Protein AF-A0A2C6JZD4-F1 (afdb_monomer)

Organism: NCBI:txid483139

Foldseek 3Di:
DDAPDFFLFDWVLLQLLLCLAVNCVPVPRDDAQLVCLFLQSLLSLLCRLPVPQSDPCLHCVVDPDSLVSNLVSLVSLCVLVVVPRVVLSVVLNVCSVCSNVRPPRSSSVSVLSSLLSCVPDPNPVSVVSLVVTDPVSVVSSVVSNVVVVVVVVVVVVVVVVVVVVVVVVVVVVVVVLVVVLVVPPPDDPVNVVSVVVVVVVVVVVVVVVVVVVVVVVVVVVVVVVVVVVVVVVVVVVVVVVVVVVVVVVVVVVVVVVVVVVVVVVVVVVVVVVVVVVVVVVVVVVVVVVVVVVVVVVVVVVVVVVVVVVVVVVVVVVVVVVVVVVVVVVVVVVVVVVVDDDDDDPPPVVVVVVVVVVVVVVVVVVVVVVVVVVVVVVVVVVVVVVVPPDDDDDDDDPPPPVVVVVVVVVVVVPD

Structure (mmCIF, N/CA/C/O backbone):
data_AF-A0A2C6JZD4-F1
#
_entry.id   AF-A0A2C6JZD4-F1
#
loop_
_atom_site.group_PDB
_atom_site.id
_atom_site.type_symbol
_atom_site.label_atom_id
_atom_site.label_alt_id
_atom_site.label_comp_id
_atom_site.label_asym_id
_atom_site.label_entity_id
_atom_site.label_seq_id
_atom_site.pdbx_PDB_ins_code
_atom_site.Cartn_x
_atom_site.Cartn_y
_atom_site.Cartn_z
_atom_site.occupancy
_atom_site.B_iso_or_equiv
_atom_site.auth_seq_id
_atom_site.auth_comp_id
_atom_site.auth_asym_id
_atom_site.auth_atom_id
_atom_site.pdbx_PDB_model_num
ATOM 1 N N . MET A 1 1 ? -6.791 -2.362 -34.193 1.00 61.81 1 MET A N 1
ATOM 2 C CA . MET A 1 1 ? -5.798 -1.778 -33.273 1.00 61.81 1 MET A CA 1
ATOM 3 C C . MET A 1 1 ? -4.894 -2.919 -32.865 1.00 61.81 1 MET A C 1
ATOM 5 O O . MET A 1 1 ? -5.431 -3.951 -32.487 1.00 61.81 1 MET A O 1
ATOM 9 N N . SER A 1 2 ? -3.583 -2.819 -33.057 1.00 76.00 2 SER A N 1
ATOM 10 C CA . SER A 1 2 ? -2.673 -3.875 -32.609 1.00 76.00 2 SER A CA 1
ATOM 11 C C . SER A 1 2 ? -1.524 -3.222 -31.883 1.00 76.00 2 SER A C 1
ATOM 13 O O . SER A 1 2 ? -0.789 -2.448 -32.488 1.00 76.00 2 SER A O 1
ATOM 15 N N . PHE A 1 3 ? -1.402 -3.548 -30.606 1.00 87.94 3 PHE A N 1
ATOM 16 C CA . PHE A 1 3 ? -0.179 -3.331 -29.857 1.00 87.94 3 PHE A CA 1
ATOM 17 C C . PHE A 1 3 ? 0.925 -4.244 -30.385 1.00 87.94 3 PHE A C 1
ATOM 19 O O . PHE A 1 3 ? 0.637 -5.265 -31.027 1.00 87.94 3 PHE A O 1
ATOM 26 N N . ALA A 1 4 ? 2.173 -3.903 -30.077 1.00 81.75 4 ALA A N 1
ATOM 27 C CA . ALA A 1 4 ? 3.309 -4.794 -30.272 1.00 81.75 4 ALA A CA 1
ATOM 28 C C . ALA A 1 4 ? 3.086 -6.127 -29.539 1.00 81.7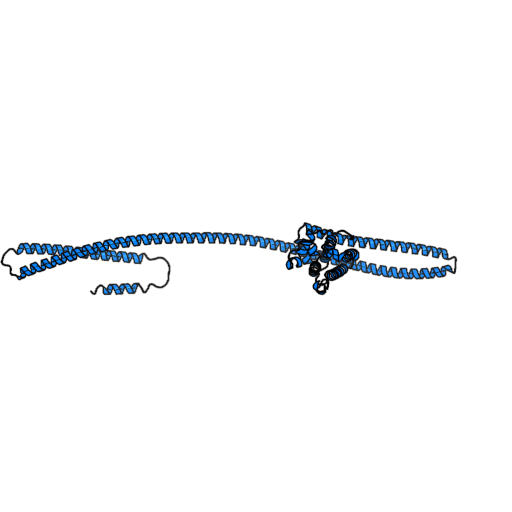5 4 ALA A C 1
ATOM 30 O O . ALA A 1 4 ? 3.437 -7.190 -30.057 1.00 81.75 4 ALA A O 1
ATOM 31 N N . ARG A 1 5 ? 2.436 -6.077 -28.367 1.00 82.94 5 ARG A N 1
ATOM 32 C CA . ARG A 1 5 ? 1.950 -7.245 -27.623 1.00 82.94 5 ARG A CA 1
ATOM 33 C C . ARG A 1 5 ? 0.602 -6.967 -26.959 1.00 82.94 5 ARG A C 1
ATOM 35 O O . ARG A 1 5 ? 0.392 -5.847 -26.491 1.00 82.94 5 ARG A O 1
ATOM 42 N N . PRO A 1 6 ? -0.293 -7.966 -26.877 1.00 87.06 6 PRO A N 1
ATOM 43 C CA . PRO A 1 6 ? -1.510 -7.833 -26.086 1.00 87.06 6 PRO A CA 1
ATOM 44 C C . PRO A 1 6 ? -1.171 -7.574 -24.607 1.00 87.06 6 PRO A C 1
ATOM 46 O O . PRO A 1 6 ? -0.098 -7.988 -24.160 1.00 87.06 6 PRO A O 1
ATOM 49 N N . PRO A 1 7 ? -2.062 -6.908 -23.855 1.00 91.06 7 PRO A N 1
ATOM 50 C CA . PRO A 1 7 ? -1.891 -6.757 -22.418 1.00 91.06 7 PRO A CA 1
ATOM 51 C C . PRO A 1 7 ? -1.912 -8.130 -21.725 1.00 91.06 7 PRO A C 1
ATOM 53 O O . PRO A 1 7 ? -2.772 -8.971 -21.992 1.00 91.06 7 PRO A O 1
ATOM 56 N N . ILE A 1 8 ? -0.919 -8.335 -20.873 1.00 92.69 8 ILE A N 1
ATOM 57 C CA . ILE A 1 8 ? -0.712 -9.418 -19.914 1.00 92.69 8 ILE A CA 1
ATOM 58 C C . ILE A 1 8 ? -1.503 -9.133 -18.633 1.00 92.69 8 ILE A C 1
ATOM 60 O O . ILE A 1 8 ? -2.038 -10.062 -18.029 1.00 92.69 8 ILE A O 1
ATOM 64 N N . LEU A 1 9 ? -1.576 -7.862 -18.218 1.00 94.44 9 LEU A N 1
ATOM 65 C CA . LEU A 1 9 ? -2.345 -7.444 -17.049 1.00 94.44 9 LEU A CA 1
ATOM 66 C C . LEU A 1 9 ? -3.829 -7.756 -17.265 1.00 94.44 9 LEU A C 1
ATOM 68 O O . LEU A 1 9 ? -4.392 -7.413 -18.305 1.00 94.44 9 LEU A O 1
ATOM 72 N N . ASP A 1 10 ? -4.471 -8.377 -16.277 1.00 95.19 10 ASP A N 1
ATOM 73 C CA . ASP A 1 10 ? -5.909 -8.628 -16.299 1.00 95.19 10 ASP A CA 1
ATOM 74 C C . ASP A 1 10 ? -6.694 -7.595 -15.475 1.00 95.19 10 ASP A C 1
ATOM 76 O O . ASP A 1 10 ? -6.143 -6.715 -14.811 1.00 95.19 10 ASP A O 1
ATOM 80 N N . THR A 1 11 ? -8.021 -7.674 -15.568 1.00 95.31 11 THR A N 1
ATOM 81 C CA . THR A 1 11 ? -8.922 -6.719 -14.912 1.00 95.31 11 THR A CA 1
ATOM 82 C C . THR A 1 11 ? -8.813 -6.753 -13.392 1.00 95.31 11 THR A C 1
ATOM 84 O O . THR A 1 11 ? -8.816 -5.694 -12.767 1.00 95.31 11 THR A O 1
ATOM 87 N N . ASP A 1 12 ? -8.711 -7.942 -12.803 1.00 94.50 12 ASP A N 1
ATOM 88 C CA . ASP A 1 12 ? -8.714 -8.105 -11.350 1.00 94.50 12 ASP A CA 1
ATOM 89 C C . ASP A 1 12 ? -7.400 -7.582 -10.760 1.00 94.50 12 ASP A C 1
ATOM 91 O O . ASP A 1 12 ? -7.422 -6.807 -9.803 1.00 94.50 12 ASP A O 1
ATOM 95 N N . ALA A 1 13 ? -6.272 -7.907 -11.395 1.00 95.12 13 ALA A N 1
ATOM 96 C CA . ALA A 1 13 ? -4.954 -7.400 -11.035 1.00 95.12 13 ALA A CA 1
ATOM 97 C C . ALA A 1 13 ? -4.855 -5.878 -11.204 1.00 95.12 13 ALA A C 1
ATOM 99 O O . ALA A 1 13 ? -4.295 -5.198 -10.346 1.00 95.12 13 ALA A O 1
ATOM 100 N N . CYS A 1 14 ? -5.435 -5.318 -12.272 1.00 95.12 14 CYS A N 1
ATOM 101 C CA . CYS A 1 14 ? -5.488 -3.871 -12.476 1.00 95.12 14 CYS A CA 1
ATOM 102 C C . CYS A 1 14 ? -6.291 -3.170 -11.370 1.00 95.12 14 CYS A C 1
ATOM 104 O O . CYS A 1 14 ? -5.836 -2.172 -10.812 1.00 95.12 14 CYS A O 1
ATOM 106 N N . LEU A 1 15 ? -7.475 -3.685 -11.027 1.00 94.19 15 LEU A N 1
ATOM 107 C CA . LEU A 1 15 ? -8.311 -3.107 -9.973 1.00 94.19 15 LEU A CA 1
ATOM 108 C C . LEU A 1 15 ? -7.658 -3.235 -8.597 1.00 94.19 15 LEU A C 1
ATOM 110 O O . LEU A 1 15 ? -7.688 -2.283 -7.820 1.00 94.19 15 LEU A O 1
ATOM 114 N N . GLU A 1 16 ? -7.058 -4.384 -8.291 1.00 94.44 16 GLU A N 1
ATOM 115 C CA . GLU A 1 16 ? -6.314 -4.596 -7.050 1.00 94.44 16 GLU A CA 1
ATOM 116 C C . GLU A 1 16 ? -5.120 -3.636 -6.948 1.00 94.44 16 GLU A C 1
ATOM 118 O O . GLU A 1 16 ? -4.931 -3.005 -5.905 1.00 94.44 16 GLU A O 1
ATOM 123 N N . PHE A 1 17 ? -4.383 -3.449 -8.049 1.00 92.75 17 PHE A N 1
ATOM 124 C CA . PHE A 1 17 ? -3.276 -2.501 -8.122 1.00 92.75 17 PHE A CA 1
ATOM 125 C C . PHE A 1 17 ? -3.729 -1.079 -7.794 1.00 92.75 17 PHE A C 1
ATOM 127 O O . PHE A 1 17 ? -3.250 -0.495 -6.822 1.00 92.75 17 PHE A O 1
ATOM 134 N N . VAL A 1 18 ? -4.702 -0.541 -8.533 1.00 92.00 18 VAL A N 1
ATOM 135 C CA . VAL A 1 18 ? -5.160 0.844 -8.335 1.00 92.00 18 VAL A CA 1
ATOM 136 C C . VAL A 1 18 ? -5.803 1.045 -6.962 1.00 92.00 18 VAL A C 1
ATOM 138 O O . VAL A 1 18 ? -5.614 2.084 -6.337 1.00 92.00 18 VAL A O 1
ATOM 141 N N . ASN A 1 19 ? -6.519 0.045 -6.443 1.00 92.50 19 ASN A N 1
ATOM 142 C CA . ASN A 1 19 ? -7.162 0.141 -5.131 1.00 92.50 19 ASN A CA 1
ATOM 143 C C . ASN A 1 19 ? -6.181 0.081 -3.951 1.00 92.50 19 ASN A C 1
ATOM 145 O O . ASN A 1 19 ? -6.536 0.485 -2.843 1.00 92.50 19 ASN A O 1
ATOM 149 N N . SER A 1 20 ? -4.956 -0.401 -4.169 1.00 90.38 20 SER A N 1
ATOM 150 C CA . SER A 1 20 ? -3.889 -0.345 -3.161 1.00 90.38 20 SER A CA 1
ATOM 151 C C . SER A 1 20 ? -3.279 1.056 -3.005 1.00 90.38 20 SER A C 1
ATOM 153 O O . SER A 1 20 ? -2.732 1.390 -1.943 1.00 90.38 20 SER A O 1
ATOM 155 N N . LEU A 1 21 ? -3.398 1.873 -4.054 1.00 88.81 21 LEU A N 1
ATOM 156 C CA . LEU A 1 21 ? -2.899 3.240 -4.137 1.00 88.81 21 LEU A CA 1
ATOM 157 C C . LEU A 1 21 ? -3.847 4.218 -3.416 1.00 88.81 21 LEU A C 1
ATOM 159 O O . LEU A 1 21 ? -4.992 3.890 -3.092 1.00 88.81 21 LEU A O 1
ATOM 163 N N . GLU A 1 22 ? -3.366 5.419 -3.106 1.00 81.06 22 GLU A N 1
ATOM 164 C CA . GLU A 1 22 ? -4.111 6.462 -2.391 1.00 81.06 22 GLU A CA 1
ATOM 165 C C . GLU A 1 22 ? -5.388 6.868 -3.131 1.00 81.06 22 GLU A C 1
ATOM 167 O O . GLU A 1 22 ? -6.417 7.064 -2.485 1.00 81.06 22 GLU A O 1
ATOM 172 N N . TYR A 1 23 ? -5.393 6.838 -4.467 1.00 77.44 23 TYR A N 1
ATOM 173 C CA . TYR A 1 23 ? -6.597 7.099 -5.266 1.00 77.44 23 TYR A CA 1
ATOM 174 C C . TYR A 1 23 ? -7.782 6.192 -4.886 1.00 77.44 23 TYR A C 1
ATOM 176 O O . TYR A 1 23 ? -8.896 6.668 -4.653 1.00 77.44 23 TYR A O 1
ATOM 184 N N . GLY A 1 24 ? -7.543 4.882 -4.745 1.00 63.56 24 GLY A N 1
ATOM 185 C CA . GLY A 1 24 ? -8.572 3.928 -4.318 1.00 63.56 24 GLY A CA 1
ATOM 186 C C . GLY A 1 24 ? -9.014 4.104 -2.861 1.00 63.56 24 GLY A C 1
ATOM 187 O O . GLY A 1 24 ? -10.104 3.670 -2.481 1.00 63.56 24 GLY A O 1
ATOM 188 N N . LYS A 1 25 ? -8.198 4.771 -2.035 1.00 69.94 25 LYS A N 1
ATOM 189 C CA . LYS A 1 25 ? -8.527 5.092 -0.639 1.00 69.94 25 LYS A CA 1
ATOM 190 C C . LYS A 1 25 ? -9.356 6.370 -0.527 1.00 69.94 25 LYS A C 1
ATOM 192 O O . LYS A 1 25 ? -10.287 6.404 0.276 1.00 69.94 25 LYS A O 1
ATOM 197 N N . GLU A 1 26 ? -9.054 7.390 -1.327 1.00 74.62 26 GLU A N 1
ATOM 198 C CA . GLU A 1 26 ? -9.722 8.696 -1.275 1.00 74.62 26 GLU A CA 1
ATOM 199 C C . GLU A 1 26 ? -11.076 8.709 -1.995 1.00 74.62 26 GLU A C 1
ATOM 201 O O . GLU A 1 26 ? -12.043 9.282 -1.488 1.00 74.62 26 GLU A O 1
ATOM 206 N N . HIS A 1 27 ? -11.186 8.018 -3.134 1.00 73.81 27 HIS A N 1
ATOM 207 C CA . HIS A 1 27 ? -12.409 7.986 -3.948 1.00 73.81 27 HIS A CA 1
ATOM 208 C C . HIS A 1 27 ? -13.265 6.727 -3.725 1.00 73.81 27 HIS A C 1
ATOM 210 O O . HIS A 1 27 ? -14.353 6.594 -4.293 1.00 73.81 27 HIS A O 1
ATOM 216 N N . GLY A 1 28 ? -12.808 5.836 -2.841 1.00 77.44 28 GLY A N 1
ATOM 217 C CA . GLY A 1 28 ? -13.373 4.509 -2.627 1.00 77.44 28 GLY A CA 1
ATOM 218 C C . GLY A 1 28 ? -12.885 3.492 -3.668 1.00 77.44 28 GLY A C 1
ATOM 219 O O . GLY A 1 28 ? -12.382 3.873 -4.725 1.00 77.44 28 GLY A O 1
ATOM 220 N N . PRO A 1 29 ? -13.033 2.185 -3.384 1.00 85.44 29 PRO A N 1
ATOM 221 C CA . PRO A 1 29 ? -12.495 1.146 -4.247 1.00 85.44 29 PRO A CA 1
ATOM 222 C C . PRO A 1 29 ? -13.202 1.151 -5.605 1.00 85.44 29 PRO A C 1
ATOM 224 O O . PRO A 1 29 ? -14.431 1.003 -5.675 1.00 85.44 29 PRO A O 1
ATOM 227 N N . LEU A 1 30 ? -12.407 1.281 -6.665 1.00 89.19 30 LEU A N 1
ATOM 228 C CA . LEU A 1 30 ? -12.838 1.177 -8.051 1.00 89.19 30 LEU A CA 1
ATOM 229 C C . LEU A 1 30 ? -13.379 -0.225 -8.316 1.00 89.19 30 LEU A C 1
ATOM 231 O O . LEU A 1 30 ? -12.843 -1.220 -7.816 1.00 89.19 30 LEU A O 1
ATOM 235 N N . LYS A 1 31 ? -14.448 -0.305 -9.109 1.00 89.62 31 LYS A N 1
ATOM 236 C CA . LYS A 1 31 ? -15.195 -1.558 -9.328 1.00 89.62 31 LYS A CA 1
ATOM 237 C C . LYS A 1 31 ? -15.085 -2.113 -10.739 1.00 89.62 31 LYS A C 1
ATOM 239 O O . LYS A 1 31 ? -15.521 -3.237 -10.979 1.00 89.62 31 LYS A O 1
ATOM 244 N N . ASN A 1 32 ? -14.605 -1.317 -11.684 1.00 92.25 32 ASN A N 1
ATOM 245 C CA . ASN A 1 32 ? -14.557 -1.665 -13.099 1.00 92.25 32 ASN A CA 1
ATOM 246 C C . ASN A 1 32 ? -13.475 -0.849 -13.821 1.00 92.25 32 ASN A C 1
ATOM 248 O O . ASN A 1 32 ? -13.017 0.175 -13.319 1.00 92.25 32 ASN A O 1
ATOM 252 N N . LEU A 1 33 ? -13.091 -1.304 -15.015 1.00 91.75 33 LEU A N 1
ATOM 253 C CA . LEU A 1 33 ? -12.051 -0.647 -15.808 1.00 91.75 33 LEU A CA 1
ATOM 254 C C . LEU A 1 33 ? -12.454 0.741 -16.308 1.00 91.75 33 LEU A C 1
ATOM 256 O O . LEU A 1 33 ? -11.580 1.580 -16.458 1.00 91.75 33 LEU A O 1
ATOM 260 N N . GLU A 1 34 ? -13.740 1.023 -16.531 1.00 92.69 34 GLU A N 1
ATOM 261 C CA . GLU A 1 34 ? -14.190 2.360 -16.953 1.00 92.69 34 GLU A CA 1
ATOM 262 C C . GLU A 1 34 ? -13.784 3.429 -15.927 1.00 92.69 34 GLU A C 1
ATOM 264 O O . GLU A 1 34 ? -13.343 4.518 -16.289 1.00 92.69 34 GLU A O 1
ATOM 269 N N . GLU A 1 35 ? -13.841 3.096 -14.637 1.00 92.56 35 GLU A N 1
ATOM 270 C CA . GLU A 1 35 ? -13.373 3.980 -13.574 1.00 92.56 35 GLU A CA 1
ATOM 271 C C . GLU A 1 35 ? -11.841 4.149 -13.572 1.00 92.56 35 GLU A C 1
ATOM 273 O O . GLU A 1 35 ? -11.369 5.260 -13.332 1.00 92.56 35 GLU A O 1
ATOM 278 N N . CYS A 1 36 ? -11.076 3.105 -13.915 1.00 93.00 36 CYS A N 1
ATOM 279 C CA . CYS A 1 36 ? -9.622 3.182 -14.129 1.00 93.00 36 CYS A CA 1
ATOM 280 C C . CYS A 1 36 ? -9.248 3.993 -15.384 1.00 93.00 36 CYS A C 1
ATOM 282 O O . CYS A 1 36 ? -8.165 4.562 -15.460 1.00 93.00 36 CYS A O 1
ATOM 284 N N . GLY A 1 37 ? -10.140 4.066 -16.375 1.00 92.56 37 GLY A N 1
ATOM 285 C CA . GLY A 1 37 ? -9.938 4.817 -17.616 1.00 92.56 37 GLY A CA 1
ATOM 286 C C . GLY A 1 37 ? -10.064 6.336 -17.463 1.00 92.56 37 GLY A C 1
ATOM 287 O O . GLY A 1 37 ? -9.799 7.075 -18.411 1.00 92.56 37 GLY A O 1
ATOM 288 N N . LYS A 1 38 ? -10.462 6.837 -16.287 1.00 94.00 38 LYS A N 1
ATOM 289 C CA . LYS A 1 38 ? -10.536 8.279 -16.024 1.00 94.00 38 LYS A CA 1
ATOM 290 C C . LYS A 1 38 ? -9.133 8.878 -15.969 1.00 94.00 38 LYS A C 1
ATOM 292 O O . LYS A 1 38 ? -8.264 8.355 -15.280 1.00 94.00 38 LYS A O 1
ATOM 297 N N . ALA A 1 39 ? -8.943 10.037 -16.603 1.00 94.62 39 ALA A N 1
ATOM 298 C CA . ALA A 1 39 ? -7.671 10.766 -16.563 1.00 94.62 39 ALA A CA 1
ATOM 299 C C . ALA A 1 39 ? -7.181 11.026 -15.123 1.00 94.62 39 ALA A C 1
ATOM 301 O O . ALA A 1 39 ? -5.985 10.975 -14.864 1.00 94.62 39 ALA A O 1
ATOM 302 N N . GLU A 1 40 ? -8.109 11.242 -14.185 1.00 93.44 40 GLU A N 1
ATOM 303 C CA . GLU A 1 40 ? -7.830 11.411 -12.751 1.00 93.44 40 GLU A CA 1
ATOM 304 C C . GLU A 1 40 ? -7.263 10.144 -12.115 1.00 93.44 40 GLU A C 1
ATOM 306 O O . GLU A 1 40 ? -6.236 10.218 -11.454 1.00 93.44 40 GLU A O 1
ATOM 311 N N . ALA A 1 41 ? -7.835 8.974 -12.409 1.00 94.00 41 ALA A N 1
ATOM 312 C CA . ALA A 1 41 ? -7.310 7.704 -11.917 1.00 94.00 41 ALA A CA 1
ATOM 313 C C . ALA A 1 41 ? -5.888 7.437 -12.438 1.00 94.00 41 ALA A C 1
ATOM 315 O O . ALA A 1 41 ? -5.015 7.031 -11.671 1.00 94.00 41 ALA A O 1
ATOM 316 N N . VAL A 1 42 ? -5.640 7.696 -13.727 1.00 95.81 42 VAL A N 1
ATOM 317 C CA . VAL A 1 42 ? -4.317 7.504 -14.346 1.00 95.81 42 VAL A CA 1
ATOM 318 C C . VAL A 1 42 ? -3.289 8.475 -13.760 1.00 95.81 42 VAL A C 1
ATOM 320 O O . VAL A 1 42 ? -2.201 8.046 -13.375 1.00 95.81 42 VAL A O 1
ATOM 323 N N . TRP A 1 43 ? -3.632 9.765 -13.655 1.00 95.94 43 TRP A N 1
ATOM 324 C CA . TRP A 1 43 ? -2.751 10.777 -13.071 1.00 95.94 43 TRP A CA 1
ATOM 325 C C . TRP A 1 43 ? -2.438 10.476 -11.608 1.00 95.94 43 TRP A C 1
ATOM 327 O O . TRP A 1 43 ? -1.267 10.464 -11.253 1.00 95.94 43 TRP A O 1
ATOM 337 N N . SER A 1 44 ? -3.435 10.170 -10.773 1.00 93.31 44 SER A N 1
ATOM 338 C CA . SER A 1 44 ? -3.201 9.924 -9.346 1.00 93.31 44 SER A CA 1
ATOM 339 C C . SER A 1 44 ? -2.279 8.731 -9.111 1.00 93.31 44 SER A C 1
ATOM 341 O O 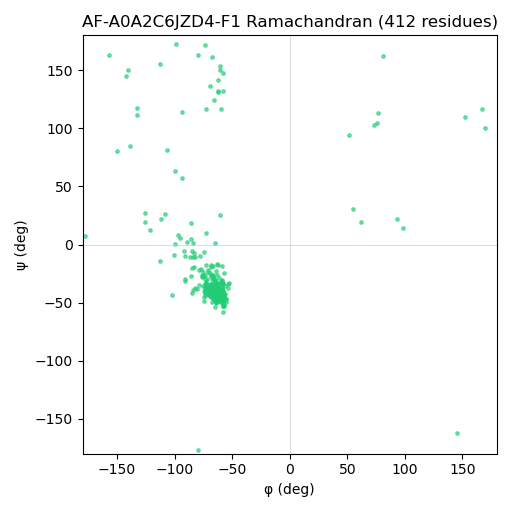. SER A 1 44 ? -1.399 8.804 -8.259 1.00 93.31 44 SER A O 1
ATOM 343 N N . CYS A 1 45 ? -2.414 7.662 -9.906 1.00 92.94 45 CYS A N 1
ATOM 344 C CA . CYS A 1 45 ? -1.479 6.538 -9.840 1.00 92.94 45 CYS A CA 1
ATOM 345 C C . CYS A 1 45 ? -0.047 6.986 -10.161 1.00 92.94 45 CYS A C 1
ATOM 347 O O . CYS A 1 45 ? 0.884 6.659 -9.434 1.00 92.94 45 CYS A O 1
ATOM 349 N N . LEU A 1 46 ? 0.137 7.745 -11.242 1.00 93.50 46 LEU A N 1
ATOM 350 C CA . LEU A 1 46 ? 1.452 8.224 -11.668 1.00 93.50 46 LEU A CA 1
ATOM 351 C C . LEU A 1 46 ? 2.065 9.236 -10.694 1.00 93.50 46 LEU A C 1
ATOM 353 O O . LEU A 1 46 ? 3.261 9.158 -10.416 1.00 93.50 46 LEU A O 1
ATOM 357 N N . HIS A 1 47 ? 1.254 10.147 -10.155 1.00 92.69 47 HIS A N 1
ATOM 358 C CA . HIS A 1 47 ? 1.663 11.126 -9.154 1.00 92.69 47 HIS A CA 1
ATOM 359 C C . HIS A 1 47 ? 2.163 10.437 -7.885 1.00 92.69 47 HIS A C 1
ATOM 361 O O . HIS A 1 47 ? 3.197 10.809 -7.345 1.00 92.69 47 HIS A O 1
ATOM 367 N N . GLU A 1 48 ? 1.481 9.383 -7.441 1.00 91.38 48 GLU A N 1
ATOM 368 C CA . GLU A 1 48 ? 1.912 8.611 -6.280 1.00 91.38 48 GLU A CA 1
ATOM 369 C C . GLU A 1 48 ? 3.188 7.798 -6.549 1.00 91.38 48 GLU A C 1
ATOM 371 O O . GLU A 1 48 ? 4.046 7.679 -5.675 1.00 91.38 48 GLU A O 1
ATOM 376 N N . ILE A 1 49 ? 3.337 7.251 -7.761 1.00 90.25 49 ILE A N 1
ATOM 377 C CA . ILE A 1 49 ? 4.527 6.484 -8.154 1.00 90.25 49 ILE A CA 1
ATOM 378 C C . ILE A 1 49 ? 5.759 7.391 -8.252 1.00 90.25 49 ILE A C 1
ATOM 380 O O . ILE A 1 49 ? 6.837 7.016 -7.785 1.00 90.25 49 ILE A O 1
ATOM 384 N N . TYR A 1 50 ? 5.620 8.563 -8.877 1.00 90.56 50 TYR A N 1
ATOM 385 C CA . TYR A 1 50 ? 6.734 9.479 -9.109 1.00 90.56 50 TYR A CA 1
ATOM 386 C C . TYR A 1 50 ? 6.266 10.952 -9.144 1.00 90.56 50 TYR A C 1
ATOM 388 O O . TYR A 1 50 ? 6.141 11.554 -10.219 1.00 90.56 50 TYR A O 1
ATOM 396 N N . PRO A 1 51 ? 6.064 11.590 -7.976 1.00 90.25 51 PRO A N 1
ATOM 397 C CA . PRO A 1 51 ? 5.433 12.913 -7.887 1.00 90.25 51 PRO A CA 1
ATOM 398 C C . PRO A 1 51 ? 6.277 14.034 -8.500 1.00 90.25 51 PRO A C 1
ATOM 400 O O . PRO A 1 51 ? 5.740 15.040 -8.952 1.00 90.25 51 PRO A O 1
ATOM 403 N N . SER A 1 52 ? 7.604 13.867 -8.543 1.00 89.50 52 SER A N 1
ATOM 404 C CA . SER A 1 52 ? 8.523 14.863 -9.114 1.00 89.50 52 SER A CA 1
ATOM 405 C C . SER A 1 52 ? 8.436 14.975 -10.641 1.00 89.50 52 SER A C 1
ATOM 407 O O . SER A 1 52 ? 8.869 15.981 -11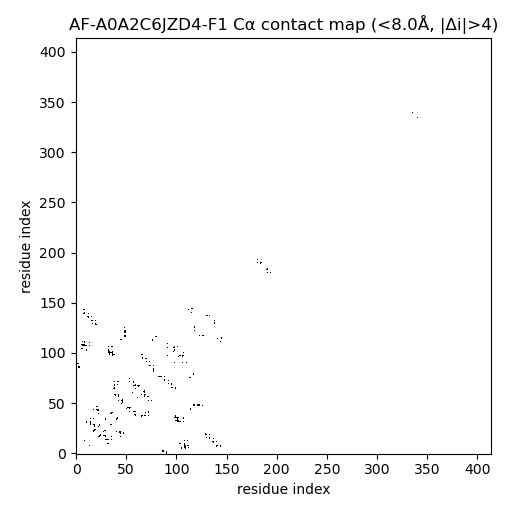.193 1.00 89.50 52 SER A O 1
ATOM 409 N N . TRP A 1 53 ? 7.943 13.935 -11.321 1.00 92.50 53 TRP A N 1
ATOM 410 C CA . TRP A 1 53 ? 7.770 13.908 -12.780 1.00 92.50 53 TRP A CA 1
ATOM 411 C C . TRP A 1 53 ? 6.308 14.130 -13.152 1.00 92.50 53 TRP A C 1
ATOM 413 O O . TRP A 1 53 ? 6.005 14.911 -14.048 1.00 92.50 53 TRP A O 1
ATOM 423 N N . PHE A 1 54 ? 5.401 13.475 -12.427 1.00 93.31 54 PHE A N 1
ATOM 424 C CA . PHE A 1 54 ? 3.964 13.587 -12.632 1.00 93.31 54 PHE A CA 1
ATOM 425 C C . PHE A 1 54 ? 3.347 14.539 -11.611 1.00 93.31 54 PHE A C 1
ATOM 427 O O . PHE A 1 54 ? 2.572 14.118 -10.763 1.00 93.31 54 PHE A O 1
ATOM 434 N N . ASP A 1 55 ? 3.731 15.813 -11.648 1.00 93.19 55 ASP A N 1
ATOM 435 C CA . ASP A 1 55 ? 3.329 16.795 -10.639 1.00 93.19 55 ASP A CA 1
ATOM 436 C C . ASP A 1 55 ? 1.904 17.358 -10.851 1.00 93.19 55 ASP A C 1
ATOM 438 O O . ASP A 1 55 ? 1.160 16.973 -11.761 1.00 93.19 55 ASP A O 1
ATOM 442 N N . GLU A 1 56 ? 1.523 18.306 -9.992 1.00 94.75 56 GLU A N 1
ATOM 443 C CA . GLU A 1 56 ? 0.235 19.010 -10.029 1.00 94.75 56 GLU A CA 1
ATOM 444 C C . GLU A 1 56 ? -0.026 19.767 -11.338 1.00 94.75 56 GLU A C 1
ATOM 446 O O . GLU A 1 56 ? -1.175 20.088 -11.634 1.00 94.75 56 GLU A O 1
ATOM 451 N N . SER A 1 57 ? 0.995 20.063 -12.153 1.00 95.19 57 SER A N 1
ATOM 452 C CA . SER A 1 57 ? 0.782 20.692 -13.462 1.00 95.19 57 SER A CA 1
ATOM 453 C C . SER A 1 57 ? 0.056 19.758 -14.433 1.00 95.19 57 SER A C 1
ATOM 455 O O . SER A 1 57 ? -0.709 20.233 -15.275 1.00 95.19 57 SER A O 1
ATOM 457 N N . LEU A 1 58 ? 0.207 18.442 -14.253 1.00 95.44 58 LEU A N 1
ATOM 458 C CA . LEU A 1 58 ? -0.474 17.407 -15.030 1.00 95.44 58 LEU A CA 1
ATOM 459 C C . LEU A 1 58 ? -1.825 16.986 -14.445 1.00 95.44 58 LEU A C 1
ATOM 461 O O . LEU A 1 58 ? -2.486 16.124 -15.027 1.00 95.44 58 LEU A O 1
ATOM 465 N N . HIS A 1 59 ? -2.268 17.601 -13.343 1.00 96.00 59 HIS A N 1
ATOM 466 C CA . HIS A 1 59 ? -3.571 17.297 -12.763 1.00 96.00 59 HIS A CA 1
ATOM 467 C C . HIS A 1 59 ? -4.694 17.550 -13.795 1.00 96.00 59 HIS A C 1
ATOM 469 O O . HIS A 1 59 ? -4.739 18.631 -14.399 1.00 96.00 59 HIS A O 1
ATOM 475 N N . PRO A 1 60 ? -5.651 16.620 -13.999 1.00 96.06 60 PRO A N 1
ATOM 476 C CA . PRO A 1 60 ? -6.679 16.746 -15.040 1.00 96.06 60 PRO A CA 1
ATOM 477 C C . PRO A 1 60 ? -7.540 18.013 -14.972 1.00 96.06 60 PRO A C 1
ATOM 479 O O . PRO A 1 60 ? -8.053 18.458 -15.996 1.00 96.06 60 PRO A O 1
ATOM 482 N N . SER A 1 61 ? -7.679 18.632 -13.794 1.00 95.38 61 SER A N 1
ATOM 483 C CA . SER A 1 61 ? -8.388 19.915 -13.626 1.00 95.38 61 SER A CA 1
ATOM 484 C C . SER A 1 61 ? -7.749 21.092 -14.366 1.00 95.38 61 SER A C 1
ATOM 486 O O . SER A 1 61 ? -8.391 22.131 -14.510 1.00 95.38 61 SER A O 1
ATOM 488 N N . ASN A 1 62 ? -6.491 20.962 -14.794 1.00 95.69 62 ASN A N 1
ATOM 489 C CA . ASN A 1 62 ? -5.767 22.010 -15.510 1.00 95.69 62 ASN A CA 1
ATOM 490 C C . ASN A 1 62 ? -6.072 22.031 -17.013 1.00 95.69 62 ASN A C 1
ATOM 492 O O . ASN A 1 62 ? -5.643 22.952 -17.708 1.00 95.69 62 ASN A O 1
ATOM 496 N N . PHE A 1 63 ? -6.817 21.046 -17.516 1.00 96.62 63 PHE A N 1
ATOM 497 C CA . PHE A 1 63 ? -7.114 20.880 -18.936 1.00 96.62 63 PHE A CA 1
ATOM 498 C C . PHE A 1 63 ? -8.595 21.119 -19.223 1.00 96.62 63 PHE A C 1
ATOM 500 O O . PHE A 1 63 ? -9.456 20.961 -18.355 1.00 96.62 63 PHE A O 1
ATOM 507 N N . ALA A 1 64 ? -8.912 21.505 -20.460 1.00 94.94 64 ALA A N 1
ATOM 508 C CA . ALA A 1 64 ? -10.288 21.819 -20.831 1.00 94.94 64 ALA A CA 1
ATOM 509 C C . ALA A 1 64 ? -11.148 20.559 -21.000 1.00 94.94 64 ALA A C 1
ATOM 511 O O . ALA A 1 64 ? -12.370 20.620 -20.848 1.00 94.94 64 ALA A O 1
ATOM 512 N N . THR A 1 65 ? -10.519 19.431 -21.343 1.00 96.44 65 THR A N 1
ATOM 513 C CA . THR A 1 65 ? -11.200 18.168 -21.639 1.00 96.44 65 THR A CA 1
ATOM 514 C C . THR A 1 65 ? -10.439 16.962 -21.073 1.00 96.44 65 THR A C 1
ATOM 516 O O . THR A 1 65 ? -9.208 17.012 -20.983 1.00 96.44 65 THR A O 1
ATOM 519 N N . PRO A 1 66 ? -11.134 15.864 -20.711 1.00 94.19 66 PRO A N 1
ATOM 520 C CA . PRO A 1 66 ? -10.487 14.616 -20.301 1.00 94.19 66 PRO A CA 1
ATOM 521 C C . PRO A 1 66 ? -9.550 14.036 -21.369 1.00 94.19 66 PRO A C 1
ATOM 523 O O . PRO A 1 66 ? -8.523 13.456 -21.031 1.00 94.19 66 PRO A O 1
ATOM 526 N N . GLU A 1 67 ? -9.884 14.213 -22.649 1.00 96.50 67 GLU A N 1
ATOM 527 C CA . GLU A 1 67 ? -9.077 13.793 -23.794 1.00 96.50 67 GLU A CA 1
ATOM 528 C C . GLU A 1 67 ? -7.731 14.521 -23.828 1.00 96.50 67 GLU A C 1
ATOM 530 O O . GLU A 1 67 ? -6.690 13.896 -24.031 1.00 96.50 67 GLU A O 1
ATOM 535 N N . GLU A 1 68 ? -7.747 15.838 -23.614 1.00 96.75 68 GLU A N 1
ATOM 536 C CA . GLU A 1 68 ? -6.546 16.674 -23.568 1.00 96.75 68 GLU A CA 1
ATOM 537 C C . GLU A 1 68 ? -5.672 16.318 -22.360 1.00 96.75 68 GLU A C 1
ATOM 539 O O . GLU A 1 68 ? -4.472 16.099 -22.524 1.00 96.75 68 GLU A O 1
ATOM 544 N N . ALA A 1 69 ? -6.280 16.165 -21.176 1.00 97.31 69 ALA A N 1
ATOM 545 C CA . ALA A 1 69 ? -5.575 15.738 -19.968 1.00 97.31 69 ALA A CA 1
ATOM 546 C C . ALA A 1 69 ? -4.883 14.385 -20.169 1.00 97.31 69 ALA A C 1
ATOM 548 O O . ALA A 1 69 ? -3.678 14.257 -19.960 1.00 97.31 69 ALA A O 1
ATOM 549 N N . LEU A 1 70 ? -5.632 13.377 -20.627 1.00 97.50 70 LEU A N 1
ATOM 550 C CA . LEU A 1 70 ? -5.101 12.034 -20.833 1.00 97.50 70 LEU A CA 1
ATOM 551 C C . LEU A 1 70 ? -4.023 12.009 -21.924 1.00 97.50 70 LEU A C 1
ATOM 553 O O . LEU A 1 70 ? -3.011 11.337 -21.751 1.00 97.50 70 LEU A O 1
ATOM 557 N N . SER A 1 71 ? -4.198 12.763 -23.015 1.00 97.06 71 SER A N 1
ATOM 558 C CA . SER A 1 71 ? -3.167 12.895 -24.057 1.00 97.06 71 SER A CA 1
ATOM 559 C C . SER A 1 71 ? -1.856 13.416 -23.477 1.00 97.06 71 SER A C 1
ATOM 561 O O . SER A 1 71 ? -0.792 12.878 -23.782 1.00 97.06 71 SER A O 1
ATOM 563 N N . GLN A 1 72 ? -1.930 14.442 -22.624 1.00 97.50 72 GLN A N 1
ATOM 564 C CA . GLN A 1 72 ? -0.747 15.040 -22.020 1.00 97.50 72 GLN A CA 1
ATOM 565 C C . GLN A 1 72 ? -0.080 14.090 -21.020 1.00 97.50 72 GLN A C 1
ATOM 567 O O . GLN A 1 72 ? 1.139 13.940 -21.047 1.00 97.50 72 GLN A O 1
ATOM 572 N N . ILE A 1 73 ? -0.864 13.403 -20.186 1.00 97.88 73 ILE A N 1
ATOM 573 C CA . ILE A 1 73 ? -0.356 12.397 -19.242 1.00 97.88 73 ILE A CA 1
ATOM 574 C C . ILE A 1 73 ? 0.366 11.266 -19.989 1.00 97.88 73 ILE A C 1
ATOM 576 O O . ILE A 1 73 ? 1.481 10.901 -19.624 1.00 97.88 73 ILE A O 1
ATOM 580 N N . LEU A 1 74 ? -0.237 10.738 -21.060 1.00 97.56 74 LEU A N 1
ATOM 581 C CA . LEU A 1 74 ? 0.354 9.667 -21.869 1.00 97.56 74 LEU A CA 1
ATOM 582 C C . LEU A 1 74 ? 1.628 10.117 -22.588 1.00 97.56 74 LEU A C 1
ATOM 584 O O . LEU A 1 74 ? 2.572 9.339 -22.670 1.00 97.56 74 LEU A O 1
ATOM 588 N N . TYR A 1 75 ? 1.678 11.364 -23.061 1.00 96.94 75 TYR A N 1
ATOM 589 C CA . TYR A 1 75 ? 2.894 11.944 -23.632 1.00 96.94 75 TYR A CA 1
ATOM 590 C C . TYR A 1 75 ? 4.042 11.954 -22.610 1.00 96.94 75 TYR A C 1
ATOM 592 O O . TYR A 1 75 ? 5.132 11.471 -22.905 1.00 96.94 75 TYR A O 1
ATOM 600 N N . TYR A 1 76 ? 3.789 12.440 -21.390 1.00 96.38 76 TYR A N 1
ATOM 601 C CA . TYR A 1 76 ? 4.808 12.478 -20.335 1.00 96.38 76 TYR A CA 1
ATOM 602 C C . TYR A 1 76 ? 5.213 11.090 -19.843 1.00 96.38 76 TYR A C 1
ATOM 604 O O . TYR A 1 76 ? 6.347 10.910 -19.403 1.00 96.38 76 TYR A O 1
ATOM 612 N N . LEU A 1 77 ? 4.304 10.115 -19.901 1.00 95.56 77 LEU A N 1
ATOM 613 C CA . LEU A 1 77 ? 4.611 8.729 -19.576 1.00 95.56 77 LEU A CA 1
ATOM 614 C C . LEU A 1 77 ? 5.481 8.066 -20.654 1.00 95.56 77 LEU A C 1
ATOM 616 O O . LEU A 1 77 ? 6.400 7.330 -20.310 1.00 95.56 77 LEU A O 1
ATOM 620 N N . ASP A 1 78 ? 5.239 8.338 -21.938 1.00 95.75 78 ASP A N 1
ATOM 621 C CA . ASP A 1 78 ? 6.116 7.871 -23.022 1.00 95.75 78 ASP A CA 1
ATOM 622 C C . ASP A 1 78 ? 7.511 8.504 -22.905 1.00 95.75 78 ASP A C 1
ATOM 624 O O . ASP A 1 78 ? 8.521 7.806 -22.978 1.00 95.75 78 ASP A O 1
ATOM 628 N N . GLU A 1 79 ? 7.576 9.808 -22.612 1.00 94.88 79 GLU A N 1
ATOM 629 C CA . GLU A 1 79 ? 8.836 10.519 -22.368 1.00 94.88 79 GLU A CA 1
ATOM 630 C C . GLU A 1 79 ? 9.577 9.974 -21.136 1.00 94.88 79 GLU A C 1
ATOM 632 O O . GLU A 1 79 ? 10.794 9.798 -21.189 1.00 94.88 79 GLU A O 1
ATOM 637 N N . PHE A 1 80 ? 8.854 9.636 -20.061 1.00 92.62 80 PHE A N 1
ATOM 638 C CA . PHE A 1 80 ? 9.418 8.981 -18.874 1.00 92.62 80 PHE A CA 1
ATOM 639 C C . PHE A 1 80 ? 10.078 7.639 -19.218 1.00 92.62 80 PHE A C 1
ATOM 641 O O . PHE A 1 80 ? 11.125 7.301 -18.674 1.00 92.62 80 PHE A O 1
ATOM 648 N N . HIS A 1 81 ? 9.491 6.892 -20.156 1.00 90.75 81 HIS A N 1
ATOM 649 C CA . HIS A 1 81 ? 10.047 5.646 -20.694 1.00 90.75 81 HIS A CA 1
ATOM 650 C C . HIS A 1 81 ? 11.026 5.872 -21.856 1.00 90.75 81 HIS A C 1
ATOM 652 O O . HIS A 1 81 ? 11.285 4.949 -22.631 1.00 90.75 81 HIS A O 1
ATOM 658 N N . GLU A 1 82 ? 11.552 7.090 -22.012 1.00 90.56 82 GLU A N 1
ATOM 659 C CA . GLU A 1 82 ? 12.508 7.479 -23.056 1.00 90.56 82 GLU A CA 1
ATOM 660 C C . GLU A 1 82 ? 12.017 7.174 -24.487 1.00 90.56 82 GLU A C 1
ATOM 662 O O . GLU A 1 82 ? 12.804 6.929 -25.402 1.00 90.56 82 GLU A O 1
ATOM 667 N N . ASN A 1 83 ? 10.699 7.210 -24.707 1.00 90.56 83 ASN A N 1
ATOM 668 C CA . ASN A 1 83 ? 10.019 6.866 -25.960 1.00 90.56 83 ASN A CA 1
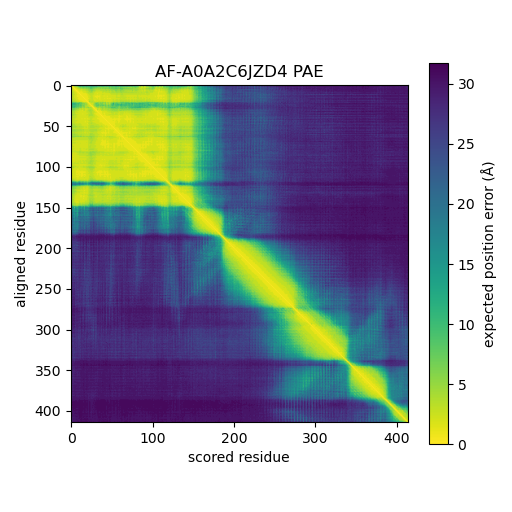ATOM 669 C C . ASN A 1 83 ? 10.202 5.404 -26.411 1.00 90.56 83 ASN A C 1
ATOM 671 O O . ASN A 1 83 ? 9.973 5.071 -27.580 1.00 90.56 83 ASN A O 1
ATOM 675 N N . LYS A 1 84 ? 10.595 4.500 -25.501 1.00 87.62 84 LYS A N 1
ATOM 676 C CA . LYS A 1 84 ? 10.796 3.072 -25.800 1.00 87.62 84 LYS A CA 1
ATOM 677 C C . LYS A 1 84 ? 9.531 2.398 -26.342 1.00 87.62 84 LYS A C 1
ATOM 679 O O . LYS A 1 84 ? 9.621 1.472 -27.147 1.00 87.62 84 LYS A O 1
ATOM 684 N N . TYR A 1 85 ? 8.354 2.867 -25.930 1.00 91.00 85 TYR A N 1
ATOM 685 C CA . TYR A 1 85 ? 7.061 2.279 -26.288 1.00 91.00 85 TYR A CA 1
ATOM 686 C C . TYR A 1 85 ? 6.219 3.185 -27.198 1.00 91.00 85 TYR A C 1
ATOM 688 O O . TYR A 1 85 ? 5.008 2.989 -27.303 1.00 91.00 85 TYR A O 1
ATOM 696 N N . ALA A 1 86 ? 6.842 4.131 -27.910 1.00 91.88 86 ALA A N 1
ATOM 697 C CA . ALA A 1 86 ? 6.149 5.152 -28.703 1.00 91.88 86 ALA A CA 1
ATOM 698 C C . ALA A 1 86 ? 5.112 4.591 -29.696 1.00 91.88 86 ALA A C 1
ATOM 700 O O . ALA A 1 86 ? 4.076 5.206 -29.951 1.00 91.88 86 ALA A O 1
ATOM 701 N N . ALA A 1 87 ? 5.351 3.400 -30.260 1.00 92.12 87 ALA A N 1
ATOM 702 C CA . ALA A 1 87 ? 4.392 2.740 -31.146 1.00 92.12 87 ALA A CA 1
ATOM 703 C C . ALA A 1 87 ? 3.097 2.335 -30.418 1.00 92.12 87 ALA A C 1
ATOM 705 O O . ALA A 1 87 ? 2.008 2.541 -30.954 1.00 92.12 87 ALA A O 1
ATOM 706 N N . ASP A 1 88 ? 3.208 1.800 -29.202 1.00 94.75 88 ASP A N 1
ATOM 707 C CA . ASP A 1 88 ? 2.062 1.405 -28.382 1.00 94.75 88 ASP A CA 1
ATOM 708 C C . ASP A 1 88 ? 1.363 2.637 -27.789 1.00 94.75 88 ASP A C 1
ATOM 710 O O . ASP A 1 88 ? 0.133 2.715 -27.828 1.00 94.75 88 ASP A O 1
ATOM 714 N N . PHE A 1 89 ? 2.120 3.649 -27.345 1.00 95.94 89 PHE A N 1
ATOM 715 C CA . PHE A 1 89 ? 1.554 4.932 -26.914 1.00 95.94 89 PHE A CA 1
ATOM 716 C C . PHE A 1 89 ? 0.759 5.610 -28.021 1.00 95.94 89 PHE A C 1
ATOM 718 O O . PHE A 1 89 ? -0.339 6.104 -27.757 1.00 95.94 89 PHE A O 1
ATOM 725 N N . LYS A 1 90 ? 1.246 5.559 -29.266 1.00 95.25 90 LYS A N 1
ATOM 726 C CA . LYS A 1 90 ? 0.515 6.054 -30.435 1.00 95.25 90 LYS A CA 1
ATOM 727 C C . LYS A 1 90 ? -0.809 5.319 -30.647 1.00 95.25 90 LYS A C 1
ATOM 729 O O . LYS A 1 90 ? -1.814 5.953 -30.951 1.00 95.25 90 LYS A O 1
ATOM 734 N N . VAL A 1 91 ? -0.844 3.996 -30.458 1.00 96.44 91 VAL A N 1
ATOM 735 C CA . VAL A 1 91 ? -2.099 3.227 -30.541 1.00 96.44 91 VAL A CA 1
ATOM 736 C C . VAL A 1 91 ? -3.100 3.706 -29.488 1.00 96.44 91 VAL A C 1
ATOM 738 O O . VAL A 1 91 ? -4.283 3.838 -29.807 1.00 96.44 91 VAL A O 1
ATOM 741 N N . ILE A 1 92 ? -2.647 4.002 -28.267 1.00 96.94 92 ILE A N 1
ATOM 742 C CA . ILE A 1 92 ? -3.511 4.520 -27.197 1.00 96.94 92 ILE A CA 1
ATOM 743 C C . ILE A 1 92 ? -3.999 5.934 -27.543 1.00 96.94 92 ILE A C 1
ATOM 745 O O . ILE A 1 92 ? -5.204 6.179 -27.508 1.00 96.94 92 ILE A O 1
ATOM 749 N N . THR A 1 93 ? -3.100 6.844 -27.938 1.00 95.62 93 THR A N 1
ATOM 750 C CA . THR A 1 93 ? -3.450 8.242 -28.265 1.00 95.62 93 THR A CA 1
ATOM 751 C C . THR A 1 93 ? -4.389 8.347 -29.466 1.00 95.62 93 THR A C 1
ATOM 753 O O . THR A 1 93 ? -5.377 9.077 -29.396 1.00 95.62 93 THR A O 1
ATOM 756 N N . ASP A 1 94 ? -4.172 7.555 -30.522 1.00 96.44 94 ASP A N 1
ATOM 757 C CA . ASP A 1 94 ? -5.062 7.495 -31.693 1.00 96.44 94 ASP A CA 1
ATOM 758 C C . ASP A 1 94 ? -6.484 6.998 -31.331 1.00 96.44 94 ASP A C 1
ATOM 760 O O . ASP A 1 94 ? -7.426 7.194 -32.101 1.00 96.44 94 ASP A O 1
ATOM 764 N N . ASN A 1 95 ? -6.661 6.361 -30.163 1.00 96.56 95 ASN A N 1
ATOM 765 C CA . ASN A 1 95 ? -7.919 5.761 -29.707 1.00 96.56 95 ASN A CA 1
ATOM 766 C C . ASN A 1 95 ? -8.364 6.256 -28.315 1.00 96.56 95 ASN A C 1
ATOM 768 O O . ASN A 1 95 ? -9.109 5.559 -27.624 1.00 96.56 95 ASN A O 1
ATOM 772 N N . ILE A 1 96 ? -7.981 7.474 -27.912 1.00 96.12 96 ILE A N 1
ATOM 773 C CA . ILE A 1 96 ? -8.288 8.037 -26.581 1.00 96.12 96 ILE A CA 1
ATOM 774 C C . ILE A 1 96 ? -9.777 8.007 -26.223 1.00 96.12 96 ILE A C 1
ATOM 776 O O . ILE A 1 96 ? -10.132 7.706 -25.088 1.00 96.12 96 ILE A O 1
ATOM 780 N N . ASN A 1 97 ? -10.671 8.237 -27.186 1.00 94.94 97 ASN A N 1
ATOM 781 C CA . ASN A 1 97 ? -12.113 8.184 -26.922 1.00 94.94 97 ASN A CA 1
ATOM 782 C C . ASN A 1 97 ? -12.574 6.778 -26.506 1.00 94.94 97 ASN A C 1
ATOM 784 O O . ASN A 1 97 ? -13.460 6.638 -25.664 1.00 94.94 97 ASN A O 1
ATOM 788 N N . HIS A 1 98 ? -11.972 5.731 -27.077 1.00 95.56 98 HIS A N 1
ATOM 789 C CA . HIS A 1 98 ? -12.246 4.348 -26.689 1.00 95.56 98 HIS A CA 1
ATOM 790 C C . HIS A 1 98 ? -11.640 4.026 -25.322 1.00 95.56 98 HIS A C 1
ATOM 792 O O . HIS A 1 98 ? -12.294 3.358 -24.525 1.00 95.56 98 HIS A O 1
ATOM 798 N N . PHE A 1 99 ? -10.455 4.566 -25.017 1.00 96.44 99 PHE A N 1
ATOM 799 C CA . PHE A 1 99 ? -9.849 4.461 -23.688 1.00 96.44 99 PHE A CA 1
ATOM 800 C C . PHE A 1 99 ? -10.771 5.056 -22.615 1.00 96.44 99 PHE A C 1
ATOM 802 O O . PHE A 1 99 ? -11.144 4.367 -21.671 1.00 96.44 99 PHE A O 1
ATOM 809 N N . LEU A 1 100 ? -11.214 6.303 -22.804 1.00 94.06 100 LEU A N 1
ATOM 810 C CA . LEU A 1 100 ? -12.106 7.003 -21.872 1.00 94.06 100 LEU A CA 1
ATOM 811 C C . LEU A 1 100 ? -13.490 6.346 -21.755 1.00 94.06 100 LEU A C 1
ATOM 813 O O . LEU A 1 100 ? -14.172 6.529 -20.754 1.00 94.06 100 LEU A O 1
ATOM 817 N N . SER A 1 101 ? -13.898 5.571 -22.764 1.00 93.31 101 SER A N 1
ATOM 818 C CA . SER A 1 101 ? -15.138 4.783 -22.743 1.00 93.31 101 SER A CA 1
ATOM 819 C C . SER A 1 101 ? -14.974 3.405 -22.084 1.00 93.31 101 SER A C 1
ATOM 821 O O . SER A 1 101 ? -15.909 2.607 -22.125 1.00 93.31 101 SER A O 1
ATOM 823 N N . GLY A 1 102 ? -13.803 3.092 -21.517 1.00 93.25 102 GLY A N 1
ATOM 824 C CA . GLY A 1 102 ? -13.577 1.847 -20.787 1.00 93.25 102 GLY A CA 1
ATOM 825 C C . GLY A 1 102 ? -13.009 0.686 -21.609 1.00 93.25 102 GLY A C 1
ATOM 826 O O . GLY A 1 102 ? -13.203 -0.458 -21.203 1.00 93.25 102 GLY A O 1
ATOM 827 N N . ASP A 1 103 ? -12.352 0.921 -22.757 1.00 95.88 103 ASP A N 1
ATOM 828 C CA . ASP A 1 103 ? -11.763 -0.173 -23.551 1.00 95.88 103 ASP A CA 1
ATOM 829 C C . ASP A 1 103 ? -10.708 -0.951 -22.737 1.00 95.88 103 ASP A C 1
ATOM 831 O O . ASP A 1 103 ? -9.658 -0.390 -22.397 1.00 95.88 103 ASP A O 1
ATOM 835 N N . PRO A 1 104 ? -10.931 -2.252 -22.455 1.00 95.62 104 PRO A N 1
ATOM 836 C CA . PRO A 1 104 ? -10.037 -3.011 -21.590 1.00 95.62 104 PRO A CA 1
ATOM 837 C C . PRO A 1 104 ? -8.620 -3.126 -22.138 1.00 95.62 104 PRO A C 1
ATOM 839 O O . PRO A 1 104 ? -7.666 -3.080 -21.373 1.00 95.62 104 PRO A O 1
ATOM 842 N N . SER A 1 105 ? -8.458 -3.265 -23.456 1.00 95.62 105 SER A N 1
ATOM 843 C CA . SER A 1 105 ? -7.132 -3.484 -24.037 1.00 95.62 105 SER A CA 1
ATOM 844 C C . SER A 1 105 ? -6.268 -2.239 -23.903 1.00 95.62 105 SER A C 1
ATOM 846 O O . SER A 1 105 ? -5.085 -2.349 -23.597 1.00 95.62 105 SER A O 1
ATOM 848 N N . LEU A 1 106 ? -6.858 -1.060 -24.117 1.00 96.75 106 LEU A N 1
ATOM 849 C CA . LEU A 1 106 ? -6.139 0.205 -23.996 1.00 96.75 106 LEU A CA 1
ATOM 850 C C . LEU A 1 106 ? -5.819 0.521 -22.527 1.00 96.75 106 LEU A C 1
ATOM 852 O O . LEU A 1 106 ? -4.695 0.910 -22.222 1.00 96.75 106 LEU A O 1
ATOM 856 N N . ILE A 1 107 ? -6.775 0.302 -21.618 1.00 97.31 107 ILE A N 1
ATOM 857 C CA . ILE A 1 107 ? -6.609 0.568 -20.182 1.00 97.31 107 ILE A CA 1
ATOM 858 C C . ILE A 1 107 ? -5.549 -0.343 -19.580 1.00 97.31 107 ILE A C 1
ATOM 860 O O . ILE A 1 107 ? -4.574 0.146 -19.015 1.00 97.31 107 ILE A O 1
ATOM 864 N N . LEU A 1 108 ? -5.690 -1.657 -19.755 1.00 97.25 108 LEU A N 1
ATOM 865 C CA . LEU A 1 108 ? -4.751 -2.627 -19.197 1.00 97.25 108 LEU A CA 1
ATOM 866 C C . LEU A 1 108 ? -3.333 -2.382 -19.720 1.00 97.25 108 LEU A C 1
ATOM 868 O O . LEU A 1 108 ? -2.386 -2.415 -18.940 1.00 97.25 108 LEU A O 1
ATOM 872 N N . LYS A 1 109 ? -3.185 -2.034 -21.007 1.00 96.00 109 LYS A N 1
ATOM 873 C CA . LYS A 1 109 ? -1.875 -1.709 -21.582 1.00 96.00 109 LYS A CA 1
ATOM 874 C C . LYS A 1 109 ? -1.263 -0.441 -20.979 1.00 96.00 109 LYS A C 1
ATOM 876 O O . LYS A 1 109 ? -0.079 -0.440 -20.662 1.00 96.00 109 LYS A O 1
ATOM 881 N N . THR A 1 110 ? -2.048 0.612 -20.754 1.00 97.00 110 THR A N 1
ATOM 882 C CA . THR A 1 110 ? -1.563 1.809 -20.045 1.00 97.00 110 THR A CA 1
ATOM 883 C C . THR A 1 110 ? -1.122 1.479 -18.621 1.00 97.00 110 THR A C 1
ATOM 885 O O . THR A 1 110 ? -0.070 1.944 -18.186 1.00 97.00 110 THR A O 1
ATOM 888 N N . TYR A 1 111 ? -1.874 0.642 -17.903 1.00 95.75 111 TYR A N 1
ATOM 889 C CA . TYR A 1 111 ? -1.514 0.248 -16.541 1.00 95.75 111 TYR A CA 1
ATOM 890 C C . TYR A 1 111 ? -0.261 -0.640 -16.473 1.00 95.75 111 TYR A C 1
ATOM 892 O O . TYR A 1 111 ? 0.482 -0.555 -15.498 1.00 95.75 111 TYR A O 1
ATOM 900 N N . GLU A 1 112 ? 0.062 -1.404 -17.520 1.00 94.50 112 GLU A N 1
ATOM 901 C CA . GLU A 1 112 ? 1.385 -2.035 -17.642 1.00 94.50 112 GLU A CA 1
ATOM 902 C C . GLU A 1 112 ? 2.508 -1.003 -17.706 1.00 94.50 112 GLU A C 1
ATOM 904 O O . GLU A 1 112 ? 3.509 -1.144 -17.007 1.00 94.50 112 GLU A O 1
ATOM 909 N N . PHE A 1 113 ? 2.346 0.063 -18.494 1.00 94.12 113 PHE A N 1
ATOM 910 C CA . PHE A 1 113 ? 3.351 1.125 -18.566 1.00 94.12 113 PHE A CA 1
ATOM 911 C C . PHE A 1 113 ? 3.488 1.890 -17.240 1.00 94.12 113 PHE A C 1
ATOM 913 O O . PHE A 1 113 ? 4.599 2.292 -16.888 1.00 94.12 113 PHE A O 1
ATOM 920 N N . LEU A 1 114 ? 2.404 2.036 -16.469 1.00 93.50 114 LEU A N 1
ATOM 921 C CA . LEU A 1 114 ? 2.459 2.535 -15.086 1.00 93.50 114 LEU A CA 1
ATOM 922 C C . LEU A 1 114 ? 3.278 1.605 -14.183 1.00 93.50 114 LEU A C 1
ATOM 924 O O . LEU A 1 114 ? 4.130 2.080 -13.438 1.00 93.50 114 LEU A O 1
ATOM 928 N N . LEU A 1 115 ? 3.064 0.288 -14.268 1.00 91.75 115 LEU A N 1
ATOM 929 C CA . LEU A 1 115 ? 3.829 -0.696 -13.492 1.00 91.75 115 LEU A CA 1
ATOM 930 C C . LEU A 1 115 ? 5.325 -0.653 -13.833 1.00 91.75 115 LEU A C 1
ATOM 932 O O . LEU A 1 115 ? 6.166 -0.767 -12.950 1.00 91.75 115 LEU A O 1
ATOM 936 N N . LEU A 1 116 ? 5.693 -0.415 -15.091 1.00 89.56 116 LEU A N 1
ATOM 937 C CA . LEU A 1 116 ? 7.104 -0.237 -15.458 1.00 89.56 116 LEU A CA 1
ATOM 938 C C . LEU A 1 116 ? 7.717 1.030 -14.843 1.00 89.56 116 LEU A C 1
ATOM 940 O O . LEU A 1 116 ? 8.915 1.056 -14.541 1.00 89.56 116 LEU A O 1
ATOM 944 N N . ALA A 1 117 ? 6.905 2.067 -14.617 1.00 88.00 117 ALA A N 1
ATOM 945 C CA . ALA A 1 117 ? 7.360 3.283 -13.956 1.00 88.00 117 ALA A CA 1
ATOM 946 C C . ALA A 1 117 ? 7.673 3.053 -12.467 1.00 88.00 117 ALA A C 1
ATOM 948 O O . ALA A 1 117 ? 8.546 3.728 -11.925 1.00 88.00 117 ALA A O 1
ATOM 949 N N . THR A 1 118 ? 7.076 2.043 -11.815 1.00 84.44 118 THR A N 1
ATOM 950 C CA . THR A 1 118 ? 7.364 1.734 -10.399 1.00 84.44 118 THR A CA 1
ATOM 951 C C . THR A 1 118 ? 8.788 1.229 -10.165 1.00 84.44 118 THR A C 1
ATOM 953 O O . THR A 1 118 ? 9.261 1.246 -9.031 1.00 84.44 118 THR A O 1
ATOM 956 N N . ILE A 1 119 ? 9.476 0.768 -11.216 1.00 73.38 119 ILE A N 1
ATOM 957 C CA . ILE A 1 119 ? 10.875 0.317 -11.147 1.00 73.38 119 ILE A CA 1
ATOM 958 C C . ILE A 1 119 ? 11.843 1.516 -11.077 1.00 73.38 119 ILE A C 1
ATOM 960 O O . ILE A 1 119 ? 12.942 1.401 -10.536 1.00 73.38 119 ILE A O 1
ATOM 964 N N . HIS A 1 120 ? 11.444 2.678 -11.599 1.00 63.75 120 HIS A N 1
ATOM 965 C CA . HIS A 1 120 ? 12.314 3.834 -11.801 1.00 63.75 120 HIS A CA 1
ATOM 966 C C . HIS A 1 120 ? 11.994 4.932 -10.768 1.00 63.75 120 HIS A C 1
ATOM 968 O O . HIS A 1 120 ? 11.265 5.867 -11.072 1.00 63.75 120 HIS A O 1
ATOM 974 N N . GLY A 1 121 ? 12.514 4.843 -9.532 1.00 53.34 121 GLY A N 1
ATOM 975 C CA . GLY A 1 121 ? 12.387 5.921 -8.527 1.00 53.34 121 GLY A CA 1
ATOM 976 C C . GLY A 1 121 ? 12.245 5.479 -7.069 1.00 53.34 121 GLY A C 1
ATOM 977 O O . GLY A 1 121 ? 12.517 4.327 -6.741 1.00 53.34 121 GLY A O 1
ATOM 978 N N . GLU A 1 122 ? 11.775 6.387 -6.194 1.00 54.38 122 GLU A N 1
ATOM 979 C CA . GLU A 1 122 ? 11.414 6.174 -4.767 1.00 54.38 122 GLU A CA 1
ATOM 980 C C . GLU A 1 122 ? 10.271 5.138 -4.553 1.00 54.38 122 GLU A C 1
ATOM 982 O O . GLU A 1 122 ? 9.576 5.132 -3.539 1.00 54.38 122 GLU A O 1
ATOM 987 N N . GLY A 1 123 ? 10.091 4.202 -5.488 1.00 58.38 123 GLY A N 1
ATOM 988 C CA . GLY A 1 123 ? 9.034 3.200 -5.555 1.00 58.38 123 GLY A CA 1
ATOM 989 C C . GLY A 1 123 ? 9.138 2.056 -4.544 1.00 58.38 123 GLY A C 1
ATOM 990 O O . GLY A 1 123 ? 8.356 1.117 -4.641 1.00 58.38 123 GLY A O 1
ATOM 991 N N . GLN A 1 124 ? 10.029 2.102 -3.543 1.00 66.50 124 GLN A N 1
ATOM 992 C CA . GLN A 1 124 ? 10.069 1.069 -2.489 1.00 66.50 124 GLN A CA 1
ATOM 993 C C . GLN A 1 124 ? 8.732 0.954 -1.741 1.00 66.50 124 GLN A C 1
ATOM 995 O O . GLN A 1 124 ? 8.330 -0.145 -1.363 1.00 66.50 124 GLN A O 1
ATOM 1000 N N . GLN A 1 125 ? 8.015 2.070 -1.572 1.00 80.00 125 GLN A N 1
ATOM 1001 C CA . GLN A 1 125 ? 6.681 2.066 -0.965 1.00 80.00 125 GLN A CA 1
ATOM 1002 C C . GLN A 1 125 ? 5.633 1.420 -1.882 1.00 80.00 125 GLN A C 1
ATOM 1004 O O . GLN A 1 125 ? 4.765 0.698 -1.401 1.00 80.00 125 GLN A O 1
ATOM 1009 N N . ILE A 1 126 ? 5.736 1.623 -3.199 1.00 85.69 126 ILE A N 1
ATOM 1010 C CA . ILE A 1 126 ? 4.840 1.002 -4.185 1.00 85.69 126 ILE A CA 1
ATOM 1011 C C . ILE A 1 126 ? 5.123 -0.499 -4.302 1.00 85.69 126 ILE A C 1
ATOM 1013 O O . ILE A 1 126 ? 4.193 -1.298 -4.336 1.00 85.69 126 ILE A O 1
ATOM 1017 N N . ILE A 1 127 ? 6.396 -0.903 -4.261 1.00 82.94 127 ILE A N 1
ATOM 1018 C CA . ILE A 1 127 ? 6.797 -2.314 -4.210 1.00 82.94 127 ILE A CA 1
ATOM 1019 C C . ILE A 1 127 ? 6.227 -2.983 -2.954 1.00 82.94 127 ILE A C 1
ATOM 1021 O O . ILE A 1 127 ? 5.668 -4.070 -3.054 1.00 82.94 127 ILE A O 1
ATOM 1025 N N . ALA A 1 128 ? 6.292 -2.332 -1.787 1.00 84.69 128 ALA A N 1
ATOM 1026 C CA . ALA A 1 128 ? 5.680 -2.861 -0.567 1.00 84.69 128 ALA A CA 1
ATOM 1027 C C . ALA A 1 128 ? 4.162 -3.073 -0.727 1.00 84.69 128 ALA A C 1
ATOM 1029 O O . ALA A 1 128 ? 3.658 -4.128 -0.354 1.00 84.69 128 ALA A O 1
ATOM 1030 N N . LYS A 1 129 ? 3.451 -2.129 -1.362 1.00 89.19 129 LYS A N 1
ATOM 1031 C CA . LYS A 1 129 ? 2.019 -2.280 -1.676 1.00 89.19 129 LYS A CA 1
ATOM 1032 C C . LYS A 1 129 ? 1.758 -3.453 -2.620 1.00 89.19 129 LYS A C 1
ATOM 1034 O O . LYS A 1 129 ? 0.822 -4.210 -2.390 1.00 89.19 129 LYS A O 1
ATOM 1039 N N . ILE A 1 130 ? 2.602 -3.655 -3.635 1.00 88.38 130 ILE A N 1
ATOM 1040 C CA . ILE A 1 130 ? 2.517 -4.818 -4.533 1.00 88.38 130 ILE A CA 1
ATOM 1041 C C . ILE A 1 130 ? 2.693 -6.129 -3.748 1.00 88.38 130 ILE A C 1
ATOM 1043 O O . ILE A 1 130 ? 1.949 -7.081 -3.971 1.00 88.38 130 ILE A O 1
ATOM 1047 N N . MET A 1 131 ? 3.611 -6.175 -2.778 1.00 87.25 131 MET A N 1
ATOM 1048 C CA . MET A 1 131 ? 3.841 -7.359 -1.936 1.00 87.25 131 MET A CA 1
ATOM 1049 C C . MET A 1 131 ? 2.680 -7.682 -0.978 1.00 87.25 131 MET A C 1
ATOM 1051 O O . MET A 1 131 ? 2.592 -8.811 -0.491 1.00 87.25 131 MET A O 1
ATOM 1055 N N . GLU A 1 132 ? 1.778 -6.732 -0.723 1.00 90.56 132 GLU A N 1
ATOM 1056 C CA . GLU A 1 132 ? 0.551 -6.938 0.059 1.00 90.56 132 GLU A CA 1
ATOM 1057 C C . GLU A 1 132 ? -0.634 -7.443 -0.791 1.00 90.56 132 GLU A C 1
ATOM 1059 O O . GLU A 1 132 ? -1.647 -7.870 -0.233 1.00 90.56 132 GLU A O 1
ATOM 1064 N N . MET A 1 133 ? -0.518 -7.435 -2.127 1.00 92.81 133 MET A N 1
ATOM 1065 C CA . MET A 1 133 ? -1.562 -7.911 -3.048 1.00 92.81 133 MET A CA 1
ATOM 1066 C C . MET A 1 133 ? -1.673 -9.438 -3.070 1.00 92.81 133 MET A C 1
ATOM 1068 O O . MET A 1 133 ? -0.833 -10.166 -2.538 1.00 92.81 133 MET A O 1
ATOM 1072 N N . SER A 1 134 ? -2.695 -9.954 -3.746 1.00 93.75 134 SER A N 1
ATOM 1073 C CA . SER A 1 134 ? -2.861 -11.378 -3.999 1.00 93.75 134 SER A CA 1
ATOM 1074 C C . SER A 1 134 ? -1.670 -11.978 -4.760 1.00 93.75 134 SER A C 1
ATOM 1076 O O . SER A 1 134 ? -1.058 -11.352 -5.626 1.00 93.75 134 SER A O 1
ATOM 1078 N N . GLN A 1 135 ? -1.362 -13.247 -4.477 1.00 88.25 135 GLN A N 1
ATOM 1079 C CA . GLN A 1 135 ? -0.266 -13.970 -5.138 1.00 88.25 135 GLN A CA 1
ATOM 1080 C C . GLN A 1 135 ? -0.447 -14.069 -6.662 1.00 88.25 135 GLN A C 1
ATOM 1082 O O . GLN A 1 135 ? 0.531 -14.047 -7.409 1.00 88.25 135 GLN A O 1
ATOM 1087 N N . SER A 1 136 ? -1.694 -14.137 -7.138 1.00 90.81 136 SER A N 1
ATOM 1088 C CA . SER A 1 136 ? -2.021 -14.065 -8.566 1.00 90.81 136 SER A CA 1
ATOM 1089 C C . SER A 1 136 ? -1.587 -12.736 -9.181 1.00 90.81 136 SER A C 1
ATOM 1091 O O . SER A 1 136 ? -0.903 -12.735 -10.202 1.00 90.81 136 SER A O 1
ATOM 1093 N N . THR A 1 137 ? -1.913 -11.621 -8.529 1.00 92.62 137 THR A N 1
ATOM 1094 C CA . THR A 1 137 ? -1.561 -10.273 -8.990 1.00 92.62 137 THR A CA 1
ATOM 1095 C C . THR A 1 137 ? -0.057 -10.039 -8.931 1.00 92.62 137 THR A C 1
ATOM 1097 O O . THR A 1 137 ? 0.522 -9.567 -9.907 1.00 92.62 137 THR A O 1
ATOM 1100 N N . GLN A 1 138 ? 0.609 -10.468 -7.854 1.00 90.62 138 GLN A N 1
ATOM 1101 C CA . GLN A 1 138 ? 2.072 -10.419 -7.749 1.00 90.62 138 GLN A CA 1
ATOM 1102 C C . GLN A 1 138 ? 2.752 -11.175 -8.898 1.00 90.62 138 GLN A C 1
ATOM 1104 O O . GLN A 1 138 ? 3.676 -10.653 -9.517 1.00 90.62 138 GLN A O 1
ATOM 1109 N N . THR A 1 139 ? 2.261 -12.375 -9.231 1.00 90.50 139 THR A N 1
ATOM 1110 C CA . THR A 1 139 ? 2.811 -13.193 -10.325 1.00 90.50 139 THR A CA 1
ATOM 1111 C C . THR A 1 139 ? 2.641 -12.512 -11.686 1.00 90.50 139 THR A C 1
ATOM 1113 O O . THR A 1 139 ? 3.570 -12.510 -12.497 1.00 90.50 139 THR A O 1
ATOM 1116 N N . LEU A 1 140 ? 1.473 -11.915 -11.947 1.00 90.62 140 LEU A N 1
ATOM 1117 C CA . LEU A 1 140 ? 1.214 -11.176 -13.186 1.00 90.62 140 LEU A CA 1
ATOM 1118 C C . LEU A 1 140 ? 2.113 -9.947 -13.304 1.00 90.62 140 LEU A C 1
ATOM 1120 O O . LEU A 1 140 ? 2.763 -9.767 -14.333 1.00 90.62 140 LEU A O 1
ATOM 1124 N N . ILE A 1 141 ? 2.209 -9.148 -12.239 1.00 90.56 141 ILE A N 1
ATOM 1125 C CA . ILE A 1 141 ? 3.088 -7.977 -12.199 1.00 90.56 141 ILE A CA 1
ATOM 1126 C C . ILE A 1 141 ? 4.536 -8.411 -12.428 1.00 90.56 141 ILE A C 1
ATOM 1128 O O . ILE A 1 141 ? 5.187 -7.885 -13.324 1.00 90.56 141 ILE A O 1
ATOM 1132 N N . GLN A 1 142 ? 5.030 -9.427 -11.715 1.00 87.50 142 GLN A N 1
ATOM 1133 C CA . GLN A 1 142 ? 6.390 -9.935 -11.906 1.00 87.50 142 GLN A CA 1
ATOM 1134 C C . GLN A 1 14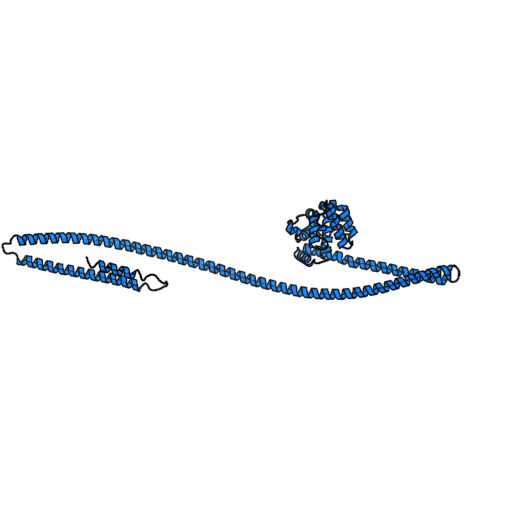2 ? 6.642 -10.398 -13.349 1.00 87.50 142 GLN A C 1
ATOM 1136 O O . GLN A 1 142 ? 7.705 -10.120 -13.900 1.00 87.50 142 GLN A O 1
ATOM 1141 N N . THR A 1 143 ? 5.661 -11.051 -13.980 1.00 90.31 143 THR A N 1
ATOM 1142 C CA . THR A 1 143 ? 5.742 -11.465 -15.391 1.00 90.31 143 THR A CA 1
ATOM 1143 C C . THR A 1 143 ? 5.877 -10.256 -16.317 1.00 90.31 143 THR A C 1
ATOM 1145 O O . THR A 1 143 ? 6.740 -10.253 -17.192 1.00 90.31 143 THR A O 1
ATOM 1148 N N . ILE A 1 144 ? 5.083 -9.203 -16.095 1.00 88.81 144 ILE A N 1
ATOM 1149 C CA . ILE A 1 144 ? 5.155 -7.951 -16.863 1.00 88.81 144 ILE A CA 1
ATOM 1150 C C . ILE A 1 144 ? 6.540 -7.311 -16.718 1.00 88.81 144 ILE A C 1
ATOM 1152 O O . ILE A 1 144 ? 7.149 -6.955 -17.729 1.00 88.81 144 ILE A O 1
ATOM 1156 N N . LEU A 1 145 ? 7.058 -7.187 -15.490 1.00 85.50 145 LEU A N 1
ATOM 1157 C CA . LEU A 1 145 ? 8.367 -6.570 -15.244 1.00 85.50 145 LEU A CA 1
ATOM 1158 C C . LEU A 1 145 ? 9.500 -7.391 -15.888 1.00 85.50 145 LEU A C 1
ATOM 1160 O O . LEU A 1 145 ? 10.379 -6.816 -16.530 1.00 85.50 145 LEU A O 1
ATOM 1164 N N . GLN A 1 146 ? 9.453 -8.724 -15.778 1.00 83.94 146 GLN A N 1
ATOM 1165 C CA . GLN A 1 146 ? 10.459 -9.616 -16.362 1.00 83.94 146 GLN A CA 1
ATOM 1166 C C . GLN A 1 146 ? 10.446 -9.568 -17.894 1.00 83.94 146 GLN A C 1
ATOM 1168 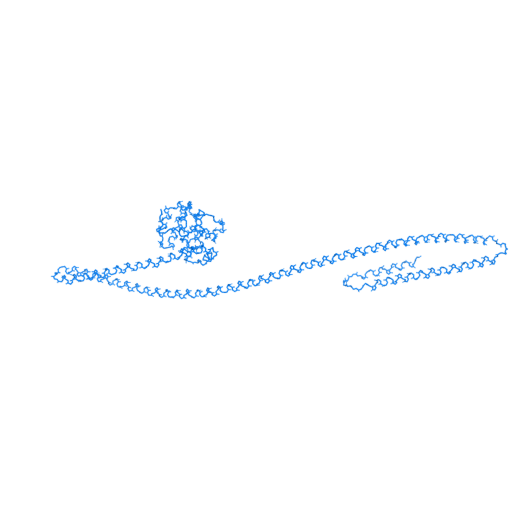O O . GLN A 1 146 ? 11.500 -9.421 -18.509 1.00 83.94 146 GLN A O 1
ATOM 1173 N N . GLU A 1 147 ? 9.268 -9.626 -18.526 1.00 82.00 147 GLU A N 1
ATOM 1174 C CA . GLU A 1 147 ? 9.174 -9.579 -19.989 1.00 82.00 147 GLU A CA 1
ATOM 1175 C C . GLU A 1 147 ? 9.760 -8.288 -20.569 1.00 82.00 147 GLU A C 1
ATOM 1177 O O . GLU A 1 147 ? 10.406 -8.323 -21.616 1.00 82.00 147 GLU A O 1
ATOM 1182 N N . HIS A 1 148 ? 9.557 -7.149 -19.905 1.00 75.38 148 HIS A N 1
ATOM 1183 C CA . HIS A 1 148 ? 10.072 -5.865 -20.384 1.00 75.38 148 HIS A CA 1
ATOM 1184 C C . HIS A 1 148 ? 11.569 -5.665 -20.079 1.00 75.38 148 HIS A C 1
ATOM 1186 O O . HIS A 1 148 ? 12.230 -4.898 -20.792 1.00 75.38 148 HIS A O 1
ATOM 1192 N N . ALA A 1 149 ? 12.114 -6.379 -19.085 1.00 71.56 149 ALA A N 1
ATOM 1193 C CA . ALA A 1 149 ? 13.549 -6.453 -18.808 1.00 71.56 149 ALA A CA 1
ATOM 1194 C C . ALA A 1 149 ? 14.292 -7.333 -19.833 1.00 71.56 149 ALA A C 1
ATOM 1196 O O . ALA A 1 149 ? 15.303 -6.901 -20.384 1.00 71.56 149 ALA A O 1
ATOM 1197 N N . ASP A 1 150 ? 13.753 -8.509 -20.170 1.00 62.97 150 ASP A N 1
ATOM 1198 C CA . ASP A 1 150 ? 14.369 -9.449 -21.123 1.00 62.97 150 ASP A CA 1
ATOM 1199 C C . ASP A 1 150 ? 14.436 -8.879 -22.557 1.00 62.97 150 ASP A C 1
ATOM 1201 O O . ASP A 1 150 ? 15.356 -9.177 -23.324 1.00 62.97 150 ASP A O 1
ATOM 1205 N N . ILE A 1 151 ? 13.483 -8.016 -22.935 1.00 61.47 151 ILE A N 1
ATOM 1206 C CA . ILE A 1 151 ? 13.501 -7.302 -24.226 1.00 61.47 151 ILE A CA 1
ATOM 1207 C C . ILE A 1 151 ? 14.702 -6.356 -24.323 1.00 61.47 151 ILE A C 1
ATOM 1209 O O . ILE A 1 151 ? 15.322 -6.274 -25.381 1.00 61.47 151 ILE A O 1
ATOM 1213 N N . ASN A 1 152 ? 15.073 -5.686 -23.225 1.00 60.22 152 ASN A N 1
ATOM 1214 C CA . ASN A 1 152 ? 16.212 -4.765 -23.225 1.00 60.22 152 ASN A CA 1
ATOM 1215 C C . ASN A 1 152 ? 17.518 -5.491 -23.568 1.00 60.22 152 ASN A C 1
ATOM 1217 O O . ASN A 1 152 ? 18.342 -4.960 -24.303 1.00 60.22 152 ASN A O 1
ATOM 1221 N N . GLU A 1 153 ? 17.708 -6.712 -23.072 1.00 60.09 153 GLU A N 1
ATOM 1222 C CA . GLU A 1 153 ? 18.927 -7.476 -23.339 1.00 60.09 153 GLU A CA 1
ATOM 1223 C C . GLU A 1 153 ? 18.980 -7.987 -24.789 1.00 60.09 153 GLU A C 1
ATOM 1225 O O . GLU A 1 153 ? 20.043 -8.001 -25.416 1.00 60.09 153 GLU A O 1
ATOM 1230 N N . LYS A 1 154 ? 17.822 -8.343 -25.358 1.00 62.44 154 LYS A N 1
ATOM 1231 C CA . LYS A 1 154 ? 17.723 -8.843 -26.732 1.00 62.44 154 LYS A CA 1
ATOM 1232 C C . LYS A 1 154 ? 17.899 -7.747 -27.789 1.00 62.44 154 LYS A C 1
ATOM 1234 O O . LYS A 1 154 ? 18.620 -7.974 -28.760 1.00 62.44 154 LYS A O 1
ATOM 1239 N N . ASP A 1 155 ? 17.308 -6.571 -27.587 1.00 65.06 155 ASP A N 1
ATOM 1240 C CA . ASP A 1 155 ? 17.436 -5.445 -28.524 1.00 65.06 155 ASP A CA 1
ATOM 1241 C C . ASP A 1 155 ? 18.881 -4.916 -28.561 1.00 65.06 155 ASP A C 1
ATOM 1243 O O . ASP A 1 155 ? 19.422 -4.641 -29.635 1.00 65.06 155 ASP A O 1
ATOM 1247 N N . PHE A 1 156 ? 19.560 -4.873 -27.407 1.00 62.88 156 PHE A N 1
ATOM 1248 C CA . PHE A 1 156 ? 20.990 -4.551 -27.344 1.00 62.88 156 PHE A CA 1
ATOM 1249 C C . PHE A 1 156 ? 21.855 -5.585 -28.080 1.00 62.88 156 PHE A C 1
ATOM 1251 O O . PHE A 1 156 ? 22.806 -5.214 -28.772 1.00 62.88 156 PHE A O 1
ATOM 1258 N N . ALA A 1 157 ? 21.535 -6.877 -27.961 1.00 67.25 157 ALA A N 1
ATOM 1259 C CA . ALA A 1 157 ? 22.269 -7.936 -28.651 1.00 67.25 157 ALA A CA 1
ATOM 1260 C C . ALA A 1 157 ? 22.120 -7.852 -30.183 1.00 67.25 157 ALA A C 1
ATOM 1262 O O . ALA A 1 157 ? 23.116 -7.975 -30.898 1.00 67.25 157 ALA A O 1
ATOM 1263 N N . GLU A 1 158 ? 20.912 -7.585 -30.693 1.00 72.00 158 GLU A N 1
ATOM 1264 C CA . GLU A 1 158 ? 20.675 -7.410 -32.135 1.00 72.00 158 GLU A CA 1
ATOM 1265 C C . GLU A 1 158 ? 21.383 -6.164 -32.693 1.00 72.00 158 GLU A C 1
ATOM 1267 O O . GLU A 1 158 ? 21.954 -6.213 -33.785 1.00 72.00 158 GLU A O 1
ATOM 1272 N N . GLN A 1 159 ? 21.425 -5.064 -31.935 1.00 70.81 159 GLN A N 1
ATOM 1273 C CA . GLN A 1 159 ? 22.086 -3.829 -32.366 1.00 70.81 159 GLN A CA 1
ATOM 1274 C C . GLN A 1 159 ? 23.619 -3.970 -32.450 1.00 70.81 159 GLN A C 1
ATOM 1276 O O . GLN A 1 159 ? 24.258 -3.395 -33.341 1.00 70.81 159 GLN A O 1
ATOM 1281 N N . ILE A 1 160 ? 24.213 -4.770 -31.556 1.00 71.00 160 ILE A N 1
ATOM 1282 C CA . ILE A 1 160 ? 25.633 -5.148 -31.621 1.00 71.00 160 ILE A CA 1
ATOM 1283 C C . ILE A 1 160 ? 25.895 -6.006 -32.866 1.00 71.00 160 ILE A C 1
ATOM 1285 O O . ILE A 1 160 ? 26.838 -5.734 -33.609 1.00 71.00 160 ILE A O 1
ATOM 1289 N N . GLU A 1 161 ? 25.038 -6.993 -33.141 1.00 82.44 161 GLU A N 1
ATOM 1290 C CA . GLU A 1 161 ? 25.200 -7.884 -34.294 1.00 82.44 161 GLU A CA 1
ATOM 1291 C C . GLU A 1 161 ? 25.102 -7.136 -35.640 1.00 82.44 161 GLU A C 1
ATOM 1293 O O . GLU A 1 161 ? 25.867 -7.413 -36.569 1.00 82.44 161 GLU A O 1
ATOM 1298 N N . ASP A 1 162 ? 24.189 -6.169 -35.762 1.00 80.06 162 ASP A N 1
ATOM 1299 C CA . ASP A 1 162 ? 24.045 -5.350 -36.975 1.00 80.06 162 ASP A CA 1
ATOM 1300 C C . ASP A 1 162 ? 25.238 -4.399 -37.187 1.00 80.06 162 ASP A C 1
ATOM 1302 O O . ASP A 1 162 ? 25.744 -4.228 -38.306 1.00 80.06 162 ASP A O 1
ATOM 1306 N N . SER A 1 163 ? 25.768 -3.848 -36.091 1.00 75.62 163 SER A N 1
ATOM 1307 C CA . SER A 1 163 ? 26.988 -3.035 -36.115 1.00 75.62 163 SER A CA 1
ATOM 1308 C C . SER A 1 163 ? 28.201 -3.859 -36.563 1.00 75.62 163 SER A C 1
ATOM 1310 O O . SER A 1 163 ? 28.956 -3.422 -37.436 1.00 75.62 163 SER A O 1
ATOM 1312 N N . ASP A 1 164 ? 28.349 -5.086 -36.059 1.00 82.88 164 ASP A N 1
ATOM 1313 C CA . ASP A 1 164 ? 29.425 -6.004 -36.452 1.00 82.88 164 ASP A CA 1
ATOM 1314 C C . ASP A 1 164 ? 29.341 -6.401 -37.934 1.00 82.88 164 ASP A C 1
ATOM 1316 O O . ASP A 1 164 ? 30.357 -6.405 -38.642 1.00 82.88 164 ASP A O 1
ATOM 1320 N N . LYS A 1 165 ? 28.132 -6.665 -38.450 1.00 86.44 165 LYS A N 1
ATOM 1321 C CA . LYS A 1 165 ? 27.905 -6.930 -39.884 1.00 86.44 165 LYS A CA 1
ATOM 1322 C C . LYS A 1 165 ? 28.300 -5.738 -40.751 1.00 86.44 165 LYS A C 1
ATOM 1324 O O . LYS A 1 165 ? 28.921 -5.914 -41.803 1.00 86.44 165 LYS A O 1
ATOM 1329 N N . THR A 1 166 ? 27.976 -4.527 -40.307 1.00 83.75 166 THR A N 1
ATOM 1330 C CA . THR A 1 166 ? 28.322 -3.294 -41.023 1.00 83.75 166 THR A CA 1
ATOM 1331 C C . THR A 1 166 ? 29.837 -3.079 -41.059 1.00 83.75 166 THR A C 1
ATOM 1333 O O . THR A 1 166 ? 30.393 -2.772 -42.118 1.00 83.75 166 THR A O 1
ATOM 1336 N N . ILE A 1 167 ? 30.529 -3.317 -39.940 1.00 82.25 167 ILE A N 1
ATOM 1337 C CA . ILE A 1 167 ? 31.996 -3.248 -39.855 1.00 82.25 167 ILE A CA 1
ATOM 1338 C C . ILE A 1 167 ? 32.652 -4.287 -40.773 1.00 82.25 167 ILE A C 1
ATOM 1340 O O . ILE A 1 167 ? 33.608 -3.961 -41.480 1.00 82.25 167 ILE A O 1
ATOM 1344 N N . ALA A 1 168 ? 32.151 -5.525 -40.791 1.00 87.50 168 ALA A N 1
ATOM 1345 C CA . ALA A 1 168 ? 32.685 -6.586 -41.643 1.00 87.50 168 ALA A CA 1
ATOM 1346 C C . ALA A 1 168 ? 32.583 -6.227 -43.134 1.00 87.50 168 ALA A C 1
ATOM 1348 O O . ALA A 1 168 ? 33.559 -6.364 -43.872 1.00 87.50 168 ALA A O 1
ATOM 1349 N N . LYS A 1 169 ? 31.439 -5.682 -43.557 1.00 88.06 169 LYS A N 1
ATOM 1350 C CA . LYS A 1 169 ? 31.210 -5.269 -44.945 1.00 88.06 169 LYS A CA 1
ATOM 1351 C C . LYS A 1 169 ? 32.120 -4.118 -45.379 1.00 88.06 169 LYS A C 1
ATOM 1353 O O . LYS A 1 169 ? 32.679 -4.150 -46.469 1.00 88.06 169 LYS A O 1
ATOM 1358 N N . LEU A 1 170 ? 32.324 -3.126 -44.509 1.00 84.88 170 LEU A N 1
ATOM 1359 C CA . LEU A 1 170 ? 33.239 -2.014 -44.788 1.00 84.88 170 LEU A CA 1
ATOM 1360 C C . LEU A 1 170 ? 34.697 -2.475 -44.924 1.00 84.88 170 LEU A C 1
ATOM 1362 O O . LEU A 1 170 ? 35.429 -1.928 -45.746 1.00 84.88 170 LEU A O 1
ATOM 1366 N N . LYS A 1 171 ? 35.122 -3.483 -44.151 1.00 84.94 171 LYS A N 1
ATOM 1367 C CA . LYS A 1 171 ? 36.463 -4.074 -44.285 1.00 84.94 171 LYS A CA 1
ATOM 1368 C C . LYS A 1 171 ? 36.650 -4.773 -45.631 1.00 84.94 171 LYS A C 1
ATOM 1370 O O . LYS A 1 171 ? 37.668 -4.549 -46.280 1.00 84.94 171 LYS A O 1
ATOM 1375 N N . GLU A 1 172 ? 35.662 -5.557 -46.056 1.00 88.62 172 GLU A N 1
ATOM 1376 C CA . GLU A 1 172 ? 35.680 -6.257 -47.347 1.00 88.62 172 GLU A CA 1
ATOM 1377 C C . GLU A 1 172 ? 35.722 -5.268 -48.526 1.00 88.62 172 GLU A C 1
ATOM 1379 O O . GLU A 1 172 ? 36.528 -5.419 -49.445 1.00 88.62 172 GLU A O 1
ATOM 1384 N N . ASP A 1 173 ? 34.933 -4.189 -48.460 1.00 84.19 173 ASP A N 1
ATOM 1385 C CA . ASP A 1 173 ? 34.959 -3.127 -49.470 1.00 84.19 173 ASP A CA 1
ATOM 1386 C C . ASP A 1 173 ? 36.338 -2.440 -49.538 1.00 84.19 173 ASP A C 1
ATOM 1388 O O . ASP A 1 173 ? 36.852 -2.192 -50.631 1.00 84.19 173 ASP A O 1
ATOM 1392 N N . ILE A 1 174 ? 36.971 -2.152 -48.392 1.00 80.88 174 ILE A N 1
ATOM 1393 C CA . ILE A 1 174 ? 38.310 -1.540 -48.335 1.00 80.88 174 ILE A CA 1
ATOM 1394 C C . ILE A 1 174 ? 39.370 -2.447 -48.976 1.00 80.88 174 ILE A C 1
ATOM 1396 O O . ILE A 1 174 ? 40.186 -1.950 -49.758 1.00 80.88 174 ILE A O 1
ATOM 1400 N N . GLU A 1 175 ? 39.355 -3.752 -48.694 1.00 84.19 175 GLU A N 1
ATOM 1401 C CA . GLU A 1 175 ? 40.263 -4.716 -49.335 1.00 84.19 175 GLU A CA 1
ATOM 1402 C C . GLU A 1 175 ? 40.055 -4.752 -50.854 1.00 84.19 175 GLU A C 1
ATOM 1404 O O . GLU A 1 175 ? 41.013 -4.597 -51.614 1.00 84.19 175 GLU A O 1
ATOM 1409 N N . ALA A 1 176 ? 38.802 -4.815 -51.313 1.00 83.31 176 ALA A N 1
ATOM 1410 C CA . ALA A 1 176 ? 38.479 -4.818 -52.738 1.00 83.31 176 ALA A CA 1
ATOM 1411 C C . ALA A 1 176 ? 38.903 -3.525 -53.463 1.00 83.31 176 ALA A C 1
ATOM 1413 O O . ALA A 1 176 ? 39.257 -3.550 -54.648 1.00 83.31 176 ALA A O 1
ATOM 1414 N N . TYR A 1 177 ? 38.862 -2.372 -52.787 1.00 77.88 177 TYR A N 1
ATOM 1415 C CA . TYR A 1 177 ? 39.386 -1.121 -53.337 1.00 77.88 177 TYR A CA 1
ATOM 1416 C C . TYR A 1 177 ? 40.914 -1.116 -53.394 1.00 77.88 177 TYR A C 1
ATOM 1418 O O . TYR A 1 177 ? 41.462 -0.666 -54.404 1.00 77.88 177 TYR A O 1
ATOM 1426 N N . MET A 1 178 ? 41.599 -1.624 -52.363 1.00 73.94 178 MET A N 1
ATOM 1427 C CA . MET A 1 178 ? 43.062 -1.730 -52.356 1.00 73.94 178 MET A CA 1
ATOM 1428 C C . MET A 1 178 ? 43.577 -2.605 -53.502 1.00 73.94 178 MET A C 1
ATOM 1430 O O . MET A 1 178 ? 44.492 -2.177 -54.207 1.00 73.94 178 MET A O 1
ATOM 1434 N N . ASP A 1 179 ? 42.938 -3.744 -53.769 1.00 77.00 179 ASP A N 1
ATOM 1435 C CA . ASP A 1 179 ? 43.306 -4.618 -54.890 1.00 77.00 179 ASP A CA 1
ATOM 1436 C C . ASP A 1 179 ? 43.159 -3.913 -56.249 1.00 77.00 179 ASP A C 1
ATOM 1438 O O . ASP A 1 179 ? 44.061 -3.957 -57.086 1.00 77.00 179 ASP A O 1
ATOM 1442 N N . LYS A 1 180 ? 42.078 -3.147 -56.450 1.00 74.88 180 LYS A N 1
ATOM 1443 C CA . LYS A 1 180 ? 41.872 -2.362 -57.685 1.00 74.88 180 LYS A CA 1
ATOM 1444 C C . LYS A 1 180 ? 42.906 -1.257 -57.885 1.00 74.88 180 LYS A C 1
ATOM 1446 O O . LYS A 1 180 ? 43.201 -0.895 -59.021 1.00 74.88 180 LYS A O 1
ATOM 1451 N N . ILE A 1 181 ? 43.439 -0.682 -56.810 1.00 66.81 181 ILE A N 1
ATOM 1452 C CA . ILE A 1 181 ? 44.497 0.335 -56.894 1.00 66.81 181 ILE A CA 1
ATOM 1453 C C . ILE A 1 181 ? 45.822 -0.303 -57.294 1.00 66.81 181 ILE A C 1
ATOM 1455 O O . ILE A 1 181 ? 46.539 0.276 -58.107 1.00 66.81 181 ILE A O 1
ATOM 1459 N N . VAL A 1 182 ? 46.114 -1.495 -56.765 1.00 66.81 182 VAL A N 1
ATOM 1460 C CA . VAL A 1 182 ? 47.283 -2.291 -57.158 1.00 66.81 182 VAL A CA 1
ATOM 1461 C C . VAL A 1 182 ? 47.187 -2.701 -58.635 1.00 66.81 182 VAL A C 1
ATOM 1463 O O . VAL A 1 182 ? 48.185 -2.648 -59.349 1.00 66.81 182 VAL A O 1
ATOM 1466 N N . GLU A 1 183 ? 45.990 -3.016 -59.139 1.00 63.38 183 GLU A N 1
ATOM 1467 C CA . GLU A 1 183 ? 45.765 -3.311 -60.564 1.00 63.38 183 GLU A CA 1
ATOM 1468 C C . GLU A 1 183 ? 45.816 -2.066 -61.477 1.00 63.38 183 GLU A C 1
ATOM 1470 O O . GLU A 1 183 ? 46.214 -2.166 -62.638 1.00 63.38 183 GLU A O 1
ATOM 1475 N N . ALA A 1 184 ? 45.448 -0.880 -60.978 1.00 57.56 184 ALA A N 1
ATOM 1476 C CA . ALA A 1 184 ? 45.367 0.360 -61.761 1.00 57.56 184 ALA A CA 1
ATOM 1477 C C . ALA A 1 184 ? 46.703 1.121 -61.928 1.00 57.56 184 ALA A C 1
ATOM 1479 O O . ALA A 1 184 ? 46.731 2.165 -62.589 1.00 57.56 184 ALA A O 1
ATOM 1480 N N . GLU A 1 185 ? 47.823 0.622 -61.390 1.00 51.78 185 GLU A N 1
ATOM 1481 C CA . GLU A 1 185 ? 49.155 1.240 -61.542 1.00 51.78 185 GLU A CA 1
ATOM 1482 C C . GLU A 1 185 ? 49.693 1.259 -62.996 1.00 51.78 185 GLU A C 1
ATO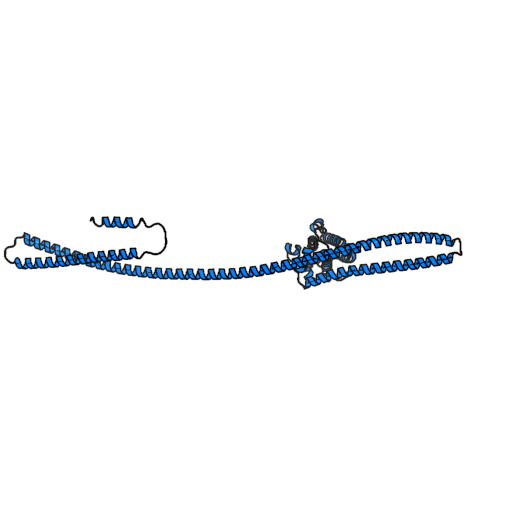M 1484 O O . GLU A 1 185 ? 50.773 1.802 -63.238 1.00 51.78 185 GLU A O 1
ATOM 1489 N N . SER A 1 186 ? 48.943 0.764 -63.993 1.00 54.84 186 SER A N 1
ATOM 1490 C CA . SER A 1 186 ? 49.309 0.862 -65.416 1.00 54.84 186 SER A CA 1
ATOM 1491 C C . SER A 1 186 ? 48.789 2.104 -66.164 1.00 54.84 186 SER A C 1
ATOM 1493 O O . SER A 1 186 ? 49.242 2.321 -67.285 1.00 54.84 186 SER A O 1
ATOM 1495 N N . ASP A 1 187 ? 47.892 2.935 -65.599 1.00 51.22 187 ASP A N 1
ATOM 1496 C CA . ASP A 1 187 ? 47.329 4.118 -66.291 1.00 51.22 187 ASP A CA 1
ATOM 1497 C C . ASP A 1 187 ? 47.348 5.416 -65.445 1.00 51.22 187 ASP A C 1
ATOM 1499 O O . ASP A 1 187 ? 46.616 5.615 -64.472 1.00 51.22 187 ASP A O 1
ATOM 1503 N N . SER A 1 188 ? 48.191 6.361 -65.875 1.00 57.12 188 SER A N 1
ATOM 1504 C CA . SER A 1 188 ? 48.659 7.546 -65.127 1.00 57.12 188 SER A CA 1
ATOM 1505 C C . SER A 1 188 ? 47.580 8.578 -64.724 1.00 57.12 188 SER A C 1
ATOM 1507 O O . SER A 1 188 ? 47.737 9.268 -63.716 1.00 57.12 188 SER A O 1
ATOM 1509 N N . LEU A 1 189 ? 46.453 8.681 -65.444 1.00 56.06 189 LEU A N 1
ATOM 1510 C CA . LEU A 1 189 ? 45.384 9.649 -65.121 1.00 56.06 189 LEU A CA 1
ATOM 1511 C C . LEU A 1 189 ? 44.297 9.092 -64.181 1.00 56.06 189 LEU A C 1
ATOM 1513 O O . LEU A 1 189 ? 43.761 9.847 -63.368 1.00 56.06 189 LEU A O 1
ATOM 1517 N N . GLY A 1 190 ? 43.997 7.789 -64.237 1.00 59.38 190 GLY A N 1
ATOM 1518 C CA . GLY A 1 190 ? 43.067 7.132 -63.305 1.00 59.38 190 GLY A CA 1
ATOM 1519 C C . GLY A 1 190 ? 43.666 6.971 -61.904 1.00 59.38 190 GLY A C 1
ATOM 1520 O O . GLY A 1 190 ? 42.985 7.186 -60.898 1.00 59.38 190 GLY A O 1
ATOM 1521 N N . ALA A 1 191 ? 44.976 6.716 -61.840 1.00 59.34 191 ALA A N 1
ATOM 1522 C CA . ALA A 1 191 ? 45.729 6.545 -60.599 1.00 59.34 191 ALA A CA 1
ATOM 1523 C C . ALA A 1 191 ? 45.682 7.774 -59.667 1.00 59.34 191 ALA A C 1
ATOM 1525 O O . ALA A 1 191 ? 45.683 7.627 -58.445 1.00 59.34 191 ALA A O 1
ATOM 1526 N N . MET A 1 192 ? 45.597 8.998 -60.206 1.00 67.69 192 MET A N 1
ATOM 1527 C CA . MET A 1 192 ? 45.533 10.216 -59.384 1.00 67.69 192 MET A CA 1
ATOM 1528 C C . MET A 1 192 ? 44.151 10.418 -58.732 1.00 67.69 192 MET A C 1
ATOM 1530 O O . MET A 1 192 ? 44.071 10.881 -57.592 1.00 67.69 192 MET A O 1
ATOM 1534 N N . GLY A 1 193 ? 43.066 10.049 -59.426 1.00 71.12 193 GLY A N 1
ATOM 1535 C CA . GLY A 1 193 ? 41.706 10.062 -58.872 1.00 71.12 193 GLY A CA 1
ATOM 1536 C C . GLY A 1 193 ? 41.519 9.001 -57.787 1.00 71.12 193 GLY A C 1
ATOM 1537 O O . GLY A 1 193 ? 40.989 9.301 -56.717 1.00 71.12 193 GLY A O 1
ATOM 1538 N N . LEU A 1 194 ? 42.053 7.801 -58.029 1.00 73.12 194 LEU A N 1
ATOM 1539 C CA . LEU A 1 194 ? 42.082 6.720 -57.045 1.00 73.12 194 LEU A CA 1
ATOM 1540 C C . LEU A 1 194 ? 42.933 7.089 -55.822 1.00 73.12 194 LEU A C 1
ATOM 1542 O O . LEU A 1 194 ? 42.472 6.901 -54.703 1.00 73.12 194 LEU A O 1
ATOM 1546 N N . ARG A 1 195 ? 44.107 7.718 -55.992 1.00 74.00 195 ARG A N 1
ATOM 1547 C CA . ARG A 1 195 ? 44.915 8.216 -54.858 1.00 74.00 195 ARG A CA 1
ATOM 1548 C C . ARG A 1 195 ? 44.157 9.192 -53.960 1.00 74.00 195 ARG A C 1
ATOM 1550 O O . ARG A 1 195 ? 44.198 9.040 -52.748 1.00 74.00 195 ARG A O 1
ATOM 1557 N N . LYS A 1 196 ? 43.416 10.151 -54.528 1.00 79.25 196 LYS A N 1
ATOM 1558 C CA . LYS A 1 196 ? 42.599 11.075 -53.718 1.00 79.25 196 LYS A CA 1
ATOM 1559 C C . LYS A 1 196 ? 41.483 10.363 -52.955 1.00 79.25 196 LYS A C 1
ATOM 1561 O O . LYS A 1 196 ? 41.189 10.742 -51.825 1.00 79.25 196 LYS A O 1
ATOM 1566 N N . GLN A 1 197 ? 40.859 9.350 -53.558 1.00 75.69 197 GLN A N 1
ATOM 1567 C CA . GLN A 1 197 ? 39.867 8.532 -52.858 1.00 75.69 197 GLN A CA 1
ATOM 1568 C C . GLN A 1 197 ? 40.509 7.728 -51.726 1.00 75.69 197 GLN A C 1
ATOM 1570 O O . GLN A 1 197 ? 39.968 7.717 -50.627 1.00 75.69 197 GLN A O 1
ATOM 1575 N N . VAL A 1 198 ? 41.683 7.134 -51.949 1.00 75.38 198 VAL A N 1
ATOM 1576 C CA . VAL A 1 198 ? 42.456 6.433 -50.910 1.00 75.38 198 VAL A CA 1
ATOM 1577 C C . VAL A 1 198 ? 42.793 7.347 -49.748 1.00 75.38 198 VAL A C 1
ATOM 1579 O O . VAL A 1 198 ? 42.590 6.957 -48.605 1.00 75.38 198 VAL A O 1
ATOM 1582 N N . ASP A 1 199 ? 43.290 8.552 -50.022 1.00 81.12 199 ASP A N 1
ATOM 1583 C CA . ASP A 1 199 ? 43.653 9.499 -48.969 1.00 81.12 199 ASP A CA 1
ATOM 1584 C C . ASP A 1 199 ? 42.414 9.913 -48.155 1.00 81.12 199 ASP A C 1
ATOM 1586 O O . ASP A 1 199 ? 42.468 9.937 -46.928 1.00 81.12 199 ASP A O 1
ATOM 1590 N N . SER A 1 200 ? 41.265 10.113 -48.814 1.00 84.06 200 SER A N 1
ATOM 1591 C CA . SER A 1 200 ? 39.990 10.370 -48.130 1.00 84.06 200 SER A CA 1
ATOM 1592 C C . SER A 1 200 ? 39.498 9.176 -47.300 1.00 84.06 200 SER A C 1
ATOM 1594 O O . SER A 1 200 ? 38.981 9.365 -46.200 1.00 84.06 200 SER A O 1
ATOM 1596 N N . TYR A 1 201 ? 39.649 7.942 -47.790 1.00 81.75 201 TYR A N 1
ATOM 1597 C CA . TYR A 1 201 ? 39.282 6.749 -47.024 1.00 81.75 201 TYR A CA 1
ATOM 1598 C C . TYR A 1 201 ? 40.226 6.505 -45.847 1.00 81.75 201 TYR A C 1
ATOM 1600 O O . TYR A 1 201 ? 39.753 6.134 -44.780 1.00 81.75 201 TYR A O 1
ATOM 1608 N N . LYS A 1 202 ? 41.527 6.775 -45.992 1.00 85.62 202 LYS A N 1
ATOM 1609 C CA . LYS A 1 202 ? 42.489 6.716 -44.882 1.00 85.62 202 LYS A CA 1
ATOM 1610 C C . LYS A 1 202 ? 42.129 7.689 -43.766 1.00 85.62 202 LYS A C 1
ATOM 1612 O O . LYS A 1 202 ? 42.196 7.314 -42.604 1.00 85.62 202 LYS A O 1
ATOM 1617 N N . GLU A 1 203 ? 41.714 8.904 -44.115 1.00 87.56 203 GLU A N 1
ATOM 1618 C CA . GLU A 1 203 ? 41.247 9.891 -43.138 1.00 87.56 203 GLU A CA 1
ATOM 1619 C C . GLU A 1 203 ? 39.983 9.407 -42.407 1.00 87.56 203 GLU A C 1
ATOM 1621 O O . GLU A 1 203 ? 39.916 9.473 -41.183 1.00 87.56 203 GLU A O 1
ATOM 1626 N N . LYS A 1 204 ? 39.018 8.822 -43.132 1.00 85.12 204 LYS A N 1
ATOM 1627 C CA . LYS A 1 204 ? 37.817 8.220 -42.521 1.00 85.12 204 LYS A CA 1
ATOM 1628 C C . LYS A 1 204 ? 38.127 7.012 -41.637 1.00 85.12 204 LYS A C 1
ATOM 1630 O O . LYS A 1 204 ? 37.456 6.824 -40.630 1.00 85.12 204 LYS A O 1
ATOM 1635 N N . VAL A 1 205 ? 39.108 6.190 -42.010 1.00 84.25 205 VAL A N 1
ATOM 1636 C CA . VAL A 1 205 ? 39.567 5.063 -41.185 1.00 84.25 205 VAL A CA 1
ATOM 1637 C C . VAL A 1 205 ? 40.217 5.579 -39.907 1.00 84.25 205 VAL A C 1
ATOM 1639 O O . VAL A 1 205 ? 39.881 5.081 -38.842 1.00 84.25 205 VAL A O 1
ATOM 1642 N N . ALA A 1 206 ? 41.058 6.613 -39.984 1.00 86.12 206 ALA A N 1
ATOM 1643 C CA . ALA A 1 206 ? 41.672 7.214 -38.802 1.00 86.12 206 ALA A CA 1
ATOM 1644 C C . ALA A 1 206 ? 40.628 7.814 -37.835 1.00 86.12 206 ALA A C 1
ATOM 1646 O O . ALA A 1 206 ? 40.702 7.566 -36.636 1.00 86.12 206 ALA A O 1
ATOM 1647 N N . ASP A 1 207 ? 39.618 8.531 -38.345 1.00 88.00 207 ASP A N 1
ATOM 1648 C CA . ASP A 1 207 ? 38.496 9.048 -37.534 1.00 88.00 207 ASP A CA 1
ATOM 1649 C C . ASP A 1 207 ? 37.659 7.904 -36.923 1.00 88.00 207 ASP A C 1
ATOM 1651 O O . ASP A 1 207 ? 37.254 7.966 -35.761 1.00 88.00 207 ASP A O 1
ATOM 1655 N N . ALA A 1 208 ? 37.437 6.813 -37.664 1.00 81.44 208 ALA A N 1
ATOM 1656 C CA . ALA A 1 208 ? 36.750 5.631 -37.143 1.00 81.44 208 ALA A CA 1
ATOM 1657 C C . ALA A 1 208 ? 37.566 4.896 -36.063 1.00 81.44 208 ALA A C 1
ATOM 1659 O O . ALA A 1 208 ? 36.993 4.451 -35.071 1.00 81.44 208 ALA A O 1
ATOM 1660 N N . GLU A 1 209 ? 38.886 4.783 -36.225 1.00 85.19 209 GLU A N 1
ATOM 1661 C CA . GLU A 1 209 ? 39.798 4.209 -35.228 1.00 85.19 209 GLU A CA 1
ATOM 1662 C C . GLU A 1 209 ? 39.837 5.053 -33.948 1.00 85.19 209 GLU A C 1
ATOM 1664 O O . GLU A 1 209 ? 39.812 4.500 -32.847 1.00 85.19 209 GLU A O 1
ATOM 1669 N N . GLU A 1 210 ? 39.834 6.383 -34.074 1.00 91.12 210 GLU A N 1
ATOM 1670 C CA . GLU A 1 210 ? 39.754 7.295 -32.931 1.00 91.12 210 GLU A CA 1
ATOM 1671 C C . GLU A 1 210 ? 38.434 7.112 -32.172 1.00 91.12 210 GLU A C 1
ATOM 1673 O O . GLU A 1 210 ? 38.446 6.893 -30.959 1.00 91.12 210 GLU A O 1
ATOM 1678 N N . ARG A 1 211 ? 37.297 7.080 -32.881 1.00 88.06 211 ARG A N 1
ATOM 1679 C CA . ARG A 1 211 ? 35.985 6.813 -32.264 1.00 88.06 211 ARG A CA 1
ATOM 1680 C C . ARG A 1 211 ? 35.914 5.440 -31.610 1.00 88.06 211 ARG A C 1
ATOM 1682 O O . ARG A 1 211 ? 35.372 5.327 -30.515 1.00 88.06 211 ARG A O 1
ATOM 1689 N N . LEU A 1 212 ? 36.472 4.407 -32.241 1.00 86.50 212 LEU A N 1
ATOM 1690 C CA . LEU A 1 212 ? 36.538 3.062 -31.668 1.00 86.50 212 LEU A CA 1
ATOM 1691 C C . LEU A 1 212 ? 37.326 3.066 -30.351 1.00 86.50 212 LEU A C 1
ATOM 1693 O O . LEU A 1 212 ? 36.902 2.449 -29.377 1.00 86.50 212 LEU A O 1
ATOM 1697 N N . SER A 1 213 ? 38.451 3.782 -30.311 1.00 91.00 213 SER A N 1
ATOM 1698 C CA . SER A 1 213 ? 39.268 3.932 -29.105 1.00 91.00 213 SER A CA 1
ATOM 1699 C C . SER A 1 213 ? 38.487 4.615 -27.975 1.00 91.00 213 SER A C 1
ATOM 1701 O O . SER A 1 213 ? 38.498 4.135 -26.840 1.00 91.00 213 SER A O 1
ATOM 1703 N N . THR A 1 214 ? 37.738 5.678 -28.286 1.00 90.69 214 THR A N 1
ATOM 1704 C CA . THR A 1 214 ? 36.862 6.356 -27.318 1.00 90.69 214 THR A CA 1
ATOM 1705 C C . THR A 1 214 ? 35.757 5.436 -26.805 1.00 90.69 214 THR A C 1
ATOM 1707 O O . THR A 1 214 ? 35.592 5.310 -25.595 1.00 90.69 214 THR A O 1
ATOM 1710 N N . VAL A 1 215 ? 35.060 4.723 -27.695 1.00 88.44 215 VAL A N 1
ATOM 1711 C CA . VAL A 1 215 ? 33.992 3.780 -27.316 1.00 88.44 215 VAL A CA 1
ATOM 1712 C C . VAL A 1 215 ? 34.530 2.637 -26.451 1.00 88.44 215 VAL A C 1
ATOM 1714 O O . VAL A 1 215 ? 33.873 2.221 -25.500 1.00 88.44 215 VAL A O 1
ATOM 1717 N N . LEU A 1 216 ? 35.736 2.131 -26.725 1.00 86.75 216 LEU A N 1
ATOM 1718 C CA . LEU A 1 216 ? 36.370 1.116 -25.878 1.00 86.75 216 LEU A CA 1
ATOM 1719 C C . LEU A 1 216 ? 36.701 1.659 -24.483 1.00 86.75 216 LEU A C 1
ATOM 1721 O O . LEU A 1 216 ? 36.462 0.970 -23.493 1.00 86.75 216 LEU A O 1
ATOM 1725 N N . ALA A 1 217 ? 37.194 2.896 -24.388 1.00 91.31 217 ALA A N 1
ATOM 1726 C CA . ALA A 1 217 ? 37.446 3.539 -23.101 1.00 91.31 217 ALA A CA 1
ATOM 1727 C C . ALA A 1 217 ? 36.147 3.774 -22.305 1.00 91.31 217 ALA A C 1
ATOM 1729 O O . ALA A 1 217 ? 36.117 3.551 -21.093 1.00 91.31 217 ALA A O 1
ATOM 1730 N N . GLU A 1 218 ? 35.067 4.176 -22.979 1.00 87.69 218 GLU A N 1
ATOM 1731 C CA . GLU A 1 218 ? 33.735 4.326 -22.382 1.00 87.69 218 GLU A CA 1
ATOM 1732 C C . GLU A 1 218 ? 33.166 2.980 -21.923 1.00 87.69 218 GLU A C 1
ATOM 1734 O O . GLU A 1 218 ? 32.676 2.875 -20.798 1.00 87.69 218 GLU A O 1
ATOM 1739 N N . LYS A 1 219 ? 33.305 1.922 -22.731 1.00 88.75 219 LYS A N 1
ATOM 1740 C CA . LYS A 1 219 ? 32.931 0.554 -22.350 1.00 88.75 219 LYS A CA 1
ATOM 1741 C C . LYS A 1 219 ? 33.661 0.114 -21.083 1.00 88.75 219 LYS A C 1
ATOM 1743 O O . LYS A 1 219 ? 33.023 -0.388 -20.162 1.00 88.75 219 LYS A O 1
ATOM 1748 N N . ASP A 1 220 ? 34.975 0.306 -21.013 1.00 90.62 220 ASP A N 1
ATOM 1749 C CA . ASP A 1 220 ? 35.762 -0.072 -19.835 1.00 90.62 220 ASP A CA 1
ATOM 1750 C C . ASP A 1 220 ? 35.348 0.727 -18.587 1.00 90.62 220 ASP A C 1
ATOM 1752 O O . ASP A 1 220 ? 35.352 0.195 -17.472 1.00 90.62 220 ASP A O 1
ATOM 1756 N N . ALA A 1 221 ? 34.959 1.995 -18.751 1.00 90.50 221 ALA A N 1
ATOM 1757 C CA . ALA A 1 221 ? 34.411 2.806 -17.667 1.00 90.50 221 ALA A CA 1
ATOM 1758 C C . ALA A 1 221 ? 33.034 2.296 -17.205 1.00 90.50 221 ALA A C 1
ATOM 1760 O O . ALA A 1 221 ? 32.802 2.180 -16.000 1.00 90.50 221 ALA A O 1
ATOM 1761 N N . LEU A 1 222 ? 32.152 1.933 -18.141 1.00 86.56 222 LEU A N 1
ATOM 1762 C CA . LEU A 1 222 ? 30.838 1.359 -17.843 1.00 86.56 222 LEU A CA 1
ATOM 1763 C C . LEU A 1 222 ? 30.943 -0.005 -17.158 1.00 86.56 222 LEU A C 1
ATOM 1765 O O . LEU A 1 222 ? 30.206 -0.261 -16.211 1.00 86.56 222 LEU A O 1
ATOM 1769 N N . VAL A 1 223 ? 31.887 -0.859 -17.567 1.00 91.94 223 VAL A N 1
ATOM 1770 C CA . VAL A 1 223 ? 32.144 -2.149 -16.903 1.00 91.94 223 VAL A CA 1
ATOM 1771 C C . VAL A 1 223 ? 32.549 -1.935 -15.444 1.00 91.94 223 VAL A C 1
ATOM 1773 O O . VAL A 1 223 ? 31.991 -2.577 -14.559 1.00 91.94 223 VAL A O 1
ATOM 1776 N N . LYS A 1 224 ? 33.445 -0.981 -15.164 1.00 92.12 224 LYS A N 1
ATOM 1777 C CA . LYS A 1 224 ? 33.822 -0.645 -13.779 1.00 92.12 224 LYS A CA 1
ATOM 1778 C C . LYS A 1 224 ? 32.652 -0.092 -12.970 1.00 92.12 224 LYS A C 1
ATOM 1780 O O . LYS A 1 224 ? 32.518 -0.419 -11.794 1.00 92.12 224 LYS A O 1
ATOM 1785 N N . LEU A 1 225 ? 31.817 0.751 -13.582 1.00 88.56 225 LEU A N 1
ATOM 1786 C CA . LEU A 1 225 ? 30.629 1.288 -12.921 1.00 88.56 225 LEU A CA 1
ATOM 1787 C C . LEU A 1 225 ? 29.634 0.167 -12.593 1.00 88.56 225 LEU A C 1
ATOM 1789 O O . LEU A 1 225 ? 29.112 0.132 -11.483 1.00 88.56 225 LEU A O 1
ATOM 1793 N N . LYS A 1 226 ? 29.431 -0.777 -13.519 1.00 88.88 226 LYS A N 1
ATOM 1794 C CA . LYS A 1 226 ? 28.599 -1.967 -13.314 1.00 88.88 226 LYS A CA 1
ATOM 1795 C C . LYS A 1 226 ? 29.099 -2.805 -12.136 1.00 88.88 226 LYS A C 1
ATOM 1797 O O . LYS A 1 226 ? 28.310 -3.106 -11.249 1.00 88.88 226 LYS A O 1
ATOM 1802 N N . GLU A 1 227 ? 30.393 -3.126 -12.088 1.00 91.88 227 GLU A N 1
ATOM 1803 C CA . GLU A 1 227 ? 30.987 -3.901 -10.986 1.00 91.88 227 GLU A CA 1
ATOM 1804 C C . GLU A 1 227 ? 30.808 -3.208 -9.620 1.00 91.88 227 GLU A C 1
ATOM 1806 O O . GLU A 1 227 ? 30.519 -3.857 -8.612 1.00 91.88 227 GLU A O 1
ATOM 1811 N N . GLU A 1 228 ? 30.949 -1.879 -9.567 1.00 90.94 228 GLU A N 1
ATOM 1812 C CA . GLU A 1 228 ? 30.733 -1.110 -8.337 1.00 90.94 228 GLU A CA 1
ATOM 1813 C C . GLU A 1 228 ? 29.250 -1.088 -7.928 1.00 90.94 228 GLU A C 1
ATOM 1815 O O . GLU A 1 228 ? 28.940 -1.272 -6.749 1.00 90.94 228 GLU A O 1
ATOM 1820 N N . VAL A 1 229 ? 28.327 -0.934 -8.883 1.00 87.31 229 VAL A N 1
ATOM 1821 C CA . VAL A 1 229 ? 26.880 -0.999 -8.625 1.00 87.31 229 VAL A CA 1
ATOM 1822 C C . VAL A 1 229 ? 26.471 -2.390 -8.136 1.00 87.31 229 VAL A C 1
ATOM 1824 O O . VAL A 1 229 ? 25.783 -2.485 -7.124 1.00 87.31 229 VAL A O 1
ATOM 1827 N N . GLU A 1 230 ? 26.946 -3.472 -8.758 1.00 89.06 230 GLU A N 1
ATOM 1828 C CA . GLU A 1 230 ? 26.682 -4.852 -8.313 1.00 89.06 230 GLU A CA 1
ATOM 1829 C C . GLU A 1 230 ? 27.152 -5.084 -6.868 1.00 89.06 230 GLU A C 1
ATOM 1831 O O . GLU A 1 230 ? 26.458 -5.698 -6.052 1.00 89.06 230 GLU A O 1
ATOM 1836 N N . LYS A 1 231 ? 28.312 -4.528 -6.502 1.00 92.38 231 LYS A N 1
ATOM 1837 C CA . LYS A 1 231 ? 28.828 -4.591 -5.130 1.00 92.38 231 LYS A CA 1
ATOM 1838 C C . LYS A 1 231 ? 27.969 -3.797 -4.141 1.00 92.38 231 LYS A C 1
ATOM 1840 O O . LYS A 1 231 ? 27.776 -4.240 -3.000 1.00 92.38 231 LYS A O 1
ATOM 1845 N N . GLN A 1 232 ? 27.462 -2.633 -4.545 1.00 88.62 232 GLN A N 1
ATOM 1846 C CA . GLN A 1 232 ? 26.549 -1.831 -3.727 1.00 88.62 232 GLN A CA 1
ATOM 1847 C C . GLN A 1 232 ? 25.203 -2.535 -3.541 1.00 88.62 232 GLN A C 1
ATOM 1849 O O . GLN A 1 232 ? 24.747 -2.639 -2.401 1.00 88.62 232 GLN A O 1
ATOM 1854 N N . VAL A 1 233 ? 24.633 -3.105 -4.607 1.00 85.81 233 VAL A N 1
ATOM 1855 C CA . VAL A 1 233 ? 23.407 -3.918 -4.564 1.00 85.81 233 VAL A CA 1
ATOM 1856 C C . VAL A 1 233 ? 23.583 -5.093 -3.606 1.00 85.81 233 VAL A C 1
ATOM 1858 O O . VAL A 1 233 ? 22.836 -5.188 -2.637 1.00 85.81 233 VAL A O 1
ATOM 1861 N N . SER A 1 234 ? 24.652 -5.886 -3.747 1.00 91.06 234 SER A N 1
ATOM 1862 C CA . SER A 1 234 ? 24.926 -7.014 -2.841 1.00 91.06 234 SER A CA 1
ATOM 1863 C C . SER A 1 234 ? 25.070 -6.589 -1.370 1.00 91.06 234 SER A C 1
ATOM 1865 O O . SER A 1 234 ? 24.730 -7.329 -0.443 1.00 91.06 234 SER A O 1
ATOM 1867 N N . THR A 1 235 ? 25.576 -5.378 -1.117 1.00 89.75 235 THR A N 1
ATOM 1868 C CA . THR A 1 235 ? 25.676 -4.829 0.243 1.00 89.75 235 THR A CA 1
ATOM 1869 C C . THR A 1 235 ? 24.311 -4.413 0.792 1.00 89.75 235 THR A C 1
ATOM 1871 O O . THR A 1 235 ? 24.051 -4.602 1.983 1.00 89.75 235 THR A O 1
ATOM 1874 N N . ILE A 1 236 ? 23.451 -3.835 -0.047 1.00 87.00 236 ILE A N 1
ATOM 1875 C CA . ILE A 1 236 ? 22.089 -3.435 0.317 1.00 87.00 236 ILE A CA 1
ATOM 1876 C C . ILE A 1 236 ? 21.223 -4.673 0.569 1.00 87.00 236 ILE A C 1
ATOM 1878 O O . ILE A 1 236 ? 20.570 -4.722 1.606 1.00 87.00 236 ILE A O 1
ATOM 1882 N N . GLU A 1 237 ? 21.297 -5.695 -0.285 1.00 85.50 237 GLU A N 1
ATOM 1883 C CA . GLU A 1 237 ? 20.587 -6.973 -0.117 1.00 85.50 237 GLU A CA 1
ATOM 1884 C C . GLU A 1 237 ? 20.898 -7.620 1.237 1.00 85.50 237 GLU A C 1
ATOM 1886 O O . GLU A 1 237 ? 19.991 -7.959 1.992 1.00 85.50 237 GLU A O 1
ATOM 1891 N N . LYS A 1 238 ? 22.179 -7.689 1.624 1.00 92.25 238 LYS A N 1
ATOM 1892 C CA . LYS A 1 238 ? 22.573 -8.215 2.944 1.00 92.25 238 LYS A CA 1
ATOM 1893 C C . LYS A 1 238 ? 22.029 -7.387 4.105 1.00 92.25 238 LYS A C 1
ATOM 1895 O O . LYS A 1 238 ? 21.691 -7.935 5.150 1.00 92.25 238 LYS A O 1
ATOM 1900 N N . LYS A 1 239 ? 21.983 -6.058 3.969 1.00 89.19 239 LYS A N 1
ATOM 1901 C CA . LYS A 1 239 ? 21.390 -5.191 5.002 1.00 89.19 239 LYS A CA 1
ATOM 1902 C C . LYS A 1 239 ? 19.880 -5.394 5.094 1.00 89.19 239 LYS A C 1
ATOM 1904 O O . LYS A 1 239 ? 19.348 -5.336 6.199 1.00 89.19 239 LYS A O 1
ATOM 1909 N N . LEU A 1 240 ? 19.222 -5.620 3.961 1.00 88.19 240 LEU A N 1
ATOM 1910 C CA . LEU A 1 240 ? 17.793 -5.885 3.884 1.00 88.19 240 LEU A CA 1
ATOM 1911 C C . LEU A 1 240 ? 17.450 -7.218 4.562 1.00 88.19 240 LEU A C 1
ATOM 1913 O O . LEU A 1 240 ? 16.615 -7.219 5.459 1.00 88.19 240 LEU A O 1
ATOM 1917 N N . GLU A 1 241 ? 18.197 -8.289 4.281 1.00 89.62 241 GLU A N 1
ATOM 1918 C CA . GLU A 1 241 ? 18.040 -9.596 4.946 1.00 89.62 241 GLU A CA 1
ATOM 1919 C C . GLU A 1 241 ? 18.184 -9.487 6.479 1.00 89.62 241 GLU A C 1
ATOM 1921 O O . GLU A 1 241 ? 17.388 -10.036 7.243 1.00 89.62 241 GLU A O 1
ATOM 1926 N N . VAL A 1 242 ? 19.161 -8.708 6.967 1.00 92.94 242 VAL A N 1
ATOM 1927 C CA . VAL A 1 242 ? 19.315 -8.444 8.412 1.00 92.94 242 VAL A CA 1
ATOM 1928 C C . VAL A 1 242 ? 18.091 -7.723 8.987 1.00 92.94 242 VAL A C 1
ATOM 1930 O O . VAL A 1 242 ? 17.650 -8.053 10.089 1.00 92.94 242 VAL A O 1
ATOM 1933 N N . LYS A 1 243 ? 17.523 -6.752 8.262 1.00 90.56 243 LYS A N 1
ATOM 1934 C CA . LYS A 1 243 ? 16.324 -6.025 8.701 1.00 90.56 243 LYS A CA 1
ATOM 1935 C C . LYS A 1 243 ? 15.071 -6.894 8.702 1.00 90.56 243 LYS A C 1
ATOM 1937 O O . LYS A 1 243 ? 14.288 -6.792 9.642 1.00 90.56 243 LYS A O 1
ATOM 1942 N N . GLU A 1 244 ? 14.908 -7.778 7.728 1.00 88.81 244 GLU A N 1
ATOM 1943 C CA . GLU A 1 244 ? 13.807 -8.748 7.702 1.00 88.81 244 GLU A CA 1
ATOM 1944 C C . GLU A 1 244 ? 13.871 -9.704 8.901 1.00 88.81 244 GLU A C 1
ATOM 1946 O O . GLU A 1 244 ? 12.856 -9.952 9.556 1.00 88.81 244 GLU A O 1
ATOM 1951 N N . LEU A 1 245 ? 15.073 -10.168 9.265 1.00 92.56 245 LEU A N 1
ATOM 1952 C CA . LEU A 1 245 ? 15.276 -10.979 10.469 1.00 92.56 245 LEU A CA 1
ATOM 1953 C C . LEU A 1 245 ? 14.963 -10.207 11.762 1.00 92.56 245 LEU A C 1
ATOM 1955 O O . LEU A 1 245 ? 14.349 -10.772 12.671 1.00 92.56 245 LEU A O 1
ATOM 1959 N N . GLU A 1 246 ? 15.344 -8.929 11.861 1.00 92.69 246 GLU A N 1
ATOM 1960 C CA . GLU A 1 246 ? 14.980 -8.067 12.999 1.00 92.69 246 GLU A CA 1
ATOM 1961 C C . GLU A 1 246 ? 13.453 -7.892 13.111 1.00 92.69 246 GLU A C 1
ATOM 1963 O O . GLU A 1 246 ? 12.899 -8.000 14.207 1.00 92.69 246 GLU A O 1
ATOM 1968 N N . ILE A 1 247 ? 12.757 -7.678 11.989 1.00 90.88 247 ILE A N 1
ATOM 1969 C CA . ILE A 1 247 ? 11.290 -7.561 11.949 1.00 90.88 247 ILE A CA 1
ATOM 1970 C C . ILE A 1 247 ? 10.628 -8.869 12.399 1.00 90.88 247 ILE A C 1
ATOM 1972 O O . ILE A 1 247 ? 9.730 -8.841 13.241 1.00 90.88 247 ILE A O 1
ATOM 1976 N N . ALA A 1 248 ? 11.099 -10.021 11.911 1.00 90.88 248 ALA A N 1
ATOM 1977 C CA . ALA A 1 248 ? 10.575 -11.325 12.318 1.00 90.88 248 ALA A CA 1
ATOM 1978 C C . ALA A 1 248 ? 10.734 -11.572 13.832 1.00 90.88 248 ALA A C 1
ATOM 1980 O O . ALA A 1 248 ? 9.819 -12.078 14.484 1.00 90.88 248 ALA A O 1
ATOM 1981 N N . GLN A 1 249 ? 11.866 -11.165 14.419 1.00 92.69 249 GLN A N 1
ATOM 1982 C CA . GLN A 1 249 ? 12.087 -11.249 15.869 1.00 92.69 249 GLN A CA 1
ATOM 1983 C C . GLN A 1 249 ? 11.155 -10.325 16.664 1.00 92.69 249 GLN A C 1
ATOM 1985 O O . GLN A 1 249 ? 10.650 -10.713 17.725 1.00 92.69 249 GLN A O 1
ATOM 1990 N N . LEU A 1 250 ? 10.909 -9.110 16.166 1.00 94.31 250 LEU A N 1
ATOM 1991 C CA . LEU A 1 250 ? 9.967 -8.181 16.788 1.00 94.31 250 LEU A CA 1
ATOM 1992 C C . LEU A 1 250 ? 8.532 -8.720 16.740 1.00 94.31 250 LEU A C 1
ATOM 1994 O O . LEU A 1 250 ? 7.863 -8.695 17.772 1.00 94.31 250 LEU A O 1
ATOM 1998 N N . HIS A 1 251 ? 8.086 -9.283 15.612 1.00 89.12 251 HIS A N 1
ATOM 1999 C CA . HIS A 1 251 ? 6.772 -9.930 15.514 1.00 89.12 251 HIS A CA 1
ATOM 2000 C C . HIS A 1 251 ? 6.617 -11.089 16.503 1.00 89.12 251 HIS A C 1
ATOM 2002 O O . HIS A 1 251 ? 5.650 -11.104 17.263 1.00 89.12 251 HIS A O 1
ATOM 2008 N N . ALA A 1 252 ? 7.601 -11.988 16.597 1.00 92.56 252 ALA A N 1
ATOM 2009 C CA . ALA A 1 252 ? 7.568 -13.077 17.578 1.00 92.56 252 ALA A CA 1
ATOM 2010 C C . ALA A 1 252 ? 7.485 -12.562 19.032 1.00 92.56 252 ALA A C 1
ATOM 2012 O O . ALA A 1 252 ? 6.838 -13.165 19.890 1.00 92.56 252 ALA A O 1
ATOM 2013 N N . THR A 1 253 ? 8.120 -11.421 19.322 1.00 94.00 253 THR A N 1
ATOM 2014 C CA . THR A 1 253 ? 8.053 -10.780 20.645 1.00 94.00 253 THR A CA 1
ATOM 2015 C C . THR A 1 253 ? 6.675 -10.175 20.923 1.00 94.00 253 THR A C 1
ATOM 2017 O O . THR A 1 253 ? 6.194 -10.255 22.055 1.00 94.00 253 THR A O 1
ATOM 2020 N N . ILE A 1 254 ? 6.040 -9.573 19.913 1.00 92.25 254 ILE A N 1
ATOM 2021 C CA . ILE A 1 254 ? 4.681 -9.026 20.015 1.00 92.25 254 ILE A CA 1
ATOM 2022 C C . ILE A 1 254 ? 3.686 -10.157 20.284 1.00 92.25 254 ILE A C 1
ATOM 2024 O O . ILE A 1 254 ? 2.959 -10.081 21.270 1.00 92.25 254 ILE A O 1
ATOM 2028 N N . GLU A 1 255 ? 3.733 -11.248 19.516 1.00 92.50 255 GLU A N 1
ATOM 2029 C CA . GLU A 1 255 ? 2.855 -12.411 19.716 1.00 92.50 255 GLU A CA 1
ATOM 2030 C C . GLU A 1 255 ? 2.983 -13.003 21.128 1.00 92.50 255 GLU A C 1
ATOM 2032 O O . GLU A 1 255 ? 1.983 -13.308 21.784 1.00 92.50 255 GLU A O 1
ATOM 2037 N N . ALA A 1 256 ? 4.213 -13.116 21.643 1.00 93.38 256 ALA A N 1
ATOM 2038 C CA . ALA A 1 256 ? 4.451 -13.584 23.006 1.00 93.38 256 ALA A CA 1
ATOM 2039 C C . ALA A 1 256 ? 3.824 -12.653 24.062 1.00 93.38 256 ALA A C 1
ATOM 2041 O O . ALA A 1 256 ? 3.259 -13.127 25.052 1.00 93.38 256 ALA A O 1
ATOM 2042 N N . LYS A 1 257 ? 3.896 -11.333 23.852 1.00 93.31 257 LYS A N 1
ATOM 2043 C CA . LYS A 1 257 ? 3.281 -10.341 24.745 1.00 93.31 257 LYS A CA 1
ATOM 2044 C C . LYS A 1 257 ? 1.757 -10.331 24.645 1.00 93.31 257 LYS A C 1
ATOM 2046 O O . LYS A 1 257 ? 1.102 -10.233 25.679 1.00 93.31 257 LYS A O 1
ATOM 2051 N N . ASP A 1 258 ? 1.186 -10.490 23.457 1.00 92.56 258 ASP A N 1
ATOM 2052 C CA . ASP A 1 258 ? -0.267 -10.577 23.267 1.00 92.56 258 ASP A CA 1
ATOM 2053 C C . ASP A 1 258 ? -0.856 -11.820 23.942 1.00 92.56 258 ASP A C 1
ATOM 2055 O O . ASP A 1 258 ? -1.928 -11.763 24.559 1.00 92.56 258 ASP A O 1
ATOM 2059 N N . PHE A 1 259 ? -0.123 -12.936 23.912 1.00 92.25 259 PHE A N 1
ATOM 2060 C CA . PHE A 1 259 ? -0.477 -14.129 24.675 1.00 92.25 259 PHE A CA 1
ATOM 2061 C C . PHE A 1 259 ? -0.471 -13.863 26.191 1.00 92.25 259 PHE A C 1
ATOM 2063 O O . PHE A 1 259 ? -1.402 -14.253 26.902 1.00 92.25 259 PHE A O 1
ATOM 2070 N N . GLU A 1 260 ? 0.543 -13.158 26.702 1.00 93.06 260 GLU A N 1
ATOM 2071 C CA . GLU A 1 260 ? 0.631 -12.784 28.119 1.00 93.06 260 GLU A CA 1
ATOM 2072 C C . GLU A 1 260 ? -0.509 -11.842 28.542 1.00 93.06 260 GLU A C 1
ATOM 2074 O O . GLU A 1 260 ? -1.141 -12.065 29.579 1.00 93.06 260 GLU A O 1
ATOM 2079 N N . ILE A 1 261 ? -0.829 -10.840 27.717 1.00 90.88 261 ILE A N 1
ATOM 2080 C CA . ILE A 1 261 ? -1.959 -9.923 27.930 1.00 90.88 261 ILE A CA 1
ATOM 2081 C C . ILE A 1 261 ? -3.277 -10.698 27.971 1.00 90.88 261 ILE A C 1
ATOM 2083 O O . ILE A 1 261 ? -4.081 -10.484 28.880 1.00 90.88 261 ILE A O 1
ATOM 2087 N N . SER A 1 262 ? -3.487 -11.627 27.036 1.00 91.75 262 SER A N 1
ATOM 2088 C CA . SER A 1 262 ? -4.697 -12.455 26.985 1.00 91.75 262 SER A CA 1
ATOM 2089 C C . SER A 1 262 ? -4.862 -13.293 28.257 1.00 91.75 262 SER A C 1
ATOM 2091 O O . SER A 1 262 ? -5.925 -13.269 28.879 1.00 91.75 262 SER A O 1
ATOM 2093 N N . ASN A 1 263 ? -3.788 -13.945 28.711 1.00 92.31 263 ASN A N 1
ATOM 2094 C CA . ASN A 1 263 ? -3.769 -14.720 29.956 1.00 92.31 263 ASN A CA 1
ATOM 2095 C C . ASN A 1 263 ? -4.042 -13.847 31.196 1.00 92.31 263 ASN A C 1
ATOM 2097 O O . ASN A 1 263 ? -4.783 -14.241 32.097 1.00 92.31 263 ASN A O 1
ATOM 2101 N N . MET A 1 264 ? -3.469 -12.639 31.265 1.00 90.56 264 MET A N 1
ATOM 2102 C CA . MET A 1 264 ? -3.764 -11.702 32.357 1.00 90.56 264 MET A CA 1
ATOM 2103 C C . MET A 1 264 ? -5.216 -11.216 32.332 1.00 90.56 264 MET A C 1
ATOM 2105 O O . MET A 1 264 ? -5.840 -11.108 33.387 1.00 90.56 264 MET A O 1
ATOM 2109 N N . SER A 1 265 ? -5.767 -10.954 31.148 1.00 89.19 265 SER A N 1
ATOM 2110 C CA . SER A 1 265 ? -7.156 -10.523 30.979 1.00 89.19 265 SER A CA 1
ATOM 2111 C C . SER A 1 265 ? -8.145 -11.605 31.429 1.00 89.19 265 SER A C 1
ATOM 2113 O O . SER A 1 265 ? -9.121 -11.316 32.124 1.00 89.19 265 SER A O 1
ATOM 2115 N N . GLU A 1 266 ? -7.853 -12.873 31.126 1.00 91.44 266 GLU A N 1
ATOM 2116 C CA . GLU A 1 266 ? -8.645 -14.013 31.594 1.00 91.44 266 GLU A CA 1
ATOM 2117 C C . GLU A 1 266 ? -8.612 -14.142 33.126 1.00 91.44 266 GLU A C 1
ATOM 2119 O O . GLU A 1 266 ? -9.665 -14.231 33.761 1.00 91.44 266 GLU A O 1
ATOM 2124 N N . LYS A 1 267 ? -7.429 -14.016 33.744 1.00 90.50 267 LYS A N 1
ATOM 2125 C CA . LYS A 1 267 ? -7.297 -13.999 35.213 1.00 90.50 267 LYS A CA 1
ATOM 2126 C C . LYS A 1 267 ? -8.069 -12.855 35.869 1.00 90.50 267 LYS A C 1
ATOM 2128 O O . LYS A 1 267 ? -8.684 -13.062 36.912 1.00 90.50 267 LYS A O 1
ATOM 2133 N N . LEU A 1 268 ? -8.049 -11.657 35.282 1.00 84.00 268 LEU A N 1
ATOM 2134 C CA . LEU A 1 268 ? -8.822 -10.518 35.788 1.00 84.00 268 LEU A CA 1
ATOM 2135 C C . LEU A 1 268 ? -10.325 -10.801 35.747 1.00 84.00 268 LEU A C 1
ATOM 2137 O O . LEU A 1 268 ? -11.028 -10.519 36.715 1.00 84.00 268 LEU A O 1
ATOM 2141 N N . LYS A 1 269 ? -10.807 -11.408 34.662 1.00 89.06 269 LYS A N 1
ATOM 2142 C CA . LYS A 1 269 ? -12.214 -11.789 34.512 1.00 89.06 269 LYS A CA 1
ATOM 2143 C C . LYS A 1 269 ? -12.645 -12.838 35.538 1.00 89.06 269 LYS A C 1
ATOM 2145 O O . LYS A 1 269 ? -13.756 -12.755 36.064 1.00 89.06 269 LYS A O 1
ATOM 2150 N N . ASP A 1 270 ? -11.781 -13.804 35.839 1.00 86.88 270 ASP A N 1
ATOM 2151 C CA . ASP A 1 270 ? -12.042 -14.792 36.886 1.00 86.88 270 ASP A CA 1
ATOM 2152 C C . ASP A 1 270 ? 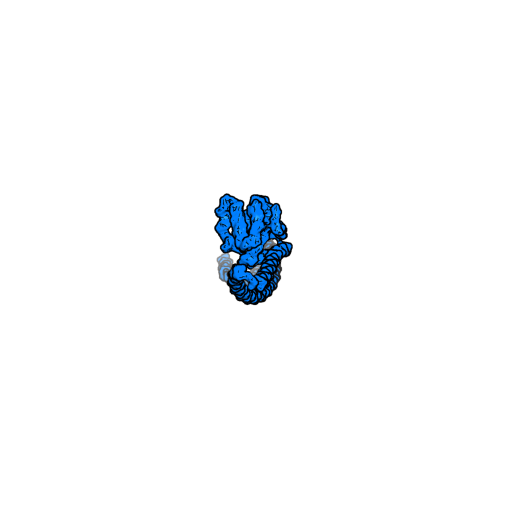-12.109 -14.140 38.270 1.00 86.88 270 ASP A C 1
ATOM 2154 O O . ASP A 1 270 ? -13.053 -14.400 39.018 1.00 86.88 270 ASP A O 1
ATOM 2158 N N . ILE A 1 271 ? -11.170 -13.246 38.597 1.00 83.19 271 ILE A N 1
ATOM 2159 C CA . ILE A 1 271 ? -11.189 -12.498 39.865 1.00 83.19 271 ILE A CA 1
ATOM 2160 C C . ILE A 1 271 ? -12.487 -11.697 40.004 1.00 83.19 271 ILE A C 1
ATOM 2162 O O . ILE A 1 271 ? -13.144 -11.801 41.037 1.00 83.19 271 ILE A O 1
ATOM 2166 N N . ASP A 1 272 ? -12.887 -10.957 38.970 1.00 82.50 272 ASP A N 1
ATOM 2167 C CA . ASP A 1 272 ? -14.099 -10.129 38.988 1.00 82.50 272 ASP A CA 1
ATOM 2168 C C . ASP A 1 272 ? -15.365 -10.980 39.204 1.00 82.50 272 ASP A C 1
ATOM 2170 O O . ASP A 1 272 ? -16.235 -10.673 40.023 1.00 82.50 272 ASP A O 1
ATOM 2174 N N . LYS A 1 273 ? -15.426 -12.149 38.555 1.00 85.81 273 LYS A N 1
ATOM 2175 C CA . LYS A 1 273 ? -16.520 -13.114 38.725 1.00 85.81 273 LYS A CA 1
ATOM 2176 C C . LYS A 1 273 ? -16.564 -13.723 40.129 1.00 85.81 273 LYS A C 1
ATOM 2178 O O . LYS A 1 273 ? -17.657 -13.976 40.642 1.00 85.81 273 LYS A O 1
ATOM 2183 N N . HIS A 1 274 ? -15.408 -14.003 40.725 1.00 80.12 274 HIS A N 1
ATOM 2184 C CA . HIS A 1 274 ? -15.315 -14.572 42.068 1.00 80.12 274 HIS A CA 1
ATOM 2185 C C . HIS A 1 274 ? -15.635 -13.532 43.146 1.00 80.12 274 HIS A C 1
ATOM 2187 O O . HIS A 1 274 ? -16.516 -13.780 43.965 1.00 80.12 274 HIS A O 1
ATOM 2193 N N . GLN A 1 275 ? -15.042 -12.339 43.078 1.00 79.19 275 GLN A N 1
ATOM 2194 C CA . GLN A 1 275 ? -15.327 -11.249 44.018 1.00 79.19 275 GLN A CA 1
ATOM 2195 C C . GLN A 1 275 ? -16.794 -10.806 43.957 1.00 79.19 275 GLN A C 1
ATOM 2197 O O . GLN A 1 275 ? -17.423 -10.617 44.997 1.00 79.19 275 GLN A O 1
ATOM 2202 N N . GLY A 1 276 ? -17.381 -10.714 42.758 1.00 68.81 276 GLY A N 1
ATOM 2203 C CA . GLY A 1 276 ? -18.806 -10.415 42.608 1.00 68.81 276 GLY A CA 1
ATOM 2204 C C . GLY A 1 276 ? -19.714 -11.483 43.230 1.00 68.81 276 GLY A C 1
ATOM 2205 O O . GLY A 1 276 ? -20.751 -11.153 43.802 1.00 68.81 276 GLY A O 1
ATOM 2206 N N . ARG A 1 277 ? -19.322 -12.763 43.171 1.00 70.31 277 ARG A N 1
ATOM 2207 C CA . ARG A 1 277 ? -20.059 -13.858 43.824 1.00 70.31 277 ARG A CA 1
ATOM 2208 C C . ARG A 1 277 ? -19.967 -13.806 45.340 1.00 70.31 277 ARG A C 1
ATOM 2210 O O . ARG A 1 277 ? -20.988 -14.005 45.994 1.00 70.31 277 ARG A O 1
ATOM 2217 N N . ASP A 1 278 ? -18.780 -13.550 45.872 1.00 76.44 278 ASP A N 1
ATOM 2218 C CA . ASP A 1 278 ? -18.548 -13.544 47.315 1.00 76.44 278 ASP A CA 1
ATOM 2219 C C . ASP A 1 278 ? -19.313 -12.389 47.981 1.00 76.44 278 ASP A C 1
ATOM 2221 O O . ASP A 1 278 ? -20.037 -12.610 48.948 1.00 76.44 278 ASP A O 1
ATOM 2225 N N . ILE A 1 279 ? -19.302 -11.192 47.377 1.00 73.62 279 ILE A N 1
ATOM 2226 C CA . ILE A 1 279 ? -20.070 -10.032 47.868 1.00 73.62 279 ILE A CA 1
ATOM 2227 C C . ILE A 1 279 ? -21.581 -10.309 47.870 1.00 73.62 279 ILE A C 1
ATOM 2229 O O . ILE A 1 279 ? -22.282 -9.937 48.814 1.00 73.62 279 ILE A O 1
ATOM 2233 N N . VAL A 1 280 ? -22.105 -10.959 46.825 1.00 74.06 280 VAL A N 1
ATOM 2234 C CA . VAL A 1 280 ? -23.527 -11.339 46.762 1.00 74.06 280 VAL A CA 1
ATOM 2235 C C . VAL A 1 280 ? -23.862 -12.364 47.848 1.00 74.06 280 VAL A C 1
ATOM 2237 O O . VAL A 1 280 ? -24.887 -12.227 48.515 1.00 74.06 280 VAL A O 1
ATOM 2240 N N . GLY A 1 281 ? -22.990 -13.352 48.067 1.00 76.81 281 GLY A N 1
ATOM 2241 C CA . GLY A 1 281 ? -23.147 -14.342 49.133 1.00 76.81 281 GLY A CA 1
ATOM 2242 C C . GLY A 1 281 ? -23.185 -13.711 50.528 1.00 76.81 281 GLY A C 1
ATOM 2243 O O . GLY A 1 281 ? -24.087 -14.014 51.315 1.00 76.81 281 GLY A O 1
ATOM 2244 N N . ASP A 1 282 ? -22.263 -12.789 50.803 1.00 78.31 282 ASP A N 1
ATOM 2245 C CA . ASP A 1 282 ? -22.174 -12.079 52.082 1.00 78.31 282 ASP A CA 1
ATOM 2246 C C . ASP A 1 282 ? -23.394 -11.178 52.325 1.00 78.31 282 ASP A C 1
ATOM 2248 O O . ASP A 1 282 ? -23.955 -11.173 53.424 1.00 78.31 282 ASP A O 1
ATOM 2252 N N . LEU A 1 283 ? -23.874 -10.471 51.294 1.00 75.06 283 LEU A N 1
ATOM 2253 C CA . LEU A 1 283 ? -25.092 -9.654 51.370 1.00 75.06 283 LEU A CA 1
ATOM 2254 C C . LEU A 1 283 ? -26.334 -10.493 51.682 1.00 75.06 283 LEU A C 1
ATOM 2256 O O . LEU A 1 283 ? -27.135 -10.118 52.542 1.00 75.06 283 LEU A O 1
ATOM 2260 N N . GLU A 1 284 ? -26.493 -11.644 51.025 1.00 83.06 284 GLU A N 1
ATOM 2261 C CA . GLU A 1 284 ? -27.608 -12.549 51.304 1.00 83.06 284 GLU A CA 1
ATOM 2262 C C . GLU A 1 284 ? -27.548 -13.125 52.727 1.00 83.06 284 GLU A C 1
ATOM 2264 O O . GLU A 1 284 ? -28.588 -13.321 53.366 1.00 83.06 284 GLU A O 1
ATOM 2269 N N . ALA A 1 285 ? -26.351 -13.429 53.236 1.00 83.25 285 ALA A N 1
ATOM 2270 C CA . ALA A 1 285 ? -26.162 -13.900 54.605 1.00 83.25 285 ALA A CA 1
ATOM 2271 C C . ALA A 1 285 ? -26.564 -12.822 55.626 1.00 83.25 285 ALA A C 1
ATOM 2273 O O . ALA A 1 285 ? -27.381 -13.094 56.512 1.00 83.25 285 ALA A O 1
ATOM 2274 N N . LEU A 1 286 ? -26.090 -11.588 55.430 1.00 80.56 286 LEU A N 1
ATOM 2275 C CA . LEU A 1 286 ? -26.445 -10.423 56.245 1.00 80.56 286 LEU A CA 1
ATOM 2276 C C . LEU A 1 286 ? -27.954 -10.147 56.241 1.00 80.56 286 LEU A C 1
ATOM 2278 O O . LEU A 1 286 ? -28.544 -9.850 57.283 1.00 80.56 286 LEU A O 1
ATOM 2282 N N . GLU A 1 287 ? -28.618 -10.274 55.089 1.00 82.06 287 GLU A N 1
ATOM 2283 C CA . GLU A 1 287 ? -30.061 -10.049 55.002 1.00 82.06 287 GLU A CA 1
ATOM 2284 C C . GLU A 1 287 ? -30.863 -11.130 55.748 1.00 82.06 287 GLU A C 1
ATOM 2286 O O . GLU A 1 287 ? -31.851 -10.817 56.426 1.00 82.06 287 GLU A O 1
ATOM 2291 N N . ARG A 1 288 ? -30.435 -12.401 55.681 1.00 85.81 288 ARG A N 1
ATOM 2292 C CA . ARG A 1 288 ? -31.045 -13.493 56.465 1.00 85.81 288 ARG A CA 1
ATOM 2293 C C . ARG A 1 288 ? -30.865 -13.269 57.963 1.00 85.81 288 ARG A C 1
ATOM 2295 O O . ARG A 1 288 ? -31.825 -13.436 58.717 1.00 85.81 288 ARG A O 1
ATOM 2302 N N . GLU A 1 289 ? -29.673 -12.867 58.389 1.00 85.31 289 GLU A N 1
ATOM 2303 C CA . GLU A 1 289 ? -29.372 -12.610 59.797 1.00 85.31 289 GLU A CA 1
ATOM 2304 C C . GLU A 1 289 ? -30.179 -11.423 60.338 1.00 85.31 289 GLU A C 1
ATOM 2306 O O . GLU A 1 289 ? -30.815 -11.532 61.389 1.00 85.31 289 GLU A O 1
ATOM 2311 N N . LYS A 1 290 ? -30.291 -10.337 59.563 1.00 84.62 290 LYS A N 1
ATOM 2312 C CA . LYS A 1 290 ? -31.133 -9.182 59.903 1.00 84.62 290 LYS A CA 1
ATOM 2313 C C . LYS A 1 290 ? -32.611 -9.556 60.028 1.00 84.62 290 LYS A C 1
ATOM 2315 O O . LYS A 1 290 ? -33.276 -9.115 60.965 1.00 84.62 290 LYS A O 1
ATOM 2320 N N . LYS A 1 291 ? -33.144 -10.379 59.116 1.00 85.81 291 LYS A N 1
ATOM 2321 C CA . LYS A 1 291 ? -34.534 -10.870 59.198 1.00 85.81 291 LYS A CA 1
ATOM 2322 C C . LYS A 1 291 ? -34.754 -11.730 60.442 1.00 85.81 291 LYS A C 1
ATOM 2324 O O . LYS A 1 291 ? -35.768 -11.561 61.116 1.00 85.81 291 LYS A O 1
ATOM 2329 N N . LYS A 1 292 ? -33.803 -12.608 60.770 1.00 87.94 292 LYS A N 1
ATOM 2330 C CA . LYS A 1 292 ? -33.860 -13.454 61.968 1.00 87.94 292 LYS A CA 1
ATOM 2331 C C . LYS A 1 292 ? -33.821 -12.620 63.254 1.00 87.94 292 LYS A C 1
ATOM 2333 O O . LYS A 1 292 ? -34.721 -12.743 64.078 1.00 87.94 292 LYS A O 1
ATOM 2338 N N . SER A 1 293 ? -32.856 -11.709 63.370 1.00 80.19 293 SER A N 1
ATOM 2339 C CA . SER A 1 293 ? -32.726 -10.752 64.478 1.00 80.19 293 SER A CA 1
ATOM 2340 C C . SER A 1 293 ? -33.983 -9.886 64.654 1.00 80.19 293 SER A C 1
ATOM 2342 O O . SER A 1 293 ? -34.463 -9.684 65.774 1.00 80.19 293 SER A O 1
ATOM 2344 N N . GLY A 1 294 ? -34.561 -9.412 63.545 1.00 82.88 294 GLY A N 1
ATOM 2345 C CA . GLY A 1 294 ? -35.810 -8.653 63.550 1.00 82.88 294 GLY A CA 1
ATOM 2346 C C . GLY A 1 294 ? -36.998 -9.474 64.060 1.00 82.88 294 GLY A C 1
ATOM 2347 O O . GLY A 1 294 ? -37.785 -8.974 64.862 1.00 82.88 294 GLY A O 1
ATOM 2348 N N . ALA A 1 295 ? -37.105 -10.742 63.651 1.00 84.12 295 ALA A N 1
ATOM 2349 C CA . ALA A 1 295 ? -38.150 -11.649 64.121 1.00 84.12 295 ALA A CA 1
ATOM 2350 C C . ALA A 1 295 ? -38.007 -11.983 65.616 1.00 84.12 295 ALA A C 1
ATOM 2352 O O . ALA A 1 295 ? -38.999 -11.967 66.343 1.00 84.12 295 ALA A O 1
ATOM 2353 N N . GLU A 1 296 ? -36.783 -12.224 66.091 1.00 85.12 296 GLU A N 1
ATOM 2354 C CA . GLU A 1 296 ? -36.490 -12.464 67.511 1.00 85.12 296 GLU A CA 1
ATOM 2355 C C . GLU A 1 296 ? -36.820 -11.234 68.367 1.00 85.12 296 GLU A C 1
ATOM 2357 O O . GLU A 1 296 ? -37.474 -11.347 69.405 1.00 85.12 296 GLU A O 1
ATOM 2362 N N . SER A 1 297 ? -36.448 -10.042 67.894 1.00 81.06 297 SER A N 1
ATOM 2363 C CA . SER A 1 297 ? -36.772 -8.779 68.563 1.00 81.06 297 SER A CA 1
ATOM 2364 C C . SER A 1 297 ? -38.284 -8.543 68.621 1.00 81.06 297 SER A C 1
ATOM 2366 O O . SER A 1 297 ? -38.809 -8.173 69.670 1.00 81.06 297 SER A O 1
ATOM 2368 N N . ALA A 1 298 ? -39.008 -8.802 67.527 1.00 85.19 298 ALA A N 1
ATOM 2369 C CA . ALA A 1 298 ? -40.464 -8.686 67.495 1.00 85.19 298 ALA A CA 1
ATOM 2370 C C . ALA A 1 298 ? -41.140 -9.672 68.462 1.00 85.19 298 ALA A C 1
ATOM 2372 O O . ALA A 1 298 ? -42.046 -9.283 69.198 1.00 85.19 298 ALA A O 1
ATOM 2373 N N . ALA A 1 299 ? -40.667 -10.921 68.519 1.00 87.06 299 ALA A N 1
ATOM 2374 C CA . ALA A 1 299 ? -41.162 -11.911 69.472 1.00 87.06 299 ALA A CA 1
ATOM 2375 C C . ALA A 1 299 ? -40.934 -11.462 70.927 1.00 87.06 299 ALA A C 1
ATOM 2377 O O . ALA A 1 299 ? -41.852 -11.540 71.744 1.00 87.06 299 ALA A O 1
ATOM 2378 N N . LYS A 1 300 ? -39.753 -10.906 71.233 1.00 88.31 300 LYS A N 1
ATOM 2379 C CA . LYS A 1 300 ? -39.433 -10.377 72.567 1.00 88.31 300 LYS A CA 1
ATOM 2380 C C . LYS A 1 300 ? -40.309 -9.183 72.949 1.00 88.31 300 LYS A C 1
ATOM 2382 O O . LYS A 1 300 ? -40.740 -9.086 74.094 1.00 88.31 300 LYS A O 1
ATOM 2387 N N . ILE A 1 301 ? -40.610 -8.293 72.002 1.00 86.56 301 ILE A N 1
ATOM 2388 C CA . ILE A 1 301 ? -41.529 -7.166 72.228 1.00 86.56 301 ILE A CA 1
ATOM 2389 C C . ILE A 1 301 ? -42.930 -7.674 72.585 1.00 86.56 301 ILE A C 1
ATOM 2391 O O . ILE A 1 301 ? -43.544 -7.152 73.515 1.00 86.56 301 ILE A O 1
ATOM 2395 N N . VAL A 1 302 ? -43.431 -8.698 71.887 1.00 89.31 302 VAL A N 1
ATOM 2396 C CA . VAL A 1 302 ? -44.746 -9.293 72.178 1.00 89.31 302 VAL A CA 1
ATOM 2397 C C . VAL A 1 302 ? -44.769 -9.927 73.570 1.00 89.31 302 VAL A C 1
ATOM 2399 O O . VAL A 1 302 ? -45.708 -9.694 74.327 1.00 89.31 302 VAL A O 1
ATOM 2402 N N . GLU A 1 303 ? -43.727 -10.679 73.927 1.00 90.88 303 GLU A N 1
ATOM 2403 C CA . GLU A 1 303 ? -43.578 -11.287 75.254 1.00 90.88 303 GLU A CA 1
ATOM 2404 C C . GLU A 1 303 ? -43.601 -10.226 76.367 1.00 90.88 303 GLU A C 1
ATOM 2406 O O . GLU A 1 303 ? -44.454 -10.281 77.252 1.00 90.88 303 GLU A O 1
ATOM 2411 N N . LEU A 1 304 ? -42.751 -9.198 76.261 1.00 88.56 304 LEU A N 1
ATOM 2412 C CA . LEU A 1 304 ? -42.686 -8.101 77.233 1.00 88.56 304 LEU A CA 1
ATOM 2413 C C . LEU A 1 304 ? -43.996 -7.306 77.317 1.00 88.56 304 LEU A C 1
ATOM 2415 O O . LEU A 1 304 ? -44.365 -6.822 78.386 1.00 88.56 304 LEU A O 1
ATOM 2419 N N . THR A 1 305 ? -44.717 -7.166 76.203 1.00 88.38 305 THR A N 1
ATOM 2420 C CA . THR A 1 305 ? -46.027 -6.497 76.184 1.00 88.38 305 THR A CA 1
ATOM 2421 C C . THR A 1 305 ? -47.059 -7.290 76.987 1.00 88.38 305 THR A C 1
ATOM 2423 O O . THR A 1 305 ? -47.804 -6.702 77.772 1.00 88.38 305 THR A O 1
ATOM 2426 N N . ASN A 1 306 ? -47.071 -8.619 76.848 1.00 90.44 306 ASN A N 1
ATOM 2427 C CA . ASN A 1 306 ? -47.956 -9.486 77.626 1.00 90.44 306 ASN A CA 1
ATOM 2428 C C . ASN A 1 306 ? -47.620 -9.435 79.125 1.00 90.44 306 ASN A C 1
ATOM 2430 O O . ASN A 1 306 ? -48.522 -9.267 79.946 1.00 90.44 306 ASN A O 1
ATOM 2434 N N . GLU A 1 307 ? -46.333 -9.507 79.483 1.00 90.44 307 GLU A N 1
ATOM 2435 C CA . GLU A 1 307 ? -45.877 -9.382 80.875 1.00 90.44 307 GLU A CA 1
ATOM 2436 C C . GLU A 1 307 ? -46.284 -8.037 81.494 1.00 90.44 307 GLU A C 1
ATOM 2438 O O . GLU A 1 307 ? -46.764 -7.982 82.630 1.00 90.44 307 GLU A O 1
ATOM 2443 N N . LEU A 1 308 ? -46.151 -6.942 80.738 1.00 88.38 308 LEU A N 1
ATOM 2444 C CA . LEU A 1 308 ? -46.566 -5.611 81.177 1.00 88.38 308 LEU A CA 1
ATOM 2445 C C . LEU A 1 308 ? -48.071 -5.557 81.482 1.00 88.38 308 LEU A C 1
ATOM 2447 O O . LEU A 1 308 ? -48.488 -4.933 82.462 1.00 88.38 308 LEU A O 1
ATOM 2451 N N . ASP A 1 309 ? -48.899 -6.189 80.654 1.00 90.12 309 ASP A N 1
ATOM 2452 C CA . ASP A 1 309 ? -50.347 -6.212 80.853 1.00 90.12 309 ASP A CA 1
ATOM 2453 C C . ASP A 1 309 ? -50.764 -7.082 82.046 1.00 90.12 309 ASP A C 1
ATOM 2455 O O . ASP A 1 309 ? -51.666 -6.699 82.803 1.00 90.12 309 ASP A O 1
ATOM 2459 N N . ASP A 1 310 ? -50.068 -8.191 82.295 1.00 89.94 310 ASP A N 1
ATOM 2460 C CA . ASP A 1 310 ? -50.266 -8.987 83.506 1.00 89.94 310 ASP A CA 1
ATOM 2461 C C . ASP A 1 310 ? -49.843 -8.219 84.766 1.00 89.94 310 ASP A C 1
ATOM 2463 O O . ASP A 1 310 ? -50.596 -8.183 85.747 1.00 89.94 310 ASP A O 1
ATOM 2467 N N . LEU A 1 311 ? -48.719 -7.495 84.727 1.00 88.06 311 LEU A N 1
ATOM 2468 C CA . LEU A 1 311 ? -48.297 -6.613 85.820 1.00 88.06 311 LEU A CA 1
ATOM 2469 C C . LEU A 1 311 ? -49.317 -5.500 86.093 1.00 88.06 311 LEU A C 1
ATOM 2471 O O . LEU A 1 311 ? -49.630 -5.230 87.255 1.00 88.06 311 LEU A O 1
ATOM 2475 N N . LYS A 1 312 ? -49.906 -4.885 85.057 1.00 88.56 312 LYS A N 1
ATOM 2476 C CA . LYS A 1 312 ? -50.997 -3.905 85.233 1.00 88.56 312 LYS A CA 1
ATOM 2477 C C . LYS A 1 312 ? -52.209 -4.523 85.930 1.00 88.56 312 LYS A C 1
ATOM 2479 O O . LYS A 1 312 ? -52.783 -3.891 86.818 1.00 88.56 312 LYS A O 1
ATOM 2484 N N . ARG A 1 313 ? -52.598 -5.753 85.571 1.00 90.31 313 ARG A N 1
ATOM 2485 C CA . ARG A 1 313 ? -53.711 -6.463 86.229 1.00 90.31 313 ARG A CA 1
ATOM 2486 C C . ARG A 1 313 ? -53.407 -6.757 87.694 1.00 90.31 313 ARG A C 1
ATOM 2488 O O . ARG A 1 313 ? -54.279 -6.568 88.544 1.00 90.31 313 ARG A O 1
ATOM 2495 N N . VAL A 1 314 ? -52.191 -7.206 88.004 1.00 89.50 314 VAL A N 1
ATOM 2496 C CA . VAL A 1 314 ? -51.750 -7.440 89.388 1.00 89.50 314 VAL A CA 1
ATOM 2497 C C . VAL A 1 314 ? -51.764 -6.133 90.179 1.00 89.50 314 VAL A C 1
ATOM 2499 O O . VAL A 1 314 ? -52.349 -6.093 91.261 1.00 89.50 314 VAL A O 1
ATOM 2502 N N . LYS A 1 315 ? -51.226 -5.046 89.613 1.00 88.50 315 LYS A N 1
ATOM 2503 C CA . LYS A 1 315 ? -51.249 -3.712 90.226 1.00 88.50 315 LYS A CA 1
ATOM 2504 C C . LYS A 1 315 ? -52.675 -3.266 90.564 1.00 88.50 315 LYS A C 1
ATOM 2506 O O . LYS A 1 315 ? -52.932 -2.907 91.708 1.00 88.50 315 LYS A O 1
ATOM 2511 N N . GLN A 1 316 ? -53.619 -3.374 89.627 1.00 90.38 316 GLN A N 1
ATOM 2512 C CA . GLN A 1 316 ? -55.027 -3.025 89.872 1.00 90.38 316 GLN A CA 1
ATOM 2513 C C . GLN A 1 316 ? -55.664 -3.864 90.991 1.00 90.38 316 GLN A C 1
ATOM 2515 O O . GLN A 1 316 ? -56.443 -3.349 91.796 1.00 90.38 316 GLN A O 1
ATOM 2520 N N . ARG A 1 317 ? -55.345 -5.164 91.070 1.00 88.62 317 ARG A N 1
ATOM 2521 C CA . ARG A 1 317 ? -55.822 -6.032 92.162 1.00 88.62 317 ARG A CA 1
ATOM 2522 C C . ARG A 1 317 ? -55.255 -5.595 93.511 1.00 88.62 317 ARG A C 1
ATOM 2524 O O . ARG A 1 317 ? -56.004 -5.546 94.484 1.00 88.62 317 ARG A O 1
ATOM 2531 N N . LEU A 1 318 ? -53.966 -5.258 93.567 1.00 85.94 318 LEU A N 1
ATOM 2532 C CA . LEU A 1 318 ? -53.316 -4.763 94.781 1.00 85.94 318 LEU A CA 1
ATOM 2533 C C . LEU A 1 318 ? -53.885 -3.411 95.220 1.00 85.94 318 LEU A C 1
ATOM 2535 O O . LEU A 1 318 ? -54.201 -3.255 96.395 1.00 85.94 318 LEU A O 1
ATOM 2539 N N . GLU A 1 319 ? -54.099 -2.471 94.297 1.00 87.38 319 GLU A N 1
ATOM 2540 C CA . GLU A 1 319 ? -54.742 -1.180 94.583 1.00 87.38 319 GLU A CA 1
ATOM 2541 C C . GLU A 1 319 ? -56.156 -1.368 95.153 1.00 87.38 319 GLU A C 1
ATOM 2543 O O . GLU A 1 319 ? -56.508 -0.755 96.163 1.00 87.38 319 GLU A O 1
ATOM 2548 N N . LYS A 1 320 ? -56.950 -2.278 94.570 1.00 88.31 320 LYS A N 1
ATOM 2549 C CA . LYS A 1 320 ? -58.286 -2.618 95.078 1.00 88.31 320 LYS A CA 1
ATOM 2550 C C . LYS A 1 320 ? -58.227 -3.245 96.473 1.00 88.31 320 LYS A C 1
ATOM 2552 O O . LYS A 1 320 ? -59.012 -2.865 97.339 1.00 88.31 320 LYS A O 1
ATOM 2557 N N . ASN A 1 321 ? -57.303 -4.178 96.706 1.00 85.50 321 ASN A N 1
ATOM 2558 C CA . ASN A 1 321 ? -57.106 -4.788 98.022 1.00 85.50 321 ASN A CA 1
ATOM 2559 C C . ASN A 1 321 ? -56.674 -3.748 99.062 1.00 85.50 321 ASN A C 1
ATOM 2561 O O . ASN A 1 321 ? -57.207 -3.736 100.167 1.00 85.50 321 ASN A O 1
ATOM 2565 N N . ASN A 1 322 ? -55.764 -2.840 98.704 1.00 84.94 322 ASN A N 1
ATOM 2566 C CA . ASN A 1 322 ? -55.308 -1.776 99.593 1.00 84.94 322 ASN A CA 1
ATOM 2567 C C . ASN A 1 322 ? -56.455 -0.825 99.974 1.00 84.94 322 ASN A C 1
ATOM 2569 O O . ASN A 1 322 ? -56.615 -0.484 101.142 1.00 84.94 322 ASN A O 1
ATOM 2573 N N . ALA A 1 323 ? -57.324 -0.469 99.021 1.00 84.69 323 ALA A N 1
ATOM 2574 C CA . ALA A 1 323 ? -58.526 0.317 99.303 1.00 84.69 323 ALA A CA 1
ATOM 2575 C C . ALA A 1 323 ? -59.478 -0.391 100.287 1.00 84.69 323 ALA A C 1
ATOM 2577 O O . ALA A 1 323 ? -60.026 0.251 101.185 1.00 84.69 323 ALA A O 1
ATOM 2578 N N . VAL A 1 324 ? -59.645 -1.714 100.159 1.00 86.62 324 VAL A N 1
ATOM 2579 C CA . VAL A 1 324 ? -60.426 -2.522 101.113 1.00 86.62 324 VAL A CA 1
ATOM 2580 C C . VAL A 1 324 ? -59.785 -2.500 102.502 1.00 86.62 324 VAL A C 1
ATOM 2582 O O . VAL A 1 324 ? -60.491 -2.278 103.486 1.00 86.62 324 VAL A O 1
ATOM 2585 N N . TYR A 1 325 ? -58.464 -2.672 102.597 1.00 81.00 325 TYR A N 1
ATOM 2586 C CA . TYR A 1 325 ? -57.754 -2.620 103.876 1.00 81.00 325 TYR A CA 1
ATOM 2587 C C . TYR A 1 325 ? -57.860 -1.250 104.548 1.00 81.00 325 TYR A C 1
ATOM 2589 O O . TYR A 1 325 ? -58.177 -1.184 105.734 1.00 81.00 325 TYR A O 1
ATOM 2597 N N . LEU A 1 326 ? -57.679 -0.156 103.804 1.00 82.81 326 LEU A N 1
ATOM 2598 C CA . LEU A 1 326 ? -57.852 1.204 104.324 1.00 82.81 326 LEU A CA 1
ATOM 2599 C C . LEU A 1 326 ? -59.276 1.438 104.848 1.00 82.81 326 LEU A C 1
ATOM 2601 O O . LEU A 1 326 ? -59.446 2.002 105.929 1.00 82.81 326 LEU A O 1
ATOM 2605 N N . ALA A 1 327 ? -60.298 0.960 104.133 1.00 81.50 327 ALA A N 1
ATOM 2606 C CA . ALA A 1 327 ? -61.681 1.029 104.601 1.00 81.50 327 ALA A CA 1
ATOM 2607 C C . ALA A 1 327 ? -61.891 0.222 105.895 1.00 81.50 327 ALA A C 1
ATOM 2609 O O . ALA A 1 327 ? -62.575 0.682 106.808 1.00 81.50 327 ALA A O 1
ATOM 2610 N N . GLN A 1 328 ? -61.277 -0.958 106.004 1.00 81.69 328 GLN A N 1
ATOM 2611 C CA . GLN A 1 328 ? -61.378 -1.813 107.186 1.00 81.69 328 GLN A CA 1
ATOM 2612 C C . GLN A 1 328 ? -60.667 -1.202 108.405 1.00 81.69 328 GLN A C 1
ATOM 2614 O O . GLN A 1 328 ? -61.217 -1.220 10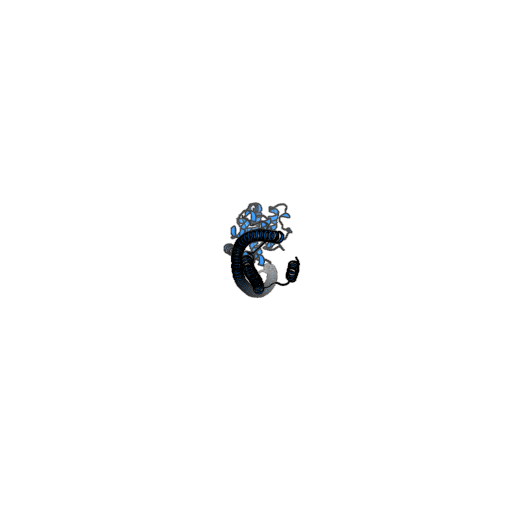9.505 1.00 81.69 328 GLN A O 1
ATOM 2619 N N . ILE A 1 329 ? -59.499 -0.582 108.205 1.00 79.31 329 ILE A N 1
ATOM 2620 C CA . ILE A 1 329 ? -58.796 0.199 109.234 1.00 79.31 329 ILE A CA 1
ATOM 2621 C C . ILE A 1 329 ? -59.661 1.375 109.701 1.00 79.31 329 ILE A C 1
ATOM 2623 O O . ILE A 1 329 ? -59.790 1.591 110.904 1.00 79.31 329 ILE A O 1
ATOM 2627 N N . ALA A 1 330 ? -60.303 2.102 108.781 1.00 79.38 330 ALA A N 1
ATOM 2628 C CA . ALA A 1 330 ? -61.183 3.216 109.131 1.00 79.38 330 ALA A CA 1
ATOM 2629 C C . ALA A 1 330 ? -62.400 2.769 109.965 1.00 79.38 330 ALA A C 1
ATOM 2631 O O . ALA A 1 330 ? -62.800 3.470 110.896 1.00 79.38 330 ALA A O 1
ATOM 2632 N N . VAL A 1 331 ? -62.970 1.591 109.677 1.00 78.62 331 VAL A N 1
ATOM 2633 C CA . VAL A 1 331 ? -64.036 0.986 110.498 1.00 78.62 331 VAL A CA 1
ATOM 2634 C C . VAL A 1 331 ? -63.524 0.671 111.903 1.00 78.62 331 VAL A C 1
ATOM 2636 O O . VAL A 1 331 ? -64.141 1.102 112.873 1.00 78.62 331 VAL A O 1
ATOM 2639 N N . LEU A 1 332 ? -62.370 0.010 112.024 1.00 77.81 332 LEU A N 1
ATOM 2640 C CA . LEU A 1 332 ? -61.775 -0.320 113.324 1.00 77.81 332 LEU A CA 1
ATOM 2641 C C . LEU A 1 332 ? -61.427 0.936 114.142 1.00 77.81 332 LEU A C 1
ATOM 2643 O O . LEU A 1 332 ? -61.682 0.982 115.342 1.00 77.81 332 LEU A O 1
ATOM 2647 N N . GLN A 1 333 ? -60.907 1.994 113.511 1.00 76.94 333 GLN A N 1
ATOM 2648 C CA . GLN A 1 333 ? -60.657 3.283 114.172 1.00 76.94 333 GLN A CA 1
ATOM 2649 C C . GLN A 1 333 ? -61.957 3.957 114.647 1.00 76.94 333 GLN A C 1
ATOM 2651 O O . GLN A 1 333 ? -61.982 4.582 115.712 1.00 76.94 333 GLN A O 1
ATOM 2656 N N . LYS A 1 334 ? -63.057 3.815 113.893 1.00 76.12 334 LYS A N 1
ATOM 2657 C CA . LYS A 1 334 ? -64.389 4.306 114.280 1.00 76.12 334 LYS A CA 1
ATOM 2658 C C . LYS A 1 334 ? -64.969 3.524 115.465 1.00 76.12 334 LYS A C 1
ATOM 2660 O O . LYS A 1 334 ? -65.552 4.124 116.365 1.00 76.12 334 LYS A O 1
ATOM 2665 N N . GLU A 1 335 ? -64.782 2.208 115.492 1.00 70.12 335 GLU A N 1
ATOM 2666 C CA . GLU A 1 335 ? -65.163 1.347 116.622 1.00 70.12 335 GLU A CA 1
ATOM 2667 C C . GLU A 1 335 ? -64.349 1.683 117.885 1.00 70.12 335 GLU A C 1
ATOM 2669 O O . GLU A 1 335 ? -64.911 1.790 118.972 1.00 70.12 335 GLU A O 1
ATOM 2674 N N . LEU A 1 336 ? -63.051 1.973 117.744 1.00 64.00 336 LEU A N 1
ATOM 2675 C CA . LEU A 1 336 ? -62.197 2.423 118.852 1.00 64.00 336 LEU A CA 1
ATOM 2676 C C . LEU A 1 336 ? -62.593 3.801 119.408 1.00 64.00 336 LEU A C 1
ATOM 2678 O O . LEU A 1 336 ? -62.507 4.033 120.612 1.00 64.00 336 LEU A O 1
ATOM 2682 N N . SER A 1 337 ? -63.043 4.719 118.550 1.00 59.56 337 SER A N 1
ATOM 2683 C CA . SER A 1 337 ? -63.442 6.080 118.948 1.00 59.56 337 SER A CA 1
ATOM 2684 C C . SER A 1 337 ? -64.871 6.179 119.500 1.00 59.56 337 SER A C 1
ATOM 2686 O O . SER A 1 337 ? -65.215 7.203 120.088 1.00 59.56 337 SER A O 1
ATOM 2688 N N . THR A 1 338 ? -65.691 5.128 119.378 1.00 51.06 338 THR A N 1
ATOM 2689 C CA . THR A 1 338 ? -67.080 5.099 119.885 1.00 51.06 338 THR A CA 1
ATOM 2690 C C . THR A 1 338 ? -67.250 4.473 121.275 1.00 51.06 338 THR A C 1
ATOM 2692 O O . THR A 1 338 ? -68.369 4.425 121.777 1.00 51.06 338 THR A O 1
ATOM 2695 N N . GLY A 1 339 ? -66.158 4.118 121.960 1.00 46.28 339 GLY A N 1
ATOM 2696 C CA . GLY A 1 339 ? -66.179 3.678 123.359 1.00 46.28 339 GLY A CA 1
ATOM 2697 C C . GLY A 1 339 ? -66.691 2.245 123.528 1.00 46.28 339 GLY A C 1
ATOM 2698 O O . GLY A 1 339 ? -67.891 1.982 123.483 1.00 46.28 339 GLY A O 1
ATOM 2699 N N . LEU A 1 340 ? -65.774 1.308 123.777 1.00 42.84 340 LEU A N 1
ATOM 2700 C CA . LEU A 1 340 ? -66.108 -0.093 124.023 1.00 42.84 340 LEU A CA 1
ATOM 2701 C C . LEU A 1 340 ? -66.257 -0.381 125.521 1.00 42.84 340 LEU A C 1
ATOM 2703 O O . LEU A 1 340 ? -65.301 -0.355 126.296 1.00 42.84 340 LEU A O 1
ATOM 2707 N N . ASN A 1 341 ? -67.492 -0.711 125.893 1.00 41.50 341 ASN A N 1
ATOM 2708 C CA . ASN A 1 341 ? -67.816 -1.503 127.070 1.00 41.50 341 ASN A CA 1
ATOM 2709 C C . ASN A 1 341 ? -67.422 -2.972 126.822 1.00 41.50 341 ASN A C 1
ATOM 2711 O O . ASN A 1 341 ? -68.027 -3.636 125.988 1.00 41.50 341 ASN A O 1
ATOM 2715 N N . GLY A 1 342 ? -66.475 -3.472 127.619 1.00 45.12 342 GLY A N 1
ATOM 2716 C CA . GLY A 1 342 ? -66.455 -4.834 128.165 1.00 45.12 342 GLY A CA 1
ATOM 2717 C C . GLY A 1 342 ? -66.126 -6.020 127.242 1.00 45.12 342 GLY A C 1
ATOM 2718 O O . GLY A 1 342 ? -67.012 -6.618 126.644 1.00 45.12 342 GLY A O 1
ATOM 2719 N N . GLY A 1 343 ? -64.891 -6.526 127.351 1.00 47.34 343 GLY A N 1
ATOM 2720 C CA . GLY A 1 343 ? -64.683 -7.922 127.773 1.00 47.34 343 GLY A CA 1
ATOM 2721 C C . GLY A 1 343 ? -64.428 -9.009 126.720 1.00 47.34 343 GLY A C 1
ATOM 2722 O O . GLY A 1 343 ? -64.475 -10.180 127.088 1.00 47.34 343 GLY A O 1
ATOM 2723 N N . VAL A 1 344 ? -64.119 -8.684 125.458 1.00 51.56 344 VAL A N 1
ATOM 2724 C CA . VAL A 1 344 ? -63.758 -9.691 124.418 1.00 51.56 344 VAL A CA 1
ATOM 2725 C C . VAL A 1 344 ? -62.397 -9.386 123.751 1.00 51.56 344 VAL A C 1
ATOM 2727 O O . VAL A 1 344 ? -62.058 -9.898 122.685 1.00 51.56 344 VAL A O 1
ATOM 2730 N N . ASP A 1 345 ? -61.563 -8.570 124.399 1.00 56.81 345 ASP A N 1
ATOM 2731 C CA . ASP A 1 345 ? -60.485 -7.834 123.718 1.00 56.81 345 ASP A CA 1
ATOM 2732 C C . ASP A 1 345 ? -59.106 -8.510 123.644 1.00 56.81 345 ASP A C 1
ATOM 2734 O O . ASP A 1 345 ? -58.229 -8.014 122.944 1.00 56.81 345 ASP A O 1
ATOM 2738 N N . ALA A 1 346 ? -58.875 -9.664 124.273 1.00 56.22 346 ALA A N 1
ATOM 2739 C CA . ALA A 1 346 ? -57.555 -10.308 124.197 1.00 56.22 346 ALA A CA 1
ATOM 2740 C C . ALA A 1 346 ? -57.378 -11.182 122.937 1.00 56.22 346 ALA A C 1
ATOM 2742 O O . ALA A 1 346 ? -56.338 -11.134 122.285 1.00 56.22 346 ALA A O 1
ATOM 2743 N N . GLN A 1 347 ? -58.400 -11.957 122.550 1.00 57.56 347 GLN A N 1
ATOM 2744 C CA . GLN A 1 347 ? -58.288 -12.917 121.441 1.00 57.56 347 GLN A CA 1
ATOM 2745 C C . GLN A 1 347 ? -58.267 -12.245 120.064 1.00 57.56 347 GLN A C 1
ATOM 2747 O O . GLN A 1 347 ? -57.427 -12.592 119.240 1.00 57.56 347 GLN A O 1
ATOM 2752 N N . LYS A 1 348 ? -59.126 -11.243 119.829 1.00 64.75 348 LYS A N 1
ATOM 2753 C CA . LYS A 1 348 ? -59.143 -10.493 118.559 1.00 64.75 348 LYS A CA 1
ATOM 2754 C C . LYS A 1 348 ? -57.884 -9.650 118.358 1.00 64.75 348 LYS A C 1
ATOM 2756 O O . LYS A 1 348 ? -57.412 -9.526 117.231 1.00 64.75 348 LYS A O 1
ATOM 2761 N N . PHE A 1 349 ? -57.315 -9.105 119.436 1.00 64.94 349 PHE A N 1
ATOM 2762 C CA . PHE A 1 349 ? -56.049 -8.378 119.370 1.00 64.94 349 PHE A CA 1
ATOM 2763 C C . PHE A 1 349 ? -54.887 -9.321 119.032 1.00 64.94 349 PHE A C 1
ATOM 2765 O O . PHE A 1 349 ? -54.075 -9.008 118.167 1.00 64.94 349 PHE A O 1
ATOM 2772 N N . GLN A 1 350 ? -54.849 -10.514 119.634 1.00 70.00 350 GLN A N 1
ATOM 2773 C CA . GLN A 1 350 ? -53.834 -11.525 119.330 1.00 70.00 350 GLN A CA 1
ATOM 2774 C C . GLN A 1 350 ? -53.920 -12.026 117.878 1.00 70.00 350 GLN A C 1
ATOM 2776 O O . GLN A 1 350 ? -52.887 -12.206 117.232 1.00 70.00 350 GLN A O 1
ATOM 2781 N N . GLU A 1 351 ? -55.138 -12.200 117.351 1.00 75.19 351 GLU A N 1
ATOM 2782 C CA . GLU A 1 351 ? -55.396 -12.571 115.952 1.00 75.19 351 GLU A CA 1
ATOM 2783 C C . GLU A 1 351 ? -54.961 -11.470 114.974 1.00 75.19 351 GLU A C 1
ATOM 2785 O O . GLU A 1 351 ? -54.344 -11.756 113.949 1.00 75.19 351 GLU A O 1
ATOM 2790 N N . LEU A 1 352 ? -55.217 -10.199 115.304 1.00 74.50 352 LEU A N 1
ATOM 2791 C CA . LEU A 1 352 ? -54.740 -9.058 114.519 1.00 74.50 352 LEU A CA 1
ATOM 2792 C C . LEU A 1 352 ? -53.213 -8.963 114.537 1.00 74.50 352 LEU A C 1
ATOM 2794 O O . LEU A 1 352 ? -52.621 -8.833 113.475 1.00 74.50 352 LEU A O 1
ATOM 2798 N N . VAL A 1 353 ? -52.564 -9.118 115.695 1.00 74.31 353 VAL A N 1
ATOM 2799 C CA . VAL A 1 353 ? -51.093 -9.110 115.800 1.00 74.31 353 VAL A CA 1
ATOM 2800 C C . VAL A 1 353 ? -50.464 -10.234 114.969 1.00 74.31 353 VAL A C 1
ATOM 2802 O O . VAL A 1 353 ? -49.486 -9.996 114.264 1.00 74.31 353 VAL A O 1
ATOM 2805 N N . THR A 1 354 ? -51.039 -11.443 114.978 1.00 75.50 354 THR A N 1
ATOM 2806 C CA . THR A 1 354 ? -50.540 -12.548 114.133 1.00 75.50 354 THR A CA 1
ATOM 2807 C C . THR A 1 354 ? -50.770 -12.295 112.647 1.00 75.50 354 THR A C 1
ATOM 2809 O O . THR A 1 354 ? -49.921 -12.650 111.830 1.00 75.50 354 THR A O 1
ATOM 2812 N N . LYS A 1 355 ? -51.887 -11.662 112.277 1.00 78.00 355 LYS A N 1
ATOM 2813 C CA . LYS A 1 355 ? -52.173 -11.310 110.884 1.00 78.00 355 LYS A CA 1
ATOM 2814 C C . LYS A 1 355 ? -51.240 -10.207 110.375 1.00 78.00 355 LYS A C 1
ATOM 2816 O O . LYS A 1 355 ? -50.723 -10.341 109.271 1.00 78.00 355 LYS A O 1
ATOM 2821 N N . THR A 1 356 ? -50.959 -9.194 111.195 1.00 74.50 356 THR A N 1
ATOM 2822 C CA . THR A 1 356 ? -50.007 -8.120 110.876 1.00 74.50 356 THR A CA 1
ATOM 2823 C C . THR A 1 356 ? -48.585 -8.661 110.740 1.00 74.50 356 THR A C 1
ATOM 2825 O O . THR A 1 356 ? -47.927 -8.363 109.751 1.00 74.50 356 THR A O 1
ATOM 2828 N N . ALA A 1 357 ? -48.138 -9.541 111.645 1.00 75.69 357 ALA A N 1
ATOM 2829 C CA . ALA A 1 357 ? -46.817 -10.171 111.546 1.00 75.69 357 ALA A CA 1
ATOM 2830 C C . ALA A 1 357 ? -46.663 -11.013 110.265 1.00 75.69 357 ALA A C 1
ATOM 2832 O O . ALA A 1 357 ? -45.620 -10.999 109.618 1.00 75.69 357 ALA A O 1
ATOM 2833 N N . LYS A 1 358 ? -47.724 -11.721 109.852 1.00 79.38 358 LYS A N 1
ATOM 2834 C CA . LYS A 1 358 ? -47.718 -12.499 108.605 1.00 79.38 358 LYS A CA 1
ATOM 2835 C C . LYS A 1 358 ? -47.663 -11.603 107.361 1.00 79.38 358 LYS A C 1
ATOM 2837 O O . LYS A 1 358 ? -47.041 -11.971 106.373 1.00 79.38 358 LYS A O 1
ATOM 2842 N N . GLN A 1 359 ? -48.288 -10.428 107.421 1.00 75.62 359 GLN A N 1
ATOM 2843 C CA . GLN A 1 359 ? -48.234 -9.435 106.348 1.00 75.62 359 GLN A CA 1
ATOM 2844 C C . GLN A 1 359 ? -46.879 -8.720 106.273 1.00 75.62 359 GLN A C 1
ATOM 2846 O O . GLN A 1 359 ? -46.408 -8.456 105.172 1.00 75.62 359 GLN A O 1
ATOM 2851 N N . GLU A 1 360 ? -46.225 -8.444 107.404 1.00 74.62 360 GLU A N 1
ATOM 2852 C CA . GLU A 1 360 ? -44.851 -7.919 107.415 1.00 74.62 360 GLU A CA 1
ATOM 2853 C C . GLU A 1 360 ? -43.865 -8.906 106.772 1.00 74.62 360 GLU A C 1
ATOM 2855 O O . GLU A 1 360 ? -43.008 -8.489 105.993 1.00 74.62 360 GLU A O 1
ATOM 2860 N N . GLU A 1 361 ? -44.035 -10.210 107.009 1.00 81.31 361 GLU A N 1
ATOM 2861 C CA . GLU A 1 361 ? -43.234 -11.253 106.357 1.00 81.31 361 GLU A CA 1
ATOM 2862 C C . GLU A 1 361 ? -43.477 -11.304 104.834 1.00 81.31 361 GLU A C 1
ATOM 2864 O O . GLU A 1 361 ? -42.525 -11.375 104.059 1.00 81.31 361 GLU A O 1
ATOM 2869 N N . GLU A 1 362 ? -44.733 -11.197 104.375 1.00 81.38 362 GLU A N 1
ATOM 2870 C CA . GLU A 1 362 ? -45.059 -11.131 102.937 1.00 81.38 362 GLU A CA 1
ATOM 2871 C C . GLU A 1 362 ? -44.487 -9.869 102.265 1.00 81.38 362 GLU A C 1
ATOM 2873 O O . GLU A 1 362 ? -43.970 -9.939 101.149 1.00 81.38 362 GLU A O 1
ATOM 2878 N N . ILE A 1 363 ? -44.525 -8.716 102.941 1.00 77.25 363 ILE A N 1
ATOM 2879 C CA . ILE A 1 363 ? -43.921 -7.472 102.438 1.00 77.25 363 ILE A CA 1
ATOM 2880 C C . ILE A 1 363 ? -42.401 -7.617 102.333 1.00 77.25 363 ILE A C 1
ATOM 2882 O O . ILE A 1 363 ? -41.817 -7.192 101.335 1.00 77.25 363 ILE A O 1
ATOM 2886 N N . LYS A 1 364 ? -41.765 -8.249 103.323 1.00 83.69 364 LYS A N 1
ATOM 2887 C CA . LYS A 1 364 ? -40.324 -8.505 103.312 1.00 83.69 364 LYS A CA 1
ATOM 2888 C C . LYS A 1 364 ? -39.924 -9.436 102.163 1.00 83.69 364 LYS A C 1
ATOM 2890 O O . LYS A 1 364 ? -38.996 -9.115 101.428 1.00 83.69 364 LYS A O 1
ATOM 2895 N N . GLN A 1 365 ? -40.674 -10.515 101.929 1.00 84.38 365 GLN A N 1
ATOM 2896 C CA . GLN A 1 365 ? -40.443 -11.415 100.789 1.00 84.38 365 GLN A CA 1
ATOM 2897 C C . GLN A 1 365 ? -40.605 -10.703 99.438 1.00 84.38 365 GLN A C 1
ATOM 2899 O O . GLN A 1 365 ? -39.835 -10.946 98.509 1.00 84.38 365 GLN A O 1
ATOM 2904 N N . LEU A 1 366 ? -41.576 -9.793 99.314 1.00 80.06 366 LEU A N 1
ATOM 2905 C CA . LEU A 1 366 ? -41.752 -8.991 98.099 1.00 80.06 366 LEU A CA 1
ATOM 2906 C C . LEU A 1 366 ? -40.616 -7.981 97.889 1.00 80.06 366 LEU A C 1
ATOM 2908 O O . LEU A 1 366 ? -40.224 -7.744 96.747 1.00 80.06 366 LEU A O 1
ATOM 2912 N N . GLN A 1 367 ? -40.073 -7.398 98.961 1.00 77.31 367 GLN A N 1
ATOM 2913 C CA . GLN A 1 367 ? -38.894 -6.530 98.883 1.00 77.31 367 GLN A CA 1
ATOM 2914 C C . GLN A 1 367 ? -37.648 -7.317 98.467 1.00 77.31 367 GLN A C 1
ATOM 2916 O O . GLN A 1 367 ? -36.973 -6.915 97.524 1.00 77.31 367 GLN A O 1
ATOM 2921 N N . GLU A 1 368 ? -37.409 -8.482 99.072 1.00 82.25 368 GLU A N 1
ATOM 2922 C CA . GLU A 1 368 ? -36.303 -9.373 98.700 1.00 82.25 368 GLU A CA 1
ATOM 2923 C C . GLU A 1 368 ? -36.426 -9.847 97.239 1.00 82.25 368 GLU A C 1
ATOM 2925 O O . GLU A 1 368 ? -35.452 -9.818 96.488 1.00 82.25 368 GLU A O 1
ATOM 2930 N N . SER A 1 369 ? -37.637 -10.192 96.784 1.00 83.38 369 SER A N 1
ATOM 2931 C CA . SER A 1 369 ? -37.887 -10.557 95.383 1.00 83.38 369 SER A CA 1
ATOM 2932 C C . SER A 1 369 ? -37.661 -9.394 94.411 1.00 83.38 369 SER A C 1
ATOM 2934 O O . SER A 1 369 ? -37.229 -9.626 93.279 1.00 83.38 369 SER A O 1
ATOM 2936 N N . LYS A 1 370 ? -37.969 -8.155 94.813 1.00 83.56 370 LYS A N 1
ATOM 2937 C CA . LYS A 1 370 ? -37.723 -6.954 94.003 1.00 83.56 370 LYS A CA 1
ATOM 2938 C C . LYS A 1 370 ? -36.225 -6.670 93.888 1.00 83.56 370 LYS A C 1
ATOM 2940 O O . LYS A 1 370 ? -35.753 -6.375 92.789 1.00 83.56 370 LYS A O 1
ATOM 2945 N N . ASP A 1 371 ? -35.494 -6.769 94.993 1.00 81.81 371 ASP A N 1
ATOM 2946 C CA . ASP A 1 371 ? -34.054 -6.517 95.024 1.00 81.81 371 ASP A CA 1
ATOM 2947 C C . ASP A 1 371 ? -33.287 -7.573 94.215 1.00 81.81 371 ASP A C 1
ATOM 2949 O O . ASP A 1 371 ? -32.383 -7.226 93.453 1.00 81.81 371 ASP A O 1
ATOM 2953 N N . GLU A 1 372 ? -33.707 -8.841 94.271 1.00 85.25 372 GLU A N 1
ATOM 2954 C CA . GLU A 1 372 ? -33.137 -9.908 93.441 1.00 85.25 372 GLU A CA 1
ATOM 2955 C C . GLU A 1 372 ? -33.392 -9.671 91.943 1.00 85.25 372 GLU A C 1
ATOM 2957 O O . GLU A 1 372 ? -32.482 -9.806 91.124 1.00 85.25 372 GLU A O 1
ATOM 2962 N N . MET A 1 373 ? -34.595 -9.228 91.562 1.00 78.75 373 MET A N 1
ATOM 2963 C CA . MET A 1 373 ? -34.904 -8.891 90.167 1.00 78.75 373 MET A CA 1
ATOM 2964 C C . MET A 1 373 ? -34.081 -7.690 89.668 1.00 78.75 373 MET A C 1
ATOM 2966 O O . MET A 1 373 ? -33.567 -7.713 88.549 1.00 78.75 373 MET A O 1
ATOM 2970 N N . ALA A 1 374 ? -33.899 -6.660 90.501 1.00 75.31 374 ALA A N 1
ATOM 2971 C CA . ALA A 1 374 ? -33.042 -5.518 90.180 1.00 75.31 374 ALA A CA 1
ATOM 2972 C C . ALA A 1 374 ? -31.573 -5.941 90.003 1.00 75.31 374 ALA A C 1
ATOM 2974 O O . ALA A 1 374 ? -30.890 -5.459 89.094 1.00 75.31 374 ALA A O 1
ATOM 2975 N N . ARG A 1 375 ? -31.102 -6.889 90.823 1.00 82.50 375 ARG A N 1
ATOM 2976 C CA . ARG A 1 375 ? -29.762 -7.478 90.719 1.00 82.50 375 ARG A CA 1
ATOM 2977 C C . ARG A 1 375 ? -29.583 -8.244 89.408 1.00 82.50 375 ARG A C 1
ATOM 2979 O O . ARG A 1 375 ? -28.593 -8.028 88.714 1.00 82.50 375 ARG A O 1
ATOM 2986 N N . GLN A 1 376 ? -30.564 -9.062 89.027 1.00 78.94 376 GLN A N 1
ATOM 2987 C CA . GLN A 1 376 ? -30.553 -9.805 87.762 1.00 78.94 376 GLN A CA 1
ATOM 2988 C C . GLN A 1 376 ? -30.590 -8.879 86.539 1.00 78.94 376 GLN A C 1
ATOM 2990 O O . GLN A 1 376 ? -29.876 -9.120 85.566 1.00 78.94 376 GLN A O 1
ATOM 2995 N N . MET A 1 377 ? -31.357 -7.784 86.592 1.00 71.88 377 MET A N 1
ATOM 2996 C CA . MET A 1 377 ? -31.352 -6.764 85.537 1.00 71.88 377 MET A CA 1
ATOM 2997 C C . MET A 1 377 ? -29.987 -6.080 85.402 1.00 71.88 377 MET A C 1
ATOM 2999 O O . MET A 1 377 ? -29.491 -5.934 84.285 1.00 71.88 377 MET A O 1
ATOM 3003 N N . MET A 1 378 ? -29.357 -5.692 86.516 1.00 73.38 378 MET A N 1
ATOM 3004 C CA . MET A 1 378 ? -28.014 -5.102 86.481 1.00 73.38 378 MET A CA 1
ATOM 3005 C C . MET A 1 378 ? -26.967 -6.085 85.948 1.00 73.38 378 MET A C 1
ATOM 3007 O O . MET A 1 378 ? -26.128 -5.692 85.142 1.00 73.38 378 MET A O 1
ATOM 3011 N N . GLU A 1 379 ? -27.036 -7.363 86.323 1.00 77.12 379 GLU A N 1
ATOM 3012 C CA . GLU A 1 379 ? -26.109 -8.385 85.825 1.00 77.12 379 GLU A CA 1
ATOM 3013 C C . GLU A 1 379 ? -26.301 -8.662 84.322 1.00 77.12 379 GLU A C 1
ATOM 3015 O O . GLU A 1 379 ? -25.324 -8.822 83.587 1.00 77.12 379 GLU A O 1
ATOM 3020 N N . ALA A 1 380 ? -27.545 -8.656 83.831 1.00 70.94 380 ALA A N 1
ATOM 3021 C CA . ALA A 1 380 ? -27.849 -8.794 82.407 1.00 70.94 380 ALA A CA 1
ATOM 3022 C C . ALA A 1 380 ? -27.352 -7.593 81.583 1.00 70.94 380 ALA A C 1
ATOM 3024 O O . ALA A 1 380 ? -26.854 -7.774 80.471 1.00 70.94 380 ALA A O 1
ATOM 3025 N N . LEU A 1 381 ? -27.447 -6.376 82.128 1.00 71.31 381 LEU A N 1
ATOM 3026 C CA . LEU A 1 381 ? -26.913 -5.169 81.492 1.00 71.31 381 LEU A CA 1
ATOM 3027 C C . LEU A 1 381 ? -25.377 -5.144 81.507 1.00 71.31 381 LEU A C 1
ATOM 3029 O O . LEU A 1 381 ? -24.776 -4.813 80.486 1.00 71.31 381 LEU A O 1
ATOM 3033 N N . ALA A 1 382 ? -24.741 -5.563 82.605 1.00 73.75 382 ALA A N 1
ATOM 3034 C CA . ALA A 1 382 ? -23.284 -5.664 82.705 1.00 73.75 382 ALA A CA 1
ATOM 3035 C C . ALA A 1 382 ? -22.707 -6.701 81.725 1.00 73.75 382 ALA A C 1
ATOM 3037 O O . ALA A 1 382 ? -21.779 -6.394 80.979 1.00 73.75 382 ALA A O 1
ATOM 3038 N N . LYS A 1 383 ? -23.325 -7.887 81.613 1.00 69.12 383 LYS A N 1
ATOM 3039 C CA . LYS A 1 383 ? -22.941 -8.900 80.608 1.00 69.12 383 LYS A CA 1
ATOM 3040 C C . LYS A 1 383 ? -23.101 -8.406 79.169 1.00 69.12 383 LYS A C 1
ATOM 3042 O O . LYS A 1 383 ? -22.365 -8.840 78.286 1.00 69.12 383 LYS A O 1
ATOM 3047 N N . ARG A 1 384 ? -24.038 -7.486 78.916 1.00 61.81 384 ARG A N 1
ATOM 3048 C CA . ARG A 1 384 ? -24.230 -6.868 77.595 1.00 61.81 384 ARG A CA 1
ATOM 3049 C C . ARG A 1 384 ? -23.168 -5.810 77.275 1.00 61.81 384 ARG A C 1
ATOM 3051 O O . ARG A 1 384 ? -22.865 -5.624 76.103 1.00 61.81 384 ARG A O 1
ATOM 3058 N N . ALA A 1 385 ? -22.601 -5.157 78.291 1.00 56.91 385 ALA A N 1
ATOM 3059 C CA . ALA A 1 385 ? -21.498 -4.208 78.142 1.00 56.91 385 ALA A CA 1
ATOM 3060 C C . ALA A 1 385 ? -20.137 -4.909 77.961 1.00 56.91 385 ALA A C 1
ATOM 3062 O O . ALA A 1 385 ? -19.310 -4.439 77.188 1.00 56.91 385 ALA A O 1
ATOM 3063 N N . GLU A 1 386 ? -19.917 -6.060 78.604 1.00 56.28 386 GLU A N 1
ATOM 3064 C CA . GLU A 1 386 ? -18.654 -6.814 78.493 1.00 56.28 386 GLU A CA 1
ATOM 3065 C C . GLU A 1 386 ? -18.578 -7.726 77.251 1.00 56.28 386 GLU A C 1
ATOM 3067 O O . GLU A 1 386 ? -17.487 -8.091 76.820 1.00 56.28 386 GLU A O 1
ATOM 3072 N N . GLY A 1 387 ? -19.713 -8.068 76.627 1.00 47.22 387 GLY A N 1
ATOM 3073 C CA . GLY A 1 387 ? -19.762 -8.889 75.405 1.00 47.22 387 GLY A CA 1
ATOM 3074 C C . GLY A 1 387 ? -19.580 -8.126 74.083 1.00 47.22 387 GLY A C 1
ATOM 3075 O O . GLY A 1 387 ? -19.514 -8.747 73.024 1.00 47.22 387 GLY A O 1
ATOM 3076 N N . GLY A 1 388 ? -19.511 -6.793 74.120 1.00 43.97 388 GLY A N 1
ATOM 3077 C CA . GLY A 1 388 ? -19.362 -5.923 72.948 1.00 43.97 388 GLY A CA 1
ATOM 3078 C C . GLY A 1 388 ? -17.906 -5.574 72.659 1.00 43.97 388 GLY A C 1
ATOM 3079 O O . GLY A 1 388 ? -17.545 -4.404 72.655 1.00 43.97 388 GLY A O 1
ATOM 3080 N N . GLY A 1 389 ? -17.055 -6.578 72.457 1.00 40.25 389 GLY A N 1
ATOM 3081 C CA . GLY A 1 389 ? -15.635 -6.370 72.195 1.00 40.25 389 GLY A CA 1
ATOM 3082 C C . GLY A 1 389 ? -15.110 -7.296 71.112 1.00 40.25 389 GLY A C 1
ATOM 3083 O O . GLY A 1 389 ? -14.584 -8.353 71.435 1.00 40.25 389 GLY A O 1
ATOM 3084 N N . THR A 1 390 ? -15.263 -6.899 69.843 1.00 38.34 390 THR A N 1
ATOM 3085 C CA . THR A 1 390 ? -14.224 -6.908 68.783 1.00 38.34 390 THR A CA 1
ATOM 3086 C C . THR A 1 390 ? -14.860 -6.630 67.414 1.00 38.34 390 THR A C 1
ATOM 3088 O O . THR A 1 390 ? -15.471 -7.510 66.827 1.00 38.34 390 THR A O 1
ATOM 3091 N N . THR A 1 391 ? -14.758 -5.392 66.915 1.00 39.31 391 THR A N 1
ATOM 3092 C CA . THR A 1 391 ? -13.803 -4.988 65.858 1.00 39.31 391 THR A CA 1
ATOM 3093 C C . THR A 1 391 ? -14.154 -3.603 65.296 1.00 39.31 391 THR A C 1
ATOM 3095 O O . THR A 1 391 ? -15.179 -3.453 64.642 1.00 39.31 391 THR A O 1
ATOM 3098 N N . GLY A 1 392 ? -13.241 -2.643 65.493 1.00 38.06 392 GLY A N 1
ATOM 3099 C CA . GLY A 1 392 ? -12.911 -1.573 64.540 1.00 38.06 392 GLY A CA 1
ATOM 3100 C C . GLY A 1 392 ? -13.873 -0.388 64.401 1.00 38.06 392 GLY A C 1
ATOM 3101 O O . GLY A 1 392 ? -14.940 -0.516 63.815 1.00 38.06 392 GLY A O 1
ATOM 3102 N N . GLY A 1 393 ? -13.420 0.799 64.809 1.00 34.69 393 GLY A N 1
ATOM 3103 C CA . GLY A 1 393 ? -14.000 2.064 64.350 1.00 34.69 393 GLY A CA 1
ATOM 3104 C C . GLY A 1 393 ? -13.854 3.194 65.358 1.00 34.69 393 GLY A C 1
ATOM 3105 O O . GLY A 1 393 ? -14.483 3.168 66.406 1.00 34.69 393 GLY A O 1
ATOM 3106 N N . GLU A 1 394 ? -13.003 4.156 65.026 1.00 45.38 394 GLU A N 1
ATOM 3107 C CA . GLU A 1 394 ? -12.651 5.346 65.800 1.00 45.38 394 GLU A CA 1
ATOM 3108 C C . GLU A 1 394 ? -13.845 6.278 66.093 1.00 45.38 394 GLU A C 1
ATOM 3110 O O . GLU A 1 394 ? -14.777 6.400 65.300 1.00 45.38 394 GLU A O 1
ATOM 3115 N N . ASP A 1 395 ? -13.733 6.969 67.233 1.00 47.84 395 ASP A N 1
ATOM 3116 C CA . ASP A 1 395 ? -14.308 8.276 67.567 1.00 47.84 395 ASP A CA 1
ATOM 3117 C C . ASP A 1 395 ? -15.812 8.501 67.336 1.00 47.84 395 ASP A C 1
ATOM 3119 O O . ASP A 1 395 ? -16.206 8.988 66.274 1.00 47.84 395 ASP A O 1
ATOM 3123 N N . LYS A 1 396 ? -16.636 8.297 68.390 1.00 46.62 396 LYS A N 1
ATOM 3124 C CA . LYS A 1 396 ? -17.795 9.178 68.721 1.00 46.62 396 LYS A CA 1
ATOM 3125 C C . LYS A 1 396 ? -18.637 8.873 69.974 1.00 46.62 396 LYS A C 1
ATOM 3127 O O . LYS A 1 396 ? -19.617 9.582 70.185 1.00 46.62 396 LYS A O 1
ATOM 3132 N N . ASP A 1 397 ? -18.273 7.935 70.845 1.00 44.22 397 ASP A N 1
ATOM 3133 C CA . ASP A 1 397 ? -19.191 7.481 71.912 1.00 44.22 397 ASP A CA 1
ATOM 3134 C C . ASP A 1 397 ? -18.846 7.912 73.353 1.00 44.22 397 ASP A C 1
ATOM 3136 O O . ASP A 1 397 ? -19.304 7.301 74.316 1.00 44.22 397 ASP A O 1
ATOM 3140 N N . GLU A 1 398 ? -18.132 9.025 73.551 1.00 46.38 398 GLU A N 1
ATOM 3141 C CA . GLU A 1 398 ? -17.955 9.594 74.905 1.00 46.38 398 GLU A CA 1
ATOM 3142 C C . GLU A 1 398 ? -19.175 10.387 75.419 1.00 46.38 398 GLU A C 1
ATOM 3144 O O . GLU A 1 398 ? -19.253 10.700 76.606 1.00 46.38 398 GLU A O 1
ATOM 3149 N N . ASN A 1 399 ? -20.180 10.669 74.578 1.00 50.06 399 ASN A N 1
ATOM 3150 C CA . ASN A 1 399 ? -21.302 11.544 74.957 1.00 50.06 399 ASN A CA 1
ATOM 3151 C C . ASN A 1 399 ? -22.597 10.806 75.363 1.00 50.06 399 ASN A C 1
ATOM 3153 O O . ASN A 1 399 ? -23.530 11.428 75.869 1.00 50.06 399 ASN A O 1
ATOM 3157 N N . ALA A 1 400 ? -22.675 9.482 75.177 1.00 48.91 400 ALA A N 1
ATOM 3158 C CA . ALA A 1 400 ? -23.869 8.695 75.517 1.00 48.91 400 ALA A CA 1
ATOM 3159 C C . ALA A 1 400 ? -23.845 8.143 76.957 1.00 48.91 400 ALA A C 1
ATOM 3161 O O . ALA A 1 400 ? -24.895 8.010 77.588 1.00 48.91 400 ALA A O 1
ATOM 3162 N N . ALA A 1 401 ? -22.656 7.878 77.512 1.00 47.50 401 ALA A N 1
ATOM 3163 C CA . ALA A 1 401 ? -22.511 7.350 78.871 1.00 47.50 401 ALA A CA 1
ATOM 3164 C C . ALA A 1 401 ? -22.810 8.403 79.959 1.00 47.50 401 ALA A C 1
ATOM 3166 O O . ALA A 1 401 ? -23.375 8.073 81.002 1.00 47.50 401 ALA A O 1
ATOM 3167 N N . ALA A 1 402 ? -22.521 9.684 79.696 1.00 50.19 402 ALA A N 1
ATOM 3168 C CA . ALA A 1 402 ? -22.801 10.779 80.628 1.00 50.19 402 ALA A CA 1
ATOM 3169 C C . ALA A 1 402 ? -24.308 11.099 80.755 1.00 50.19 402 ALA A C 1
ATOM 3171 O O . ALA A 1 402 ? -24.769 11.478 81.830 1.00 50.19 402 ALA A O 1
ATOM 3172 N N . ALA A 1 403 ? -25.103 10.878 79.700 1.00 50.41 403 ALA A N 1
ATOM 3173 C CA . ALA A 1 403 ? -26.537 11.190 79.691 1.00 50.41 403 ALA A CA 1
ATOM 3174 C C . ALA A 1 403 ? -27.411 10.165 80.447 1.00 50.41 403 ALA A C 1
ATOM 3176 O O . ALA A 1 403 ? -28.528 10.480 80.863 1.00 50.41 403 ALA A O 1
ATOM 3177 N N . LEU A 1 404 ? -26.920 8.938 80.654 1.00 47.69 404 LEU A N 1
ATOM 3178 C CA . LEU A 1 404 ? -27.654 7.893 81.380 1.00 47.69 404 LEU A CA 1
ATOM 3179 C C . LEU A 1 404 ? -27.457 7.963 82.901 1.00 47.69 404 LEU A C 1
ATOM 3181 O O . LEU A 1 404 ? -28.365 7.590 83.643 1.00 47.69 404 LEU A O 1
ATOM 3185 N N . ILE A 1 405 ? -26.328 8.498 83.375 1.00 50.66 405 ILE A N 1
ATOM 3186 C CA . ILE A 1 405 ? -26.063 8.670 84.814 1.00 50.66 405 ILE A CA 1
ATOM 3187 C C . ILE A 1 405 ? -26.910 9.815 85.399 1.00 50.66 405 ILE A C 1
ATOM 3189 O O . ILE A 1 405 ? -27.391 9.710 86.529 1.00 50.66 405 ILE A O 1
ATOM 3193 N N . ASP A 1 406 ? -27.191 10.859 84.615 1.00 46.50 406 ASP A N 1
ATOM 3194 C CA . ASP A 1 406 ? -27.953 12.023 85.087 1.00 46.50 406 ASP A CA 1
ATOM 3195 C C . ASP A 1 406 ? -29.459 11.715 85.253 1.00 46.50 406 ASP A C 1
ATOM 3197 O O . ASP A 1 406 ? -30.089 12.133 86.228 1.00 46.50 406 ASP A O 1
ATOM 3201 N N . ASN A 1 407 ? -30.030 10.858 84.395 1.00 45.22 407 ASN A N 1
ATOM 3202 C CA . ASN A 1 407 ? -31.444 10.460 84.474 1.00 45.22 407 ASN A CA 1
ATOM 3203 C C . ASN A 1 407 ? -31.769 9.498 85.633 1.00 45.22 407 ASN A C 1
ATOM 3205 O O . ASN A 1 407 ? -32.894 9.502 86.135 1.00 45.22 407 ASN A O 1
ATOM 3209 N N . VAL A 1 408 ? -30.802 8.706 86.110 1.00 47.12 408 VAL A N 1
ATOM 3210 C CA . VAL A 1 408 ? -31.008 7.826 87.278 1.00 47.12 408 VAL A CA 1
ATOM 3211 C C . VAL A 1 408 ? -31.005 8.630 88.587 1.00 47.12 408 VAL A C 1
ATOM 3213 O O . VAL A 1 408 ? -31.697 8.269 89.540 1.00 47.12 408 VAL A O 1
ATOM 3216 N N . SER A 1 409 ? -30.319 9.777 88.627 1.00 45.88 409 SER A N 1
ATOM 3217 C CA . SER A 1 409 ? -30.290 10.652 89.808 1.00 45.88 409 SER A CA 1
ATOM 3218 C C . SER A 1 409 ? -31.618 11.390 90.068 1.00 45.88 409 SER A C 1
ATOM 3220 O O . SER A 1 409 ? -31.925 11.730 91.215 1.00 45.88 409 SER A O 1
ATOM 3222 N N . HIS A 1 410 ? -32.449 11.571 89.033 1.00 47.12 410 HIS A N 1
ATOM 3223 C CA . HIS A 1 410 ? -33.745 12.251 89.127 1.00 47.12 410 HIS A CA 1
ATOM 3224 C C . HIS A 1 410 ? -34.909 11.349 89.573 1.00 47.12 410 HIS A C 1
ATOM 3226 O O . HIS A 1 410 ? -35.895 11.858 90.103 1.00 47.12 410 HIS A O 1
ATOM 3232 N N . LEU A 1 411 ? -34.789 10.025 89.439 1.00 44.16 411 LEU A N 1
ATOM 3233 C CA . LEU A 1 411 ? -35.832 9.066 89.839 1.00 44.16 411 LEU A CA 1
ATOM 3234 C C . LEU A 1 411 ? -35.805 8.686 91.330 1.00 44.16 411 LEU A C 1
ATOM 3236 O O . LEU A 1 411 ? -36.766 8.106 91.817 1.00 44.16 411 LEU A O 1
ATOM 3240 N N . ASN A 1 412 ? -34.752 9.053 92.068 1.00 39.25 412 ASN A N 1
ATOM 3241 C CA . ASN A 1 412 ? -34.616 8.784 93.509 1.00 39.25 412 ASN A CA 1
ATOM 3242 C C . ASN A 1 412 ? -35.034 9.965 94.416 1.00 39.25 412 ASN A C 1
ATOM 3244 O O . ASN A 1 412 ? -34.793 9.924 95.622 1.00 39.25 412 ASN A O 1
ATOM 3248 N N . LYS A 1 413 ? -35.626 11.035 93.860 1.00 41.97 413 LYS A N 1
ATOM 3249 C CA . LYS A 1 413 ? -36.033 12.248 94.607 1.00 41.97 413 LYS A CA 1
ATOM 3250 C C . LYS A 1 413 ? -37.530 12.595 94.537 1.00 41.97 413 LYS A C 1
ATOM 3252 O O . LYS A 1 413 ? -37.901 13.688 94.963 1.00 41.97 413 LYS A O 1
ATOM 3257 N N . SER A 1 414 ? -38.389 11.695 94.060 1.00 37.53 414 SER A N 1
ATOM 3258 C CA . SER A 1 414 ? -39.852 11.799 94.201 1.00 37.53 414 SER A CA 1
ATOM 3259 C C . SER A 1 414 ? -40.407 10.539 94.835 1.00 37.53 414 SER A C 1
ATOM 3261 O O . SER A 1 414 ? -41.507 10.665 95.418 1.00 37.53 414 SER A O 1
#

pLDDT: mean 81.13, std 14.95, range [34.69, 97.88]

Sequence (414 aa):
MSFARPPILDTDACLEFVNSLEYGKEHGPLKNLEECGKAEAVWSCLHEIYPSWFDESLHPSNFATPEEALSQILYYLDEFHENKYAADFKVITDNINHFLSGDPSLILKTYEFLLLATIHGEGQQIIAKIMEMSQSTQTLIQTILQEHADINEKDFAEQIEDSDKTIAKLKEDIEAYMDKIVEAESDSLGAMGLRKQVDSYKEKVADAEERLSTVLAEKDALVKLKEEVEKQVSTIEKKLEVKELEIAQLHATIEAKDFEISNMSEKLKDIDKHQGRDIVGDLEALEREKKKSGAESAAKIVELTNELDDLKRVKQRLEKNNAVYLAQIAVLQKELSTGLNGGVDAQKFQELVTKTAKQEEEIKQLQESKDEMARQMMEALAKRAEGGGTTGGEDKDENAAAALIDNVSHLNKS

Nearest PDB structures (foldseek):
  8glv-assembly1_Do  TM=1.657E-01  e=5.218E+00  Chlamydomonas reinhardtii

Mean predicted aligned error: 21.2 Å

Solvent-accessible surface area (backbone atoms only — not comparable to full-atom values): 23067 Å² total; per-residue (Å²): 138,80,56,95,61,79,57,79,59,49,72,68,44,50,43,53,54,52,38,70,38,66,58,17,65,76,75,43,70,63,88,50,61,44,62,56,29,34,41,57,49,49,42,47,55,43,24,70,48,40,44,92,77,43,36,79,84,63,39,44,87,75,40,95,39,66,66,59,25,36,48,52,52,52,51,54,51,34,54,72,54,72,46,76,53,45,73,46,52,47,57,43,60,81,37,43,72,49,27,57,70,29,35,63,66,50,42,32,39,52,52,51,57,52,57,58,49,42,74,70,64,85,16,66,65,56,51,53,51,48,72,70,49,56,72,69,40,42,50,50,52,51,49,56,55,48,57,62,52,56,48,55,59,51,55,53,51,53,54,51,52,54,50,52,54,51,53,53,51,54,51,54,51,51,52,56,50,52,54,52,54,68,69,38,75,84,42,83,74,61,45,56,59,50,49,55,50,48,54,53,49,52,52,50,48,52,55,48,52,52,51,50,54,51,51,51,54,50,48,57,50,48,52,54,51,48,56,53,49,54,53,48,49,56,51,48,52,56,52,48,55,53,49,53,53,52,50,52,53,50,50,56,51,48,54,56,48,52,53,50,51,50,54,51,53,52,52,50,52,50,49,53,56,49,55,56,48,53,55,51,52,52,51,54,51,52,53,52,49,52,52,50,54,50,51,52,50,52,53,49,51,53,52,54,51,53,52,51,54,52,50,52,53,52,50,54,50,50,53,53,52,49,54,51,48,53,52,51,51,53,51,53,53,50,54,65,74,66,65,82,82,80,92,70,68,66,63,60,50,52,52,48,53,52,51,50,55,54,48,54,52,52,52,50,51,52,49,53,54,49,53,52,51,52,49,52,52,51,51,55,52,49,54,57,63,72,68,71,76,88,81,89,81,84,88,83,72,82,69,62,66,62,61,58,58,58,59,59,64,62,71,79,75,120

Secondary structure (DSSP, 8-state):
---SS-----HHHHHHHHHHSHHHHHS----SHHHHTSHHHHHHHHHHH-TTTS-GGG-GGGSSSHHHHHHHHHHHHHHHTTTTTHHHHHHHHTTHHHHHTT-HHHHHHHHHHHHHHTTSSSTHHHHHHHHTS-HHHHHHHHHHHHHHHHHHHHHHHHHHHHHHHHHHHHHHHHHHHHHHHHHGGG-TTHHHHHHHHHHHHHHHHHHHHHHHHHHHHHHHHHHHHHHHHHHHHHHHHHHHHHHHHHHHHHHHHHHHHHHHHHHHHHHHHHHHHHHHHHHHHHHHHHHHHHHHHHHHHHHHHHHHHHHHHHHHHHHHHHHHHHHHHHHHHHHHHHHHHT---SS-HHHHHHHHHHHHHHHHHHHHHHHHHHHHHHHHHHHHHHHHHHT-------S--TTTHHHHHHHHHHTT--

InterPro domains:
  IPR036872 CH domain superfamily [G3DSA:1.10.418.10] (11-150)
  IPR060194 Hook protein-like, calponin-homology domain [PF26801] (40-146)

Radius of gyration: 62.38 Å; Cα contacts (8 Å, |Δi|>4): 189; chains: 1; bounding box: 117×37×194 Å